Protein AF-A0A0M8RXQ6-F1 (afdb_monomer_lite)

Sequence (383 aa):
MWTAQLFADDETAPLKTRMRVGMALAEYEHPTGYVPEAVTKLVVHPGAASADRLAVAIAVAHRDPKAGVGPLCSIASDPLVQAGHRAQAIEMLEQSDSTKAQEMRALQTRLPSSREAREQQREAAERAKHEEVARRKRETPEAVTGRLDAQIEEIVNSLRIRDADDGLGGRLDDHLAETDSQGVAQDIVDIFDAVCDEDIDASIRLLATLTRIRYGIGVEAALDESVSDDPDGGVIPRLTQEGLETYAKERAEHSWTIWREVVEEHGWDDEDRIGEVERKDEEITWEVRDLLLRKAGDHLRALEHHLTWKTWPALLDAAEERKFAAALGHLATARLLAEEAASAEVLWKGTMARSYYFDPLSMPWPRDFWLVLEEWRHGATGR

Structure (mmCIF, N/CA/C/O backbone):
data_AF-A0A0M8RXQ6-F1
#
_entry.id   AF-A0A0M8RXQ6-F1
#
loop_
_atom_site.group_PDB
_atom_site.id
_atom_site.type_symbol
_atom_site.label_atom_id
_atom_site.label_alt_id
_atom_site.label_comp_id
_atom_site.label_asym_id
_atom_site.label_entity_id
_atom_site.label_seq_id
_atom_site.pdbx_PDB_ins_code
_atom_site.Cartn_x
_atom_site.Cartn_y
_atom_site.Cartn_z
_atom_site.occupancy
_atom_site.B_iso_or_equiv
_atom_site.auth_seq_id
_atom_site.auth_comp_id
_atom_site.auth_asym_id
_atom_site.auth_atom_id
_atom_site.pdbx_PDB_model_num
ATOM 1 N N . MET A 1 1 ? -27.011 -30.036 43.875 1.00 58.72 1 MET A N 1
ATOM 2 C CA . MET A 1 1 ? -25.727 -29.304 43.817 1.00 58.72 1 MET A CA 1
ATOM 3 C C . MET A 1 1 ? -25.513 -28.623 42.473 1.00 58.72 1 MET A C 1
ATOM 5 O O . MET A 1 1 ? -25.684 -27.415 42.428 1.00 58.72 1 MET A O 1
ATOM 9 N N . TRP A 1 2 ? -25.242 -29.353 41.385 1.00 68.88 2 TRP A N 1
ATOM 10 C CA . TRP A 1 2 ? -24.996 -28.759 40.057 1.00 68.88 2 TRP A CA 1
ATOM 11 C C . TRP A 1 2 ? -26.127 -27.829 39.569 1.00 68.88 2 TRP A C 1
ATOM 13 O O . TRP A 1 2 ? -25.883 -26.681 39.221 1.00 68.88 2 TRP A O 1
ATOM 23 N N . THR A 1 3 ? -27.389 -28.257 39.685 1.00 70.06 3 THR A N 1
ATOM 24 C CA . THR A 1 3 ? -28.564 -27.433 39.332 1.00 70.06 3 THR A CA 1
ATOM 25 C C . THR A 1 3 ? -28.690 -26.157 40.174 1.00 70.06 3 THR A C 1
ATOM 27 O O . THR A 1 3 ? -29.133 -25.129 39.678 1.00 70.06 3 THR A O 1
ATOM 30 N N . ALA A 1 4 ? -28.287 -26.200 41.447 1.00 71.38 4 ALA A N 1
ATOM 31 C CA . ALA A 1 4 ? -28.346 -25.042 42.339 1.00 71.38 4 ALA A CA 1
ATOM 32 C C . ALA A 1 4 ? -27.200 -24.048 42.074 1.00 71.38 4 ALA A C 1
ATOM 34 O O . ALA A 1 4 ? -27.407 -22.848 42.213 1.00 71.38 4 ALA A O 1
ATOM 35 N N . GLN A 1 5 ? -26.024 -24.527 41.646 1.00 75.19 5 GLN A N 1
ATOM 36 C CA . GLN A 1 5 ? -24.925 -23.671 41.180 1.00 75.19 5 GLN A CA 1
ATOM 37 C C . GLN A 1 5 ? -25.311 -22.925 39.902 1.00 75.19 5 GLN A C 1
ATOM 39 O O . GLN A 1 5 ? -25.228 -21.703 39.871 1.00 75.19 5 GLN A O 1
ATOM 44 N N . LEU A 1 6 ? -25.837 -23.645 38.903 1.00 74.31 6 LEU A N 1
ATOM 45 C CA . LEU A 1 6 ? -26.338 -23.042 37.665 1.00 74.31 6 LEU A CA 1
ATOM 46 C C . LEU A 1 6 ? -27.398 -21.969 37.937 1.00 74.31 6 LEU A C 1
ATOM 48 O O . LEU A 1 6 ? -27.369 -20.907 37.331 1.00 74.31 6 LEU A O 1
ATOM 52 N N . PHE A 1 7 ? -28.302 -22.215 38.889 1.00 78.56 7 PHE A N 1
ATOM 53 C CA . PHE A 1 7 ? -29.330 -21.244 39.260 1.00 78.56 7 PHE A CA 1
ATOM 54 C C . PHE A 1 7 ? -28.773 -20.026 40.019 1.00 78.56 7 PHE A C 1
ATOM 56 O O . PHE A 1 7 ? -29.269 -18.913 39.868 1.00 78.56 7 PHE A O 1
ATOM 63 N N . ALA A 1 8 ? -27.748 -20.210 40.854 1.00 72.00 8 ALA A N 1
ATOM 64 C CA . ALA A 1 8 ? -27.080 -19.102 41.535 1.00 72.00 8 ALA A CA 1
ATOM 65 C C . ALA A 1 8 ? -26.286 -18.212 40.553 1.00 72.00 8 ALA A C 1
ATOM 67 O O . ALA A 1 8 ? -26.207 -16.996 40.757 1.00 72.00 8 ALA A O 1
ATOM 68 N N . ASP A 1 9 ? -25.771 -18.790 39.467 1.00 76.38 9 ASP A N 1
ATOM 69 C CA . ASP A 1 9 ? -25.056 -18.082 38.399 1.00 76.38 9 ASP A CA 1
ATOM 70 C C . ASP A 1 9 ? -25.977 -17.477 37.321 1.00 76.38 9 ASP A C 1
ATOM 72 O O . ASP A 1 9 ? -25.545 -16.585 36.596 1.00 76.38 9 ASP A O 1
ATOM 76 N N . ASP A 1 10 ? -27.246 -17.887 37.246 1.00 82.06 10 ASP A N 1
ATOM 77 C CA . ASP A 1 10 ? -28.214 -17.370 36.273 1.00 82.06 10 ASP A CA 1
ATOM 78 C C . ASP A 1 10 ? -28.563 -15.896 36.534 1.00 82.06 10 ASP A C 1
ATOM 80 O O . ASP A 1 10 ? -29.344 -15.558 37.427 1.00 82.06 10 ASP A O 1
ATOM 84 N N . GLU A 1 11 ? -28.004 -14.995 35.727 1.00 80.62 11 GLU A N 1
ATOM 85 C CA . GLU A 1 11 ? -28.243 -13.554 35.834 1.00 80.62 11 GLU A CA 1
ATOM 86 C C . GLU A 1 11 ? -29.660 -13.113 35.452 1.00 80.62 11 GLU A C 1
ATOM 88 O O . GLU A 1 11 ? -30.052 -11.992 35.783 1.00 80.62 11 GLU A O 1
ATOM 93 N N . THR A 1 12 ? -30.456 -13.983 34.823 1.00 82.19 12 THR A N 1
ATOM 94 C CA . THR A 1 12 ? -31.861 -13.694 34.498 1.00 82.19 12 THR A CA 1
ATOM 95 C C . THR A 1 12 ? -32.787 -13.862 35.706 1.00 82.19 12 THR A C 1
ATOM 97 O O . THR A 1 12 ? -33.863 -13.257 35.761 1.00 82.19 12 THR A O 1
ATOM 100 N N . ALA A 1 13 ? -32.363 -14.626 36.719 1.00 83.44 13 ALA A N 1
ATOM 101 C CA . ALA A 1 13 ? -33.114 -14.818 37.949 1.00 83.44 13 ALA A CA 1
ATOM 102 C C . ALA A 1 13 ? -32.989 -13.600 38.893 1.00 83.44 13 ALA A C 1
ATOM 104 O O . ALA A 1 13 ? -31.916 -13.000 39.018 1.00 83.44 13 ALA A O 1
ATOM 105 N N . PRO A 1 14 ? -34.048 -13.246 39.653 1.00 88.81 14 PRO A N 1
ATOM 106 C CA . PRO A 1 14 ? -33.973 -12.154 40.618 1.00 88.81 14 PRO A CA 1
ATOM 107 C C . PRO A 1 14 ? -32.853 -12.373 41.644 1.00 88.81 14 PRO A C 1
ATOM 109 O O . PRO A 1 14 ? -32.789 -13.420 42.292 1.00 88.81 14 PRO A O 1
ATOM 112 N N . LEU A 1 15 ? -32.016 -11.353 41.865 1.00 88.94 15 LEU A N 1
ATOM 113 C CA . LEU A 1 15 ? -30.853 -11.433 42.760 1.00 88.94 15 LEU A CA 1
ATOM 114 C C . LEU A 1 15 ? -31.203 -11.924 44.171 1.00 88.94 15 LEU A C 1
ATOM 116 O O . LEU A 1 15 ? -30.476 -12.725 44.746 1.00 88.94 15 LEU A O 1
ATOM 120 N N . LYS A 1 16 ? -32.352 -11.512 44.718 1.00 89.50 16 LYS A N 1
ATOM 121 C CA . LYS A 1 16 ? -32.837 -11.989 46.024 1.00 89.50 16 LYS A CA 1
ATOM 122 C C . LYS A 1 16 ? -33.028 -13.510 46.059 1.00 89.50 16 LYS A C 1
ATOM 124 O O . LYS A 1 16 ? -32.766 -14.143 47.078 1.00 89.50 16 LYS A O 1
ATOM 129 N N . THR A 1 17 ? -33.487 -14.100 44.959 1.00 87.06 17 THR A N 1
ATOM 130 C CA . THR A 1 17 ? -33.661 -15.551 44.822 1.00 87.06 17 THR A CA 1
ATOM 131 C C . THR A 1 17 ? -32.306 -16.239 44.695 1.00 87.06 17 THR A C 1
ATOM 133 O O . THR A 1 17 ? -32.062 -17.219 45.395 1.00 87.06 17 THR A O 1
ATOM 136 N N . ARG A 1 18 ? -31.394 -15.678 43.892 1.00 89.56 18 ARG A N 1
ATOM 137 C CA . ARG A 1 18 ? -30.014 -16.169 43.764 1.00 89.56 18 ARG A CA 1
ATOM 138 C C . ARG A 1 18 ? -29.279 -16.158 45.108 1.00 89.56 18 ARG A C 1
ATOM 140 O O . ARG A 1 18 ? -28.681 -17.162 45.466 1.00 89.56 18 ARG A O 1
ATOM 147 N N . MET A 1 19 ? -29.420 -15.095 45.909 1.00 90.25 19 MET A N 1
ATOM 148 C CA . MET A 1 19 ? -28.849 -15.006 47.264 1.00 90.25 19 MET A CA 1
ATOM 149 C C . MET A 1 19 ? -29.384 -16.089 48.207 1.00 90.25 19 MET A C 1
ATOM 151 O O . MET A 1 19 ? -28.617 -16.657 48.977 1.00 90.25 19 MET A O 1
ATOM 155 N N . ARG A 1 20 ? -30.679 -16.423 48.134 1.00 88.94 20 ARG A N 1
ATOM 156 C CA . ARG A 1 20 ? -31.266 -17.510 48.941 1.00 88.94 20 ARG A CA 1
ATOM 157 C C . ARG A 1 20 ? -30.721 -18.880 48.549 1.00 88.94 20 ARG A C 1
ATOM 159 O O . ARG A 1 20 ? -30.423 -19.685 49.423 1.00 88.94 20 ARG A O 1
ATOM 166 N N . VAL A 1 21 ? -30.574 -19.136 47.250 1.00 86.88 21 VAL A N 1
ATOM 167 C CA . VAL A 1 21 ? -29.967 -20.381 46.755 1.00 86.88 21 VAL A CA 1
ATOM 168 C C . VAL A 1 21 ? -28.480 -20.435 47.115 1.00 86.88 21 VAL A C 1
ATOM 170 O O . VAL A 1 21 ? -28.004 -21.472 47.565 1.00 86.88 21 VAL A O 1
ATOM 173 N N . GLY A 1 22 ? -27.767 -19.310 47.014 1.00 87.50 22 GLY A N 1
ATOM 174 C CA . GLY A 1 22 ? -26.386 -19.166 47.475 1.00 87.50 22 GLY A CA 1
ATOM 175 C C . GLY A 1 22 ? -26.218 -19.432 48.970 1.00 87.50 22 GLY A C 1
ATOM 176 O O . GLY A 1 22 ? -25.280 -20.122 49.352 1.00 87.50 22 GLY A O 1
ATOM 177 N N . MET A 1 23 ? -27.150 -18.966 49.807 1.00 89.44 23 MET A N 1
ATOM 178 C CA . MET A 1 23 ? -27.173 -19.281 51.239 1.00 89.44 23 MET A CA 1
ATOM 179 C C . MET A 1 23 ? -27.334 -20.781 51.483 1.00 89.44 23 MET A C 1
ATOM 181 O O . MET A 1 23 ? -26.535 -21.374 52.197 1.00 89.44 23 MET A O 1
ATOM 185 N N . ALA A 1 24 ? -28.312 -21.414 50.831 1.00 87.44 24 ALA A N 1
ATOM 186 C CA . ALA A 1 24 ? -28.528 -22.852 50.965 1.00 87.44 24 ALA A CA 1
ATOM 187 C C . ALA A 1 24 ? -27.299 -23.662 50.511 1.00 87.44 24 ALA A C 1
ATOM 189 O O . ALA A 1 24 ? -26.974 -24.686 51.104 1.00 87.44 24 ALA A O 1
ATOM 190 N N . LEU A 1 25 ? -26.586 -23.193 49.481 1.00 85.19 25 LEU A N 1
ATOM 191 C CA . LEU A 1 25 ? -25.316 -23.777 49.040 1.00 85.19 25 LEU A CA 1
ATOM 192 C C . LEU A 1 25 ? -24.166 -23.544 50.032 1.00 85.19 25 LEU A C 1
ATOM 194 O O . LEU A 1 25 ? -23.282 -24.393 50.135 1.00 85.19 25 LEU A O 1
ATOM 198 N N . ALA A 1 26 ? -24.151 -22.406 50.728 1.00 86.00 26 ALA A N 1
ATOM 199 C CA . ALA A 1 26 ? -23.157 -22.092 51.751 1.00 86.00 26 ALA A CA 1
ATOM 200 C C . ALA A 1 26 ? -23.349 -22.943 53.017 1.00 86.00 26 ALA A C 1
ATOM 202 O O . ALA A 1 26 ? -22.363 -23.402 53.589 1.00 86.00 26 ALA A O 1
ATOM 203 N N . GLU A 1 27 ? -24.600 -23.192 53.410 1.00 85.31 27 GLU A N 1
ATOM 204 C CA . GLU A 1 27 ? -24.971 -24.025 54.563 1.00 85.31 27 GLU A CA 1
ATOM 205 C C . GLU A 1 27 ? -24.836 -25.530 54.286 1.00 85.31 27 GLU A C 1
ATOM 207 O O . GLU A 1 27 ? -24.637 -26.315 55.211 1.00 85.31 27 GLU A O 1
ATOM 212 N N . TYR A 1 28 ? -24.931 -25.956 53.023 1.00 82.62 28 TYR A N 1
ATOM 213 C CA . TYR A 1 28 ? -24.836 -27.368 52.662 1.00 82.62 28 TYR A CA 1
ATOM 214 C C . TYR A 1 28 ? -23.429 -27.933 52.936 1.00 82.62 28 TYR A C 1
ATOM 216 O O . TYR A 1 28 ? -22.419 -27.428 52.426 1.00 82.62 28 TYR A O 1
ATOM 224 N N . GLU A 1 29 ? -23.365 -29.002 53.736 1.00 62.53 29 GLU A N 1
ATOM 225 C CA . GLU A 1 29 ? -22.119 -29.680 54.098 1.00 62.53 29 GLU A CA 1
ATOM 226 C C . GLU A 1 29 ? -21.505 -30.416 52.898 1.00 62.53 29 GLU A C 1
ATOM 228 O O . GLU A 1 29 ? -22.117 -31.296 52.286 1.00 62.53 29 GLU A O 1
ATOM 233 N N . HIS A 1 30 ? -20.254 -30.071 52.580 1.00 64.25 30 HIS A N 1
ATOM 234 C CA . HIS A 1 30 ? -19.448 -30.758 51.575 1.00 64.25 30 HIS A CA 1
ATOM 235 C C . HIS A 1 30 ? -18.334 -31.580 52.230 1.00 64.25 30 HIS A C 1
ATOM 237 O O . HIS A 1 30 ? -17.612 -31.033 53.063 1.00 64.25 30 HIS A O 1
ATOM 243 N N . PRO A 1 31 ? -18.083 -32.829 51.785 1.00 57.19 31 PRO A N 1
ATOM 244 C CA . PRO A 1 31 ? -17.021 -33.677 52.340 1.00 57.19 31 PRO A CA 1
ATOM 245 C C . PRO A 1 31 ? -15.594 -33.113 52.206 1.00 57.19 31 PRO A C 1
ATOM 247 O O . PRO A 1 31 ? -14.673 -33.648 52.812 1.00 57.19 31 PRO A O 1
ATOM 250 N N . THR A 1 32 ? -15.386 -32.076 51.387 1.00 60.62 32 THR A N 1
ATOM 251 C CA . THR A 1 32 ? -14.061 -31.568 50.990 1.00 60.62 32 THR A CA 1
ATOM 252 C C . THR A 1 32 ? -13.818 -30.086 51.308 1.00 60.62 32 THR A C 1
ATOM 254 O O . THR A 1 32 ? -12.822 -29.538 50.845 1.00 60.62 32 THR A O 1
ATOM 257 N N . GLY A 1 33 ? -14.712 -29.405 52.040 1.00 62.31 33 GLY A N 1
ATOM 258 C CA . GLY A 1 33 ? -14.550 -27.970 52.362 1.00 62.31 33 GLY A CA 1
ATOM 259 C C . GLY A 1 33 ? -14.725 -27.006 51.171 1.00 62.31 33 GLY A C 1
ATOM 260 O O . GLY A 1 33 ? -14.539 -25.798 51.296 1.00 62.31 33 GLY A O 1
ATOM 261 N N . TYR A 1 34 ? -15.119 -27.513 49.999 1.00 74.62 34 TYR A N 1
ATOM 262 C CA . TYR A 1 34 ? -15.276 -26.740 48.764 1.00 74.62 34 TYR A CA 1
ATOM 263 C C . TYR A 1 34 ? -16.329 -25.618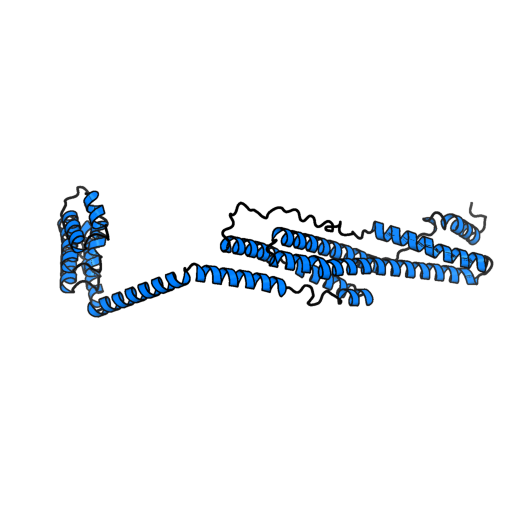 48.878 1.00 74.62 34 TYR A C 1
ATOM 265 O O . TYR A 1 34 ? -17.463 -25.844 49.314 1.00 74.62 34 TYR A O 1
ATOM 273 N N . VAL A 1 35 ? -15.980 -24.403 48.438 1.00 74.00 35 VAL A N 1
ATOM 274 C CA . VAL A 1 35 ? -16.923 -23.283 48.263 1.00 74.00 35 VAL A CA 1
ATOM 275 C C . VAL A 1 35 ? -17.263 -23.171 46.781 1.00 74.00 35 VAL A C 1
ATOM 277 O O . VAL A 1 35 ? -16.361 -22.925 45.981 1.00 74.00 35 VAL A O 1
ATOM 280 N N . PRO A 1 36 ? -18.538 -23.327 46.391 1.00 80.00 36 PRO A N 1
ATOM 281 C CA . PRO A 1 36 ? -18.942 -23.102 45.013 1.00 80.00 36 PRO A CA 1
ATOM 282 C C . PRO A 1 36 ? -18.598 -21.691 44.536 1.00 80.00 36 PRO A C 1
ATOM 284 O O . PRO A 1 36 ? -18.859 -20.711 45.235 1.00 80.00 36 PRO A O 1
ATOM 287 N N . GLU A 1 37 ? -18.096 -21.580 43.310 1.00 83.06 37 GLU A N 1
ATOM 288 C CA . GLU A 1 37 ? -17.764 -20.292 42.693 1.00 83.06 37 GLU A CA 1
ATOM 289 C C . GLU A 1 37 ? -18.972 -19.338 42.687 1.00 83.06 37 GLU A C 1
ATOM 291 O O . GLU A 1 37 ? -18.848 -18.168 43.050 1.00 83.06 37 GLU A O 1
ATOM 296 N N . ALA A 1 38 ? -20.169 -19.863 42.415 1.00 82.31 38 ALA A N 1
ATOM 297 C CA . ALA A 1 38 ? -21.421 -19.114 42.478 1.00 82.31 38 ALA A CA 1
ATOM 298 C C . ALA A 1 38 ? -21.667 -18.446 43.848 1.00 82.31 38 ALA A C 1
ATOM 300 O O . ALA A 1 38 ? -22.141 -17.314 43.922 1.00 82.31 38 ALA A O 1
ATOM 301 N N . VAL A 1 39 ? -21.293 -19.107 44.952 1.00 85.94 39 VAL A N 1
ATOM 302 C CA . VAL A 1 39 ? -21.408 -18.543 46.309 1.00 85.94 39 VAL A CA 1
ATOM 303 C C . VAL A 1 39 ? -20.429 -17.383 46.480 1.00 85.94 39 VAL A C 1
ATOM 305 O O . VAL A 1 39 ? -20.815 -16.321 46.964 1.00 85.94 39 VAL A O 1
ATOM 308 N N . THR A 1 40 ? -19.185 -17.536 46.018 1.00 86.56 40 THR A N 1
ATOM 309 C CA . THR A 1 40 ? -18.193 -16.449 46.075 1.00 86.56 40 THR A CA 1
ATOM 310 C C . THR A 1 40 ? -18.608 -15.237 45.237 1.00 86.56 40 THR A C 1
ATOM 312 O O . THR A 1 40 ? -18.505 -14.108 45.718 1.00 86.56 40 THR A O 1
ATOM 315 N N . LYS A 1 41 ? -19.183 -15.455 44.044 1.00 87.88 41 LYS A N 1
ATOM 316 C CA . LYS A 1 41 ? -19.728 -14.399 43.174 1.00 87.88 41 LYS A CA 1
ATOM 317 C C . LYS A 1 41 ? -20.864 -13.630 43.844 1.00 87.88 41 LYS A C 1
ATOM 319 O O . LYS A 1 41 ? -20.909 -12.406 43.764 1.00 87.88 41 LYS A O 1
ATOM 324 N N . LEU A 1 42 ? -21.752 -14.327 44.553 1.00 89.50 42 LEU A N 1
ATOM 325 C CA . LEU A 1 42 ? -22.853 -13.707 45.292 1.00 89.50 42 LEU A CA 1
ATOM 326 C C . LEU A 1 42 ? -22.367 -12.877 46.491 1.00 89.50 42 LEU A C 1
ATOM 328 O O . LEU A 1 42 ? -22.883 -11.784 46.729 1.00 89.50 42 LEU A O 1
ATOM 332 N N . VAL A 1 43 ? -21.333 -13.339 47.204 1.00 90.38 43 VAL A N 1
ATOM 333 C CA . VAL A 1 43 ? -20.711 -12.605 48.323 1.00 90.38 43 VAL A CA 1
ATOM 334 C C . VAL A 1 43 ? -20.097 -11.280 47.869 1.00 90.38 43 VAL A C 1
ATOM 336 O O . VAL A 1 43 ? -20.121 -10.313 48.631 1.00 90.38 43 VAL A O 1
ATOM 339 N N . VAL A 1 44 ? -19.581 -11.192 46.641 1.00 90.31 44 VAL A N 1
ATOM 340 C CA . VAL A 1 44 ? -18.999 -9.954 46.086 1.00 90.31 44 VAL A CA 1
ATOM 341 C C . VAL A 1 44 ? -19.966 -9.152 45.216 1.00 90.31 44 VAL A C 1
ATOM 343 O O . VAL A 1 44 ? -19.602 -8.092 44.713 1.00 90.31 44 VAL A O 1
ATOM 346 N N . HIS A 1 45 ? -21.208 -9.615 45.047 1.00 88.81 45 HIS A N 1
ATOM 347 C CA . HIS A 1 45 ? -22.145 -8.986 44.127 1.00 88.81 45 HIS A CA 1
ATOM 348 C C . HIS A 1 45 ? -22.549 -7.585 44.625 1.00 88.81 45 HIS A C 1
ATOM 350 O O . HIS A 1 45 ? -23.203 -7.458 45.667 1.00 88.81 45 HIS A O 1
ATOM 356 N N . PRO A 1 46 ? -22.252 -6.508 43.878 1.00 82.56 46 PRO A N 1
ATOM 357 C CA . PRO A 1 46 ? -22.408 -5.147 44.388 1.00 82.56 46 PRO A CA 1
ATOM 358 C C . PRO A 1 46 ? -23.876 -4.726 44.562 1.00 82.56 46 PRO A C 1
ATOM 360 O O . PRO A 1 46 ? -24.178 -3.837 45.352 1.00 82.56 46 PRO A O 1
ATOM 363 N N . GLY A 1 47 ? -24.800 -5.375 43.845 1.00 83.44 47 GLY A N 1
ATOM 364 C CA . GLY A 1 47 ? -26.244 -5.156 43.987 1.00 83.44 47 GLY A CA 1
ATOM 365 C C . GLY A 1 47 ? -26.908 -5.913 45.145 1.00 83.44 47 GLY A C 1
ATOM 366 O O . GLY A 1 47 ? -28.095 -5.704 45.387 1.00 83.44 47 GLY A O 1
ATOM 367 N N . ALA A 1 48 ? -26.197 -6.817 45.831 1.00 88.50 48 ALA A N 1
ATOM 368 C CA . ALA A 1 48 ? -26.774 -7.601 46.923 1.00 88.50 48 ALA A CA 1
ATOM 369 C C . ALA A 1 48 ? -26.750 -6.809 48.239 1.00 88.50 48 ALA A C 1
ATOM 371 O O . ALA A 1 48 ? -25.836 -6.020 48.494 1.00 88.50 48 ALA A O 1
ATOM 372 N N . ALA A 1 49 ? -27.759 -7.013 49.089 1.00 89.88 49 ALA A N 1
ATOM 373 C CA . ALA A 1 49 ? -27.828 -6.329 50.374 1.00 89.88 49 ALA A CA 1
ATOM 374 C C . ALA A 1 49 ? -26.634 -6.724 51.255 1.00 89.88 49 ALA A C 1
ATOM 376 O O . ALA A 1 49 ? -26.256 -7.893 51.320 1.00 89.88 49 ALA A O 1
ATOM 377 N N . SER A 1 50 ? -26.060 -5.757 51.975 1.00 89.69 50 SER A N 1
ATOM 378 C CA . SER A 1 50 ? -24.893 -5.987 52.838 1.00 89.69 50 SER A CA 1
ATOM 379 C C . SER A 1 50 ? -25.126 -7.099 53.866 1.00 89.69 50 SER A C 1
ATOM 381 O O . SER A 1 50 ? -24.184 -7.806 54.203 1.00 89.69 50 SER A O 1
ATOM 383 N N . ALA A 1 51 ? -26.355 -7.235 54.374 1.00 91.94 51 ALA A N 1
ATOM 384 C CA . ALA A 1 51 ? -26.737 -8.280 55.322 1.00 91.94 51 ALA A CA 1
ATOM 385 C C . ALA A 1 51 ? -26.727 -9.672 54.676 1.00 91.94 51 ALA A C 1
ATOM 387 O O . ALA A 1 51 ? -26.130 -10.590 55.227 1.00 91.94 51 ALA A O 1
ATOM 388 N N . ASP A 1 52 ? -27.320 -9.815 53.487 1.00 91.94 52 ASP A N 1
ATOM 389 C CA . ASP A 1 52 ? -27.371 -11.095 52.772 1.00 91.94 52 ASP A CA 1
ATOM 390 C C . ASP A 1 52 ? -25.958 -11.557 52.387 1.00 91.94 52 ASP A C 1
ATOM 392 O O . ASP A 1 52 ? -25.613 -12.725 52.546 1.00 91.94 52 ASP A O 1
ATOM 396 N N . ARG A 1 53 ? -25.110 -10.625 51.930 1.00 93.62 53 ARG A N 1
ATOM 397 C CA . ARG A 1 53 ? -23.710 -10.898 51.573 1.00 93.62 53 ARG A CA 1
ATOM 398 C C . ARG A 1 53 ? -22.887 -11.371 52.778 1.00 93.62 53 ARG A C 1
ATOM 400 O O . ARG A 1 53 ? -22.154 -12.352 52.666 1.00 93.62 53 ARG A O 1
ATOM 407 N N . LEU A 1 54 ? -23.034 -10.701 53.926 1.00 94.69 54 LEU A N 1
ATOM 408 C CA . LEU A 1 54 ? -22.387 -11.107 55.177 1.00 94.69 54 LEU A CA 1
ATOM 409 C C . LEU A 1 54 ? -22.887 -12.478 55.639 1.00 94.69 54 LEU A C 1
ATOM 411 O O . LEU A 1 54 ? -22.078 -13.328 55.991 1.00 94.69 54 LEU A O 1
ATOM 415 N N . ALA A 1 55 ? -24.201 -12.700 55.624 1.00 93.56 55 ALA A N 1
ATOM 416 C CA . ALA A 1 55 ? -24.790 -13.944 56.097 1.00 93.56 55 ALA A CA 1
ATOM 417 C C . ALA A 1 55 ? -24.303 -15.151 55.276 1.00 93.56 55 ALA A C 1
ATOM 419 O O . ALA A 1 55 ? -23.956 -16.174 55.859 1.00 93.56 55 ALA A O 1
ATOM 420 N N . VAL A 1 56 ? -24.161 -15.007 53.951 1.00 91.69 56 VAL A N 1
ATOM 421 C CA . VAL A 1 56 ? -23.584 -16.059 53.097 1.00 91.69 56 VAL A CA 1
ATOM 422 C C . VAL A 1 56 ? -22.115 -16.313 53.457 1.00 91.69 56 VAL A C 1
ATOM 424 O O . VAL A 1 56 ? -21.709 -17.465 53.587 1.00 91.69 56 VAL A O 1
ATOM 427 N N . ALA A 1 57 ? -21.313 -15.263 53.668 1.00 92.50 57 ALA A N 1
ATOM 428 C CA . ALA A 1 57 ? -19.906 -15.411 54.052 1.00 92.50 57 ALA A CA 1
ATOM 429 C C . ALA A 1 57 ? -19.732 -16.077 55.432 1.00 92.50 57 ALA A C 1
ATOM 431 O O . ALA A 1 57 ? -18.875 -16.946 55.590 1.00 92.50 57 ALA A O 1
ATOM 432 N N . ILE A 1 58 ? -20.569 -15.713 56.410 1.00 93.62 58 ILE A N 1
ATOM 433 C CA . ILE A 1 58 ? -20.588 -16.333 57.741 1.00 93.62 58 ILE A CA 1
ATOM 434 C C . ILE A 1 58 ? -21.019 -17.800 57.648 1.00 93.62 58 ILE A C 1
ATOM 436 O O . ILE A 1 58 ? -20.393 -18.641 58.283 1.00 93.62 58 ILE A O 1
ATOM 440 N N . ALA A 1 59 ? -22.031 -18.131 56.839 1.00 91.25 59 ALA A N 1
ATOM 441 C CA . ALA A 1 59 ? -22.466 -19.515 56.648 1.00 91.25 59 ALA A CA 1
ATOM 442 C C . ALA A 1 59 ? -21.328 -20.402 56.113 1.00 91.25 59 ALA A C 1
ATOM 444 O O . ALA A 1 59 ? -21.095 -21.489 56.642 1.00 91.25 59 ALA A O 1
ATOM 445 N N . VAL A 1 60 ? -20.548 -19.903 55.143 1.00 89.94 60 VAL A N 1
ATOM 446 C CA . VAL A 1 60 ? -19.344 -20.605 54.667 1.00 89.94 60 VAL A CA 1
ATOM 447 C C . VAL A 1 60 ? -18.317 -20.772 55.793 1.00 89.94 60 VAL A C 1
ATOM 449 O O . VAL A 1 60 ? -17.771 -21.862 55.948 1.00 89.94 60 VAL A O 1
ATOM 452 N N . ALA A 1 61 ? -18.066 -19.725 56.583 1.00 89.38 61 ALA A N 1
ATOM 453 C CA . ALA A 1 61 ? -17.069 -19.741 57.654 1.00 89.38 61 ALA A CA 1
ATOM 454 C C . ALA A 1 61 ? -17.448 -20.639 58.844 1.00 89.38 61 ALA A C 1
ATOM 456 O O . ALA A 1 61 ? -16.578 -21.288 59.416 1.00 89.38 61 ALA A O 1
ATOM 457 N N . HIS A 1 62 ? -18.731 -20.711 59.207 1.00 89.69 62 HIS A N 1
ATOM 458 C CA . HIS A 1 62 ? -19.223 -21.638 60.230 1.00 89.69 62 HIS A CA 1
ATOM 459 C C . HIS A 1 62 ? -19.078 -23.095 59.796 1.00 89.69 62 HIS A C 1
ATOM 461 O O . HIS A 1 62 ? -18.775 -23.954 60.620 1.00 89.69 62 HIS A O 1
ATOM 467 N N . ARG A 1 63 ? -19.291 -23.368 58.506 1.00 87.19 63 ARG A N 1
ATOM 468 C CA . ARG A 1 63 ? -19.134 -24.706 57.939 1.00 87.19 63 ARG A CA 1
ATOM 469 C C . ARG A 1 63 ? -17.662 -25.110 57.846 1.00 87.19 63 ARG A C 1
ATOM 471 O O . ARG A 1 63 ? -17.298 -26.207 58.251 1.00 87.19 63 ARG A O 1
ATOM 478 N N . ASP A 1 64 ? -16.828 -24.243 57.278 1.00 86.38 64 ASP A N 1
ATOM 479 C CA . ASP A 1 64 ? -15.382 -24.438 57.174 1.00 86.38 64 ASP A CA 1
ATOM 480 C C . ASP A 1 64 ? -14.658 -23.095 57.395 1.00 86.38 64 ASP A C 1
ATOM 482 O O . ASP A 1 64 ? -14.638 -22.241 56.495 1.00 86.38 64 ASP A O 1
ATOM 486 N N . PRO A 1 65 ? -14.020 -22.911 58.567 1.00 86.44 65 PRO A N 1
ATOM 487 C CA . PRO A 1 65 ? -13.330 -21.672 58.909 1.00 86.44 65 PRO A CA 1
ATOM 488 C C . PRO A 1 65 ? -12.257 -21.258 57.899 1.00 86.44 65 PRO A C 1
ATOM 490 O O . PRO A 1 65 ? -12.093 -20.065 57.653 1.00 86.44 65 PRO A O 1
ATOM 493 N N . LYS A 1 66 ? -11.545 -22.209 57.273 1.00 86.81 66 LYS A N 1
ATOM 494 C CA . LYS A 1 66 ? -10.498 -21.893 56.284 1.00 86.81 66 LYS A CA 1
ATOM 495 C C . LYS A 1 66 ? -11.103 -21.454 54.958 1.00 86.81 66 LYS A C 1
ATOM 497 O O . LYS A 1 66 ? -10.613 -20.518 54.329 1.00 86.81 66 LYS A O 1
ATOM 502 N N . ALA A 1 67 ? -12.184 -22.107 54.548 1.00 86.69 67 ALA A N 1
ATOM 503 C CA . ALA A 1 67 ? -12.899 -21.778 53.323 1.00 86.69 67 ALA A CA 1
ATOM 504 C C . ALA A 1 67 ? -13.633 -20.422 53.411 1.00 86.69 67 ALA A C 1
ATOM 506 O O . ALA A 1 67 ? -13.820 -19.742 52.400 1.00 86.69 67 ALA A O 1
ATOM 507 N N . GLY A 1 68 ? -14.012 -20.005 54.625 1.00 86.69 68 GLY A N 1
ATOM 508 C CA . GLY A 1 68 ? -14.665 -18.725 54.905 1.00 86.69 68 GLY A CA 1
ATOM 509 C C . GLY A 1 68 ? -13.761 -17.490 54.832 1.00 86.69 68 GLY A C 1
ATOM 510 O O . GLY A 1 68 ? -14.277 -16.386 54.659 1.00 86.69 68 GLY A O 1
ATOM 511 N N . VAL A 1 69 ? -12.432 -17.646 54.900 1.00 91.06 69 VAL A N 1
ATOM 512 C CA . VAL A 1 69 ? -11.485 -16.512 54.935 1.00 91.06 69 VAL A CA 1
ATOM 513 C C . VAL A 1 69 ? -11.630 -15.609 53.706 1.00 91.06 69 VAL A C 1
ATOM 515 O O . VAL A 1 69 ? -11.780 -14.397 53.845 1.00 91.06 69 VAL A O 1
ATOM 518 N N . GLY A 1 70 ? -11.652 -16.178 52.496 1.00 91.00 70 GLY A N 1
ATOM 519 C CA . GLY A 1 70 ? -11.783 -15.411 51.247 1.00 91.00 70 GLY A CA 1
ATOM 520 C C . GLY A 1 70 ? -13.079 -14.583 51.166 1.00 91.00 70 GLY A C 1
ATOM 521 O O . GLY A 1 70 ? -13.011 -13.362 50.968 1.00 91.00 70 GLY A O 1
ATOM 522 N N . PRO A 1 71 ? -14.260 -15.204 51.357 1.00 91.50 71 PRO A N 1
ATOM 523 C CA . PRO A 1 71 ? -15.537 -14.500 51.456 1.00 91.50 71 PRO A CA 1
ATOM 524 C C . PRO A 1 71 ? -15.545 -13.384 52.510 1.00 91.50 71 PRO A C 1
ATOM 526 O O . PRO A 1 71 ? -15.940 -12.259 52.204 1.00 91.50 71 PRO A O 1
ATOM 529 N N . LEU A 1 72 ? -15.061 -13.651 53.728 1.00 94.00 72 LEU A N 1
ATOM 530 C CA . LEU A 1 72 ? -15.040 -12.662 54.808 1.00 94.00 72 LEU A CA 1
ATOM 531 C C . LEU A 1 72 ? -14.085 -11.490 54.515 1.00 94.00 72 LEU A C 1
ATOM 533 O O . LEU A 1 72 ? -14.455 -10.338 54.741 1.00 94.00 72 LEU A O 1
ATOM 537 N N . CYS A 1 73 ? -12.901 -11.744 53.945 1.00 93.31 73 CYS A N 1
ATOM 538 C CA . CYS A 1 73 ? -11.986 -10.690 53.486 1.00 93.31 73 CYS A CA 1
ATOM 539 C C . CYS A 1 73 ? -12.616 -9.817 52.392 1.00 93.31 73 CYS A C 1
ATOM 541 O O . CYS A 1 73 ? -12.423 -8.599 52.372 1.00 93.31 73 CYS A O 1
ATOM 543 N N . SER A 1 74 ? -13.407 -10.420 51.505 1.00 92.50 74 SER A N 1
ATOM 544 C CA . SER A 1 74 ? -14.104 -9.692 50.441 1.00 92.50 74 SER A CA 1
ATOM 545 C C . SER A 1 74 ? -15.201 -8.780 50.997 1.00 92.50 74 SER A C 1
ATOM 547 O O . SER A 1 74 ? -15.371 -7.662 50.526 1.00 92.50 74 SER A O 1
ATOM 549 N N . ILE A 1 75 ? -15.905 -9.207 52.050 1.00 93.44 75 ILE A N 1
ATOM 550 C CA . ILE A 1 75 ? -16.869 -8.356 52.766 1.00 93.44 75 ILE A CA 1
ATOM 551 C C . ILE A 1 75 ? -16.159 -7.237 53.528 1.00 93.44 75 ILE A C 1
ATOM 553 O O . ILE A 1 75 ? -16.594 -6.089 53.485 1.00 93.44 75 ILE A O 1
ATOM 557 N N . ALA A 1 76 ? -15.064 -7.555 54.219 1.00 92.00 76 ALA A N 1
ATOM 558 C CA . ALA A 1 76 ? -14.345 -6.604 55.056 1.00 92.00 76 ALA A CA 1
ATOM 559 C C . ALA A 1 76 ? -13.661 -5.479 54.257 1.00 92.00 76 ALA A C 1
ATOM 561 O O . ALA A 1 76 ? -13.552 -4.360 54.764 1.00 92.00 76 ALA A O 1
ATOM 562 N N . SER A 1 77 ? -13.228 -5.766 53.024 1.00 91.69 77 SER A N 1
ATOM 563 C CA . SER A 1 77 ? -12.534 -4.816 52.144 1.00 91.69 77 SER A CA 1
ATOM 564 C C . SER A 1 77 ? -13.450 -4.054 51.176 1.00 91.69 77 SER A C 1
ATOM 566 O O . SER A 1 77 ? -13.003 -3.087 50.563 1.00 91.69 77 SER A O 1
ATOM 568 N N . ASP A 1 78 ? -14.730 -4.418 51.057 1.00 90.06 78 ASP A N 1
ATOM 569 C CA . ASP A 1 78 ? -15.648 -3.770 50.117 1.00 90.06 78 ASP A CA 1
ATOM 570 C C . ASP A 1 78 ? -16.260 -2.473 50.702 1.00 90.06 78 ASP A C 1
ATOM 572 O O . ASP A 1 78 ? -16.967 -2.511 51.717 1.00 90.06 78 ASP A O 1
ATOM 576 N N . PRO A 1 79 ? -16.048 -1.297 50.079 1.00 85.62 79 PRO A N 1
ATOM 577 C CA . PRO A 1 79 ? -16.621 -0.035 50.541 1.00 85.62 79 PRO A CA 1
ATOM 578 C C . PRO A 1 79 ? -18.148 0.086 50.365 1.00 85.62 79 PRO A C 1
ATOM 580 O O . PRO A 1 79 ? -18.772 0.947 50.993 1.00 85.62 79 PRO A O 1
ATOM 583 N N . LEU A 1 80 ? -18.781 -0.778 49.564 1.00 86.00 80 LEU A N 1
ATOM 584 C CA . LEU A 1 80 ? -20.236 -0.823 49.378 1.00 86.00 80 LEU A CA 1
ATOM 585 C C . LEU A 1 80 ? -20.962 -1.526 50.537 1.00 86.00 80 LEU A C 1
ATOM 587 O O . LEU A 1 80 ? -22.160 -1.297 50.743 1.00 86.00 80 LEU A O 1
ATOM 591 N N . VAL A 1 81 ? -20.251 -2.346 51.318 1.00 88.50 81 VAL A N 1
ATOM 592 C CA . VAL A 1 81 ? -20.786 -3.030 52.501 1.00 88.50 81 VAL A CA 1
ATOM 593 C C . VAL A 1 81 ? -20.879 -2.056 53.681 1.00 88.50 81 VAL A C 1
ATOM 595 O O . VAL A 1 81 ? -19.978 -1.262 53.947 1.00 88.50 81 VAL A O 1
ATOM 598 N N . GLN A 1 82 ? -21.981 -2.129 54.434 1.00 89.06 82 GLN A N 1
ATOM 599 C CA . GLN A 1 82 ? -22.175 -1.331 55.648 1.00 89.06 82 GLN A CA 1
ATOM 600 C C . GLN A 1 82 ? -21.054 -1.569 56.669 1.00 89.06 82 GLN A C 1
ATOM 602 O O . GLN A 1 82 ? -20.709 -2.712 56.958 1.00 89.06 82 GLN A O 1
ATOM 607 N N . ALA A 1 83 ? -20.539 -0.494 57.274 1.00 86.88 83 ALA A N 1
ATOM 608 C CA . ALA A 1 83 ? -19.402 -0.551 58.197 1.00 86.88 83 ALA A CA 1
ATOM 609 C C . ALA A 1 83 ? -19.582 -1.566 59.341 1.00 86.88 83 ALA A C 1
ATOM 611 O O . ALA A 1 83 ? -18.640 -2.290 59.649 1.00 86.88 83 ALA A O 1
ATOM 612 N N . GLY A 1 84 ? -20.794 -1.678 59.899 1.00 89.00 84 GLY A N 1
ATOM 613 C CA . GLY A 1 84 ? -21.113 -2.675 60.927 1.00 89.00 84 GLY A CA 1
ATOM 614 C C . GLY A 1 84 ? -20.943 -4.119 60.444 1.00 89.00 84 GLY A C 1
ATOM 615 O O . GLY A 1 84 ? -20.345 -4.929 61.141 1.00 89.00 84 GLY A O 1
ATOM 616 N N . HIS A 1 85 ? -21.369 -4.431 59.218 1.00 93.75 85 HIS A N 1
ATOM 617 C CA . HIS A 1 85 ? -21.201 -5.769 58.643 1.00 93.75 85 HIS A CA 1
ATOM 618 C C . HIS A 1 85 ? -19.742 -6.067 58.281 1.00 93.75 85 HIS A C 1
ATOM 620 O O . HIS A 1 85 ? -19.295 -7.202 58.411 1.00 93.75 85 HIS A O 1
ATOM 626 N N . ARG A 1 86 ? -18.967 -5.049 57.881 1.00 92.94 86 ARG A N 1
ATOM 627 C CA . ARG A 1 86 ? -17.517 -5.204 57.682 1.00 92.94 86 ARG A CA 1
ATOM 628 C C . ARG A 1 86 ? -16.806 -5.503 58.999 1.00 92.94 86 ARG A C 1
ATOM 630 O O . ARG A 1 86 ? -15.931 -6.356 59.027 1.00 92.94 86 ARG A O 1
ATOM 637 N N . ALA A 1 87 ? -17.178 -4.819 60.083 1.00 92.19 87 ALA A N 1
ATOM 638 C CA . ALA A 1 87 ? -16.637 -5.083 61.415 1.00 92.19 87 ALA A CA 1
ATOM 639 C C . ALA A 1 87 ? -16.975 -6.507 61.893 1.00 92.19 87 ALA A C 1
ATOM 641 O O . ALA A 1 87 ? -16.083 -7.210 62.355 1.00 92.19 87 ALA A O 1
ATOM 642 N N . GLN A 1 88 ? -18.213 -6.964 61.680 1.00 93.69 88 GLN A N 1
ATOM 643 C CA . GLN A 1 88 ? -18.630 -8.341 61.980 1.00 93.69 88 GLN A CA 1
ATOM 644 C C . GLN A 1 88 ? -17.867 -9.386 61.151 1.00 93.69 88 GLN A C 1
ATOM 646 O O . GLN A 1 88 ? -17.479 -10.425 61.677 1.00 93.69 88 GLN A O 1
ATOM 651 N N . ALA A 1 89 ? -17.593 -9.115 59.870 1.00 93.81 89 ALA A N 1
ATOM 652 C CA . ALA A 1 89 ? -16.768 -10.006 59.054 1.00 93.81 89 ALA A CA 1
ATOM 653 C C . ALA A 1 89 ? -15.328 -10.114 59.585 1.00 93.81 89 ALA A C 1
ATOM 655 O O . ALA A 1 89 ? -14.754 -11.199 59.583 1.00 93.81 89 ALA A O 1
ATOM 656 N N . ILE A 1 90 ? -14.754 -9.006 60.069 1.00 93.31 90 ILE A N 1
ATOM 657 C CA . ILE A 1 90 ? -13.423 -8.992 60.694 1.00 93.31 90 ILE A CA 1
ATOM 658 C C . ILE A 1 90 ? -13.417 -9.765 62.012 1.00 93.31 90 ILE A C 1
ATOM 660 O O . ILE A 1 90 ? -12.482 -10.518 62.253 1.00 93.31 90 ILE A O 1
ATOM 664 N N . GLU A 1 91 ? -14.442 -9.604 62.847 1.00 93.62 91 GLU A N 1
ATOM 665 C CA . GLU A 1 91 ? -14.583 -10.363 64.096 1.00 93.62 91 GLU A CA 1
ATOM 666 C C . GLU A 1 91 ? -14.650 -11.874 63.823 1.00 93.62 91 GLU A C 1
ATOM 668 O O . GLU A 1 91 ? -13.988 -12.660 64.497 1.00 93.62 91 GLU A O 1
ATOM 673 N N . MET A 1 92 ? -15.358 -12.289 62.766 1.00 92.88 92 MET A N 1
ATOM 674 C CA . MET A 1 92 ? -15.332 -13.685 62.319 1.00 92.88 92 MET A CA 1
ATOM 675 C C . MET A 1 92 ? -13.970 -14.119 61.759 1.00 92.88 92 MET A C 1
ATOM 677 O O . MET A 1 92 ? -13.544 -15.256 61.979 1.00 92.88 92 MET A O 1
ATOM 681 N N . LEU A 1 93 ? -13.250 -13.234 61.060 1.00 93.19 93 LEU A N 1
ATOM 682 C CA . LEU A 1 93 ? -11.883 -13.523 60.617 1.00 93.19 93 LEU A CA 1
ATOM 683 C C . LEU A 1 93 ? -10.943 -13.751 61.800 1.00 93.19 93 LEU A C 1
ATOM 685 O O . LEU A 1 93 ? -10.079 -14.605 61.700 1.00 93.19 93 LEU A O 1
ATOM 689 N N . GLU A 1 94 ? -11.110 -13.081 62.940 1.00 92.44 94 GLU A N 1
ATOM 690 C CA . GLU A 1 94 ? -10.234 -13.319 64.099 1.00 92.44 94 GLU A CA 1
ATOM 691 C C . GLU A 1 94 ? -10.283 -14.749 64.625 1.00 92.44 94 GLU A C 1
ATOM 693 O O . GLU A 1 94 ? -9.283 -15.254 65.132 1.00 92.44 94 GLU A O 1
ATOM 698 N N . GLN A 1 95 ? -11.437 -15.398 64.489 1.00 89.44 95 GLN A N 1
ATOM 699 C CA . GLN A 1 95 ? -11.639 -16.774 64.926 1.00 89.44 95 GLN A CA 1
ATOM 700 C C . GLN A 1 95 ? -10.982 -17.792 63.980 1.00 89.44 95 GLN A C 1
ATOM 702 O O . GLN A 1 95 ? -10.771 -18.938 64.372 1.00 89.44 95 GLN A O 1
ATOM 707 N N . SER A 1 96 ? -10.665 -17.393 62.742 1.00 87.81 96 SER A N 1
ATOM 708 C CA . SER A 1 96 ? -10.186 -18.280 61.671 1.00 87.81 96 SER A CA 1
ATOM 709 C C . SER A 1 96 ? -8.767 -17.951 61.185 1.00 87.81 96 SER A C 1
ATOM 711 O O . SER A 1 96 ? -7.953 -18.857 61.023 1.00 87.81 96 SER A O 1
ATOM 713 N N . ASP A 1 97 ? -8.457 -16.670 60.985 1.00 91.69 97 ASP A N 1
ATOM 714 C CA . ASP A 1 97 ? -7.163 -16.126 60.571 1.00 91.69 97 ASP A CA 1
ATOM 715 C C . ASP A 1 97 ? -6.952 -14.714 61.164 1.00 91.69 97 ASP A C 1
ATOM 717 O O . ASP A 1 97 ? -7.358 -13.682 60.610 1.00 91.69 97 ASP A O 1
ATOM 721 N N . SER A 1 98 ? -6.268 -14.662 62.311 1.00 91.25 98 SER A N 1
ATOM 722 C CA . SER A 1 98 ? -5.984 -13.413 63.028 1.00 91.25 98 SER A CA 1
ATOM 723 C C . SER A 1 98 ? -5.119 -12.432 62.231 1.00 91.25 98 SER A C 1
ATOM 725 O O . SER A 1 98 ? -5.238 -11.218 62.414 1.00 91.25 98 SER A O 1
ATOM 727 N N . THR A 1 99 ? -4.250 -12.931 61.348 1.00 93.31 99 THR A N 1
ATOM 728 C CA . THR A 1 99 ? -3.374 -12.090 60.524 1.00 93.31 99 THR A CA 1
ATOM 729 C C . THR A 1 99 ? -4.199 -11.367 59.466 1.00 93.31 99 THR A C 1
ATOM 731 O O . THR A 1 99 ? -4.117 -10.142 59.351 1.00 93.31 99 THR A O 1
ATOM 734 N N . LYS A 1 100 ? -5.086 -12.087 58.767 1.00 91.62 100 LYS A N 1
ATOM 735 C CA . LYS A 1 100 ? -6.028 -11.482 57.815 1.00 91.62 100 LYS A CA 1
ATOM 736 C C . LYS A 1 100 ? -6.986 -10.505 58.487 1.00 91.62 100 LYS A C 1
ATOM 738 O O . LYS A 1 100 ? -7.256 -9.443 57.926 1.00 91.62 100 LYS A O 1
ATOM 743 N N . ALA A 1 101 ? -7.454 -10.799 59.699 1.00 92.31 101 ALA A N 1
ATOM 744 C CA . ALA A 1 101 ? -8.284 -9.864 60.457 1.00 92.31 101 ALA A CA 1
ATOM 745 C C . ALA A 1 101 ? -7.562 -8.528 60.723 1.00 92.31 101 ALA A C 1
ATOM 747 O O . ALA A 1 101 ? -8.141 -7.457 60.524 1.00 92.31 101 ALA A O 1
ATOM 748 N N . GLN A 1 102 ? -6.284 -8.566 61.122 1.00 92.12 102 GLN A N 1
ATOM 749 C CA . GLN A 1 102 ? -5.470 -7.359 61.323 1.00 92.12 102 GLN A CA 1
ATOM 750 C C . GLN A 1 102 ? -5.242 -6.581 60.018 1.00 92.12 102 GLN A C 1
ATOM 752 O O . GLN A 1 102 ? -5.403 -5.357 60.011 1.00 92.12 102 GLN A O 1
ATOM 757 N N . GLU A 1 103 ? -4.944 -7.270 58.911 1.00 92.88 103 GLU A N 1
ATOM 758 C CA . GLU A 1 103 ? -4.828 -6.645 57.584 1.00 92.88 103 GLU A CA 1
ATOM 759 C C . GLU A 1 103 ? -6.117 -5.899 57.202 1.00 92.88 103 GLU A C 1
ATOM 761 O O . GLU A 1 103 ? -6.075 -4.734 56.797 1.00 92.88 103 GLU A O 1
ATOM 766 N N . MET A 1 104 ? -7.280 -6.535 57.382 1.00 94.06 104 MET A N 1
ATOM 767 C CA . MET A 1 104 ? -8.566 -5.927 57.033 1.00 94.06 104 MET A CA 1
ATOM 768 C C . MET A 1 104 ? -8.903 -4.725 57.923 1.00 94.06 104 MET A C 1
ATOM 770 O O . MET A 1 104 ? -9.448 -3.737 57.430 1.00 94.06 104 MET A O 1
ATOM 774 N N . ARG A 1 105 ? -8.535 -4.746 59.212 1.00 90.88 105 ARG A N 1
ATOM 775 C CA . ARG A 1 105 ? -8.699 -3.582 60.106 1.00 90.88 105 ARG A CA 1
ATOM 776 C C . ARG A 1 105 ? -7.889 -2.384 59.648 1.00 90.88 105 ARG A C 1
ATOM 778 O O . ARG A 1 105 ? -8.402 -1.267 59.642 1.00 90.88 105 ARG A O 1
ATOM 785 N N . ALA A 1 106 ? -6.641 -2.616 59.247 1.00 90.50 106 ALA A N 1
ATOM 786 C CA . ALA A 1 106 ? -5.803 -1.555 58.708 1.00 90.50 106 ALA A CA 1
ATOM 787 C C . ALA A 1 106 ? -6.431 -0.959 57.437 1.00 90.50 106 ALA A C 1
ATOM 789 O O . ALA A 1 106 ? -6.481 0.264 57.293 1.00 90.50 106 ALA A O 1
ATOM 790 N N . LEU A 1 107 ? -6.977 -1.804 56.555 1.00 89.81 107 LEU A N 1
ATOM 791 C CA . LEU A 1 107 ? -7.643 -1.368 55.326 1.00 89.81 107 LEU A CA 1
ATOM 792 C C . LEU A 1 107 ? -8.925 -0.567 55.578 1.00 89.81 107 LEU A C 1
ATOM 794 O O . LEU A 1 107 ? -9.167 0.396 54.853 1.00 89.81 107 LEU A O 1
ATOM 798 N N . GLN A 1 108 ? -9.710 -0.882 56.615 1.00 84.00 108 GLN A N 1
ATOM 799 C CA . GLN A 1 108 ? -10.957 -0.158 56.906 1.00 84.00 108 GLN A CA 1
ATOM 800 C C . GLN A 1 108 ? -10.762 1.351 57.089 1.00 84.00 108 GLN A C 1
ATOM 802 O O . GLN A 1 108 ? -11.637 2.125 56.708 1.00 84.00 108 GLN A O 1
ATOM 807 N N . THR A 1 109 ? -9.613 1.771 57.624 1.00 80.31 109 THR A N 1
ATOM 808 C CA . THR A 1 109 ? -9.290 3.193 57.832 1.00 80.31 109 THR A CA 1
ATOM 809 C C . THR A 1 109 ? -9.032 3.964 56.535 1.00 80.31 109 THR A C 1
ATOM 811 O O . THR A 1 109 ? -9.027 5.192 56.547 1.00 80.31 109 THR A O 1
ATOM 814 N N . ARG A 1 110 ? -8.824 3.257 55.418 1.00 84.62 110 ARG A N 1
ATOM 815 C CA . ARG A 1 110 ? -8.486 3.824 54.104 1.00 84.62 110 ARG A CA 1
ATOM 816 C C . ARG A 1 110 ? -9.615 3.691 53.085 1.00 84.62 110 ARG A C 1
ATOM 818 O O . ARG A 1 110 ? -9.468 4.164 51.962 1.00 84.62 110 ARG A O 1
ATOM 825 N N . LEU A 1 111 ? -10.712 3.022 53.443 1.00 84.38 111 LEU A N 1
ATOM 826 C CA . LEU A 1 111 ? -11.833 2.834 52.531 1.00 84.38 111 LEU A CA 1
ATOM 827 C C . LEU A 1 111 ? -12.627 4.139 52.384 1.00 84.38 111 LEU A C 1
ATOM 829 O O . LEU A 1 111 ? -12.898 4.797 53.392 1.00 84.38 111 LEU A O 1
ATOM 833 N N . PRO A 1 112 ? -13.053 4.486 51.156 1.00 82.44 112 PRO A N 1
ATOM 834 C CA . PRO A 1 112 ? -13.946 5.614 50.942 1.00 82.44 112 PRO A CA 1
ATOM 835 C C . PRO A 1 112 ? -15.276 5.388 51.666 1.00 82.44 112 PRO A C 1
ATOM 837 O O . PRO A 1 112 ? -15.654 4.256 52.007 1.00 82.44 112 PRO A O 1
ATOM 840 N N . SER A 1 113 ? -16.014 6.471 51.902 1.00 81.75 113 SER A N 1
ATOM 841 C CA . SER A 1 113 ? -17.340 6.358 52.499 1.00 81.75 113 SER A CA 1
ATOM 842 C C . SER A 1 113 ? -18.277 5.558 51.583 1.00 81.75 113 SER A C 1
ATOM 844 O O . SER A 1 113 ? -18.159 5.574 50.357 1.00 81.75 113 SER A O 1
ATOM 846 N N . SER A 1 114 ? -19.273 4.881 52.165 1.00 78.50 114 SER A N 1
ATOM 847 C CA . SER A 1 114 ? -20.253 4.106 51.382 1.00 78.50 114 SER A CA 1
ATOM 848 C C . SER A 1 114 ? -21.004 4.968 50.355 1.00 78.50 114 SER A C 1
ATOM 850 O O . SER A 1 114 ? -21.446 4.468 49.322 1.00 78.50 114 SER A O 1
ATOM 852 N N . ARG A 1 115 ? -21.140 6.276 50.618 1.00 79.81 115 ARG A N 1
ATOM 853 C CA . ARG A 1 115 ? -21.745 7.224 49.679 1.00 79.81 115 ARG A CA 1
ATOM 854 C C . ARG A 1 115 ? -20.836 7.469 48.474 1.00 79.81 115 ARG A C 1
ATOM 856 O O . ARG A 1 115 ? -21.302 7.285 47.356 1.00 79.81 115 ARG A O 1
ATOM 863 N N . GLU A 1 116 ? -19.569 7.803 48.707 1.00 82.88 116 GLU A N 1
ATOM 864 C CA . GLU A 1 116 ? -18.577 8.033 47.643 1.00 82.88 116 GLU A CA 1
ATOM 865 C C . GLU A 1 116 ? -18.376 6.781 46.783 1.00 82.88 116 GLU A C 1
ATOM 867 O O . GLU A 1 116 ? -18.364 6.867 45.561 1.00 82.88 116 GLU A O 1
ATOM 872 N N . ALA A 1 117 ? -18.311 5.596 47.396 1.00 82.31 117 ALA A N 1
ATOM 873 C CA . ALA A 1 117 ? -18.167 4.342 46.659 1.00 82.31 117 ALA A CA 1
ATOM 874 C C . ALA A 1 117 ? -19.366 4.052 45.736 1.00 82.31 117 ALA A C 1
ATOM 876 O O . ALA A 1 117 ? -19.195 3.585 44.610 1.00 82.31 117 ALA A O 1
ATOM 877 N N . ARG A 1 118 ? -20.592 4.360 46.185 1.00 82.12 118 ARG A N 1
ATOM 878 C CA . ARG A 1 118 ? -21.802 4.221 45.356 1.00 82.12 118 ARG A CA 1
ATOM 879 C C . ARG A 1 118 ? -21.847 5.239 44.223 1.00 82.12 118 ARG A C 1
ATOM 881 O O . ARG A 1 118 ? -22.352 4.918 43.152 1.00 82.12 118 ARG A O 1
ATOM 888 N N . GLU A 1 119 ? -21.368 6.452 44.464 1.00 85.94 119 GLU A N 1
ATOM 889 C CA . GLU A 1 119 ? -21.294 7.511 43.457 1.00 85.94 119 GLU A CA 1
ATOM 890 C C . GLU A 1 119 ? -20.279 7.156 42.367 1.00 85.94 119 GLU A C 1
ATOM 892 O O . GLU A 1 119 ? -20.655 7.068 41.201 1.00 85.94 119 GLU A O 1
ATOM 897 N N . GLN A 1 120 ? -19.062 6.762 42.751 1.00 84.12 120 GLN A N 1
ATOM 898 C CA . GLN A 1 120 ? -18.038 6.266 41.824 1.00 84.12 120 GLN A CA 1
ATOM 899 C C . GLN A 1 120 ? -18.529 5.074 40.991 1.00 84.12 120 GLN A C 1
ATOM 901 O O . GLN A 1 120 ? -18.266 4.993 39.791 1.00 84.12 120 GLN A O 1
ATOM 906 N N . GLN A 1 121 ? -19.278 4.149 41.602 1.00 83.56 121 GLN A N 1
ATOM 907 C CA . GLN A 1 121 ? -19.863 3.019 40.882 1.00 83.56 121 GLN A CA 1
ATOM 908 C C . GLN A 1 121 ? -20.922 3.461 39.862 1.00 83.56 121 GLN A C 1
ATOM 910 O O . GLN A 1 121 ? -20.961 2.927 38.752 1.00 83.56 121 GLN A O 1
ATOM 915 N N . ARG A 1 122 ? -21.786 4.418 40.222 1.00 86.31 122 ARG A N 1
ATOM 916 C CA . ARG A 1 122 ? -22.791 4.972 39.303 1.00 86.31 122 ARG A CA 1
ATOM 917 C C . ARG A 1 122 ? -22.125 5.669 38.128 1.00 86.31 122 ARG A C 1
ATOM 919 O O . ARG A 1 122 ? -22.457 5.345 36.995 1.00 86.31 122 ARG A O 1
ATOM 926 N N . GLU A 1 123 ? -21.137 6.519 38.384 1.00 86.88 123 GLU A N 1
ATOM 927 C CA . GLU A 1 123 ? -20.372 7.201 37.337 1.00 86.88 123 GLU A CA 1
ATOM 928 C C . GLU A 1 123 ? -19.639 6.215 36.420 1.00 86.88 123 GLU A C 1
ATOM 930 O O . GLU A 1 123 ? -19.609 6.390 35.203 1.00 86.88 123 GLU A O 1
ATOM 935 N N . ALA A 1 124 ? -19.040 5.157 36.974 1.00 84.88 124 ALA A N 1
ATOM 936 C CA . ALA A 1 124 ? -18.398 4.112 36.179 1.00 84.88 124 ALA A CA 1
ATOM 937 C C . ALA A 1 124 ? -19.414 3.357 35.305 1.00 84.88 124 ALA A C 1
ATOM 939 O O . ALA A 1 124 ? -19.153 3.117 34.126 1.00 84.88 124 ALA A O 1
ATOM 940 N N . ALA A 1 125 ? -20.588 3.026 35.850 1.00 85.62 125 ALA A N 1
ATOM 941 C CA . ALA A 1 125 ? -21.658 2.366 35.106 1.00 85.62 125 ALA A CA 1
ATOM 942 C C . ALA A 1 125 ? -22.263 3.272 34.021 1.00 85.62 125 ALA A C 1
ATOM 944 O O . ALA A 1 125 ? -22.580 2.799 32.931 1.00 85.62 125 ALA A O 1
ATOM 945 N N . GLU A 1 126 ? -22.413 4.568 34.290 1.00 88.25 126 GLU A N 1
ATOM 946 C CA . GLU A 1 126 ? -22.862 5.558 33.309 1.00 88.25 126 GLU A CA 1
ATOM 947 C C . GLU A 1 126 ? -21.841 5.721 32.185 1.00 88.25 126 GLU A C 1
ATOM 949 O O . GLU A 1 126 ? -22.213 5.621 31.018 1.00 88.25 126 GLU A O 1
ATOM 954 N N . ARG A 1 127 ? -20.547 5.853 32.506 1.00 87.00 127 ARG A N 1
ATOM 955 C CA . ARG A 1 127 ? -19.473 5.872 31.501 1.00 87.00 127 ARG A CA 1
ATOM 956 C C . ARG A 1 127 ? -19.460 4.606 30.649 1.00 87.00 127 ARG A C 1
ATOM 958 O O . ARG A 1 127 ? -19.390 4.710 29.430 1.00 87.00 127 ARG A O 1
ATOM 965 N N . ALA A 1 128 ? -19.597 3.429 31.262 1.00 84.31 128 ALA A N 1
ATOM 966 C CA . ALA A 1 128 ? -19.665 2.165 30.531 1.00 84.31 128 ALA A CA 1
ATOM 967 C C . ALA A 1 128 ? -20.876 2.108 29.584 1.00 84.31 128 ALA A C 1
ATOM 969 O O . ALA A 1 128 ? -20.746 1.676 28.442 1.00 84.31 128 ALA A O 1
ATOM 970 N N . LYS A 1 129 ? -22.047 2.597 30.016 1.00 85.00 129 LYS A N 1
ATOM 971 C CA . LYS A 1 129 ? -23.233 2.708 29.150 1.00 85.00 129 LYS A CA 1
ATOM 972 C C . LYS A 1 129 ? -23.026 3.702 28.010 1.00 85.00 129 LYS A C 1
ATOM 974 O O . LYS A 1 129 ? -23.431 3.418 26.886 1.00 85.00 129 LYS A O 1
ATOM 979 N N . HIS A 1 130 ? -22.417 4.853 28.283 1.00 84.50 130 HIS A N 1
ATOM 980 C CA . HIS A 1 130 ? -22.109 5.846 27.256 1.00 84.50 130 HIS A CA 1
ATOM 981 C C . HIS A 1 130 ? -21.133 5.297 26.214 1.00 84.50 130 HIS A C 1
ATOM 983 O O . HIS A 1 130 ? -21.380 5.469 25.021 1.00 84.50 130 HIS A O 1
ATOM 989 N N . GLU A 1 131 ? -20.090 4.586 26.644 1.00 86.56 131 GLU A N 1
ATOM 990 C CA . GLU A 1 131 ? -19.134 3.943 25.741 1.00 86.56 131 GLU A CA 1
ATOM 991 C C . GLU A 1 131 ? -19.790 2.824 24.927 1.00 86.56 131 GLU A C 1
ATOM 993 O O . GLU A 1 131 ? -19.599 2.757 23.720 1.00 86.56 131 GLU A O 1
ATOM 998 N N . GLU A 1 132 ? -20.644 2.001 25.538 1.00 83.94 132 GLU A N 1
ATOM 999 C CA . GLU A 1 132 ? -21.403 0.964 24.829 1.00 83.94 132 GLU A CA 1
ATOM 1000 C C . GLU A 1 132 ? -22.318 1.567 23.749 1.00 83.94 132 GLU A C 1
ATOM 1002 O O . GLU A 1 132 ? -22.378 1.069 22.625 1.00 83.94 132 GLU A O 1
ATOM 1007 N N . VAL A 1 133 ? -23.009 2.673 24.048 1.00 83.81 133 VAL A N 1
ATOM 1008 C CA . VAL A 1 133 ? -23.826 3.390 23.055 1.00 83.81 133 VAL A CA 1
ATOM 1009 C C . VAL A 1 133 ? -22.951 4.002 21.959 1.00 83.81 133 VAL A C 1
ATOM 1011 O O . VAL A 1 133 ? -23.319 3.944 20.785 1.00 83.81 133 VAL A O 1
ATOM 1014 N N . ALA A 1 134 ? -21.798 4.576 22.309 1.00 80.44 134 ALA A N 1
ATOM 1015 C CA . ALA A 1 134 ? -20.854 5.115 21.335 1.00 80.44 134 ALA A CA 1
ATOM 1016 C C . ALA A 1 134 ? -20.293 4.013 20.424 1.00 80.44 134 ALA A C 1
ATOM 1018 O O . ALA A 1 134 ? -20.260 4.197 19.207 1.00 80.44 134 ALA A O 1
ATOM 1019 N N . ARG A 1 135 ? -19.932 2.853 20.984 1.00 78.25 135 ARG A N 1
ATOM 1020 C CA . ARG A 1 135 ? -19.478 1.674 20.242 1.00 78.25 135 ARG A CA 1
ATOM 1021 C C . ARG A 1 135 ? -20.551 1.199 19.268 1.00 78.25 135 ARG A C 1
ATOM 1023 O O . ARG A 1 135 ? -20.281 1.120 18.075 1.00 78.25 135 ARG A O 1
ATOM 1030 N N . ARG A 1 136 ? -21.793 1.027 19.734 1.00 77.69 136 ARG A N 1
ATOM 1031 C CA . ARG A 1 136 ? -22.933 0.645 18.878 1.00 77.69 136 ARG A CA 1
ATOM 1032 C C . ARG A 1 136 ? -23.169 1.615 17.726 1.00 77.69 136 ARG A C 1
ATOM 1034 O O . ARG A 1 136 ? -23.514 1.177 16.638 1.00 77.69 136 ARG A O 1
ATOM 1041 N N . LYS A 1 137 ? -22.971 2.921 17.938 1.00 75.06 137 LYS A N 1
ATOM 1042 C CA . LYS A 1 137 ? -23.049 3.916 16.855 1.00 75.06 137 LYS A CA 1
ATOM 1043 C C . LYS A 1 137 ? -21.921 3.746 15.828 1.00 75.06 137 LYS A C 1
ATOM 1045 O O . LYS A 1 137 ? -22.187 3.849 14.634 1.00 75.06 137 LYS A O 1
ATOM 1050 N N . ARG A 1 138 ? -20.687 3.462 16.268 1.00 73.25 138 ARG A N 1
ATOM 1051 C CA . ARG A 1 138 ? -19.525 3.220 15.381 1.00 73.25 138 ARG A CA 1
ATOM 1052 C C . ARG A 1 138 ? -19.618 1.898 14.611 1.00 73.25 138 ARG A C 1
ATOM 1054 O O . ARG A 1 138 ? -19.064 1.790 13.523 1.00 73.25 138 ARG A O 1
ATOM 1061 N N . GLU A 1 139 ? -20.297 0.908 15.179 1.00 79.50 139 GLU A N 1
ATOM 1062 C CA . GLU A 1 139 ? -20.495 -0.432 14.608 1.00 79.50 139 GLU A CA 1
ATOM 1063 C C . GLU A 1 139 ? -21.766 -0.541 13.747 1.00 79.50 139 GLU A C 1
ATOM 1065 O O . GLU A 1 139 ? -22.128 -1.635 13.320 1.00 79.50 139 GLU A O 1
ATOM 1070 N N . THR A 1 140 ? -22.447 0.577 13.464 1.00 80.94 140 THR A N 1
ATOM 1071 C CA . THR A 1 140 ? -23.553 0.572 12.496 1.00 80.94 140 THR A CA 1
ATOM 1072 C C . THR A 1 140 ? -23.043 0.187 11.102 1.00 80.94 140 THR A C 1
ATOM 1074 O O . THR A 1 140 ? -21.941 0.605 10.729 1.00 80.94 140 THR A O 1
ATOM 1077 N N . PRO A 1 141 ? -23.819 -0.582 10.312 1.00 79.94 141 PRO A N 1
ATOM 1078 C CA . PRO A 1 141 ? -23.440 -0.938 8.948 1.00 79.94 141 PRO A CA 1
ATOM 1079 C C . PRO A 1 141 ? -23.064 0.283 8.108 1.00 79.94 141 PRO A C 1
ATOM 1081 O O . PRO A 1 141 ? -22.039 0.246 7.435 1.00 79.94 141 PRO A O 1
ATOM 1084 N N . GLU A 1 142 ? -23.807 1.391 8.220 1.00 81.38 142 GLU A N 1
ATOM 1085 C CA . GLU A 1 142 ? -23.524 2.622 7.477 1.00 81.38 142 GLU A CA 1
ATOM 1086 C C . GLU A 1 142 ? -22.181 3.258 7.874 1.00 81.38 142 GLU A C 1
ATOM 1088 O O . GLU A 1 142 ? -21.420 3.704 7.013 1.00 81.38 142 GLU A O 1
ATOM 1093 N N . ALA A 1 143 ? -21.849 3.282 9.171 1.00 77.62 143 ALA A N 1
ATOM 1094 C CA . ALA A 1 143 ? -20.570 3.812 9.647 1.00 77.62 143 ALA A CA 1
ATOM 1095 C C . ALA A 1 143 ? -19.387 2.902 9.281 1.00 77.62 143 ALA A C 1
ATOM 1097 O O . ALA A 1 143 ? -18.263 3.373 9.096 1.00 77.62 143 ALA A O 1
ATOM 1098 N N . VAL A 1 144 ? -19.610 1.590 9.183 1.00 81.56 144 VAL A N 1
ATOM 1099 C CA . VAL A 1 144 ? -18.611 0.645 8.670 1.00 81.56 144 VAL A CA 1
ATOM 1100 C C . VAL A 1 144 ? -18.400 0.868 7.173 1.00 81.56 144 VAL A C 1
ATOM 1102 O O . VAL A 1 144 ? -17.258 1.047 6.758 1.00 81.56 144 VAL A O 1
ATOM 1105 N N . THR A 1 145 ? -19.470 0.943 6.374 1.00 85.19 145 THR A N 1
ATOM 1106 C CA . THR A 1 145 ? -19.358 1.185 4.928 1.00 85.19 145 THR A CA 1
ATOM 1107 C C . THR A 1 145 ? -18.731 2.535 4.617 1.00 85.19 145 THR A C 1
ATOM 1109 O O . THR A 1 145 ? -17.864 2.592 3.760 1.00 85.19 145 THR A O 1
ATOM 1112 N N . GLY A 1 146 ? -19.079 3.597 5.351 1.00 85.75 146 GLY A N 1
ATOM 1113 C CA . GLY A 1 146 ? -18.485 4.920 5.142 1.00 85.75 146 GLY A CA 1
ATOM 1114 C C . GLY A 1 146 ? -16.981 4.959 5.430 1.00 85.75 146 GLY A C 1
ATOM 1115 O O . GLY A 1 146 ? -16.242 5.638 4.727 1.00 85.75 146 GLY A O 1
ATOM 1116 N N . ARG A 1 147 ? -16.503 4.193 6.423 1.00 86.00 147 ARG A N 1
ATOM 1117 C CA . ARG A 1 147 ? -15.060 4.045 6.682 1.00 86.00 147 ARG A CA 1
ATOM 1118 C C . ARG A 1 147 ? -14.355 3.255 5.585 1.00 86.00 147 ARG A C 1
ATOM 1120 O O . ARG A 1 147 ? -13.260 3.638 5.198 1.00 86.00 147 ARG A O 1
ATOM 1127 N N . LEU A 1 148 ? -14.975 2.180 5.097 1.00 86.88 148 LEU A N 1
ATOM 1128 C CA . LEU A 1 148 ? -14.435 1.405 3.978 1.00 86.88 148 LEU A CA 1
ATOM 1129 C C . LEU A 1 148 ? -14.359 2.254 2.707 1.00 86.88 148 LEU A C 1
ATOM 1131 O O . LEU A 1 148 ? -13.319 2.264 2.064 1.00 86.88 148 LEU A O 1
ATOM 1135 N N . ASP A 1 149 ? -15.417 3.002 2.387 1.00 89.44 149 ASP A N 1
ATOM 1136 C CA . ASP A 1 149 ? -15.460 3.886 1.219 1.00 89.44 149 ASP A CA 1
ATOM 1137 C C . ASP A 1 149 ? -14.381 4.982 1.326 1.00 89.44 149 ASP A C 1
ATOM 1139 O O . ASP A 1 149 ? -13.665 5.225 0.360 1.00 89.44 149 ASP A O 1
ATOM 1143 N N . ALA A 1 150 ? -14.182 5.570 2.513 1.00 88.56 150 ALA A N 1
ATOM 1144 C CA . ALA A 1 150 ? -13.115 6.546 2.745 1.00 88.56 150 ALA A CA 1
ATOM 1145 C C . ALA A 1 150 ? -11.704 5.951 2.580 1.00 88.56 150 ALA A C 1
ATOM 1147 O O . ALA A 1 150 ? -10.854 6.586 1.969 1.00 88.56 150 ALA A O 1
ATOM 1148 N N . GLN A 1 151 ? -11.454 4.740 3.089 1.00 88.62 151 GLN A N 1
ATOM 1149 C CA . GLN A 1 151 ? -10.152 4.073 2.942 1.00 88.62 151 GLN A CA 1
ATOM 1150 C C . GLN A 1 151 ? -9.871 3.644 1.498 1.00 88.62 151 GLN A C 1
ATOM 1152 O O . GLN A 1 151 ? -8.742 3.754 1.034 1.00 88.62 151 GLN A O 1
ATOM 1157 N N . ILE A 1 152 ? -10.889 3.159 0.783 1.00 88.06 152 ILE A N 1
ATOM 1158 C CA . ILE A 1 152 ? -10.792 2.835 -0.647 1.00 88.06 152 ILE A CA 1
ATOM 1159 C C . ILE A 1 152 ? -10.407 4.094 -1.430 1.00 88.06 152 ILE A C 1
ATOM 1161 O O . ILE A 1 152 ? -9.455 4.064 -2.204 1.00 88.06 152 ILE A O 1
ATOM 1165 N N . GLU A 1 153 ? -11.108 5.201 -1.185 1.00 89.06 153 GLU A N 1
ATOM 1166 C CA . GLU A 1 153 ? -10.853 6.482 -1.845 1.00 89.06 153 GLU A CA 1
ATOM 1167 C C . GLU A 1 153 ? -9.464 7.045 -1.501 1.00 89.06 153 GLU A C 1
ATOM 1169 O O . GLU A 1 153 ? -8.779 7.581 -2.367 1.00 89.06 153 GLU A O 1
ATOM 1174 N N . GLU A 1 154 ? -9.011 6.897 -0.255 1.00 89.19 154 GLU A N 1
ATOM 1175 C CA . GLU A 1 154 ? -7.667 7.299 0.173 1.00 89.19 154 GLU A CA 1
ATOM 1176 C C . GLU A 1 154 ? -6.573 6.528 -0.578 1.00 89.19 154 GLU A C 1
ATOM 1178 O O . GLU A 1 154 ? -5.622 7.139 -1.060 1.00 89.19 154 GLU A O 1
ATOM 1183 N N . ILE A 1 155 ? -6.728 5.210 -0.739 1.00 87.88 155 ILE A N 1
ATOM 1184 C CA . ILE A 1 155 ? -5.760 4.375 -1.467 1.00 87.88 155 ILE A CA 1
ATOM 1185 C C . ILE A 1 155 ? -5.776 4.686 -2.968 1.00 87.88 155 ILE A C 1
ATOM 1187 O O . ILE A 1 155 ? -4.722 4.781 -3.586 1.00 87.88 155 ILE A O 1
ATOM 1191 N N . VAL A 1 156 ? -6.948 4.879 -3.577 1.00 86.94 156 VAL A N 1
ATOM 1192 C CA . VAL A 1 156 ? -7.027 5.277 -4.994 1.00 86.94 156 VAL A CA 1
ATOM 1193 C C . VAL A 1 156 ? -6.360 6.637 -5.205 1.00 86.94 156 VAL A C 1
ATOM 1195 O O . VAL A 1 156 ? -5.571 6.803 -6.132 1.00 86.94 156 VAL A O 1
ATOM 1198 N N . ASN A 1 157 ? -6.610 7.603 -4.320 1.00 86.06 157 ASN A N 1
ATOM 1199 C CA . ASN A 1 157 ? -5.967 8.909 -4.417 1.00 86.06 157 ASN A CA 1
ATOM 1200 C C . ASN A 1 157 ? -4.460 8.844 -4.147 1.00 86.06 157 ASN A C 1
ATOM 1202 O O . ASN A 1 157 ? -3.718 9.580 -4.789 1.00 86.06 157 ASN A O 1
ATOM 1206 N N . SER A 1 158 ? -3.977 7.958 -3.270 1.00 84.44 158 SER A N 1
ATOM 1207 C CA . SER A 1 158 ? -2.533 7.775 -3.084 1.00 84.44 158 SER A CA 1
ATOM 1208 C C . SER A 1 158 ? -1.861 7.199 -4.333 1.00 84.44 158 SER A C 1
ATOM 1210 O O . SER A 1 158 ? -0.756 7.620 -4.664 1.00 84.44 158 SER A O 1
ATOM 1212 N N . LEU A 1 159 ? -2.540 6.308 -5.066 1.00 83.00 159 LEU A N 1
ATOM 1213 C CA . LEU A 1 159 ? -2.075 5.813 -6.364 1.00 83.00 159 LEU A CA 1
ATOM 1214 C C . LEU A 1 159 ? -2.069 6.917 -7.431 1.00 83.00 159 LEU A C 1
ATOM 1216 O O . LEU A 1 159 ? -1.113 7.001 -8.187 1.00 83.00 159 LEU A O 1
ATOM 1220 N N . ARG A 1 160 ? -3.074 7.803 -7.457 1.00 77.19 160 ARG A N 1
ATOM 1221 C CA . ARG A 1 160 ? -3.108 8.964 -8.373 1.00 77.19 160 ARG A CA 1
ATOM 1222 C C . ARG A 1 160 ? -2.012 9.991 -8.094 1.00 77.19 160 ARG A C 1
ATOM 1224 O O . ARG A 1 160 ? -1.461 10.557 -9.024 1.00 77.19 160 ARG A O 1
ATOM 1231 N N . ILE A 1 161 ? -1.746 10.270 -6.815 1.00 70.75 161 ILE A N 1
ATOM 1232 C CA . ILE A 1 161 ? -0.727 11.245 -6.387 1.00 70.75 161 ILE A CA 1
ATOM 1233 C C . ILE A 1 161 ? 0.687 10.719 -6.652 1.00 70.75 161 ILE A C 1
ATOM 1235 O O . ILE A 1 161 ? 1.618 11.513 -6.754 1.00 70.75 161 ILE A O 1
ATOM 1239 N N . ARG A 1 162 ? 0.859 9.397 -6.783 1.00 69.56 162 ARG A N 1
ATOM 1240 C CA . ARG A 1 162 ? 2.075 8.799 -7.342 1.00 69.56 162 ARG A CA 1
ATOM 1241 C C . ARG A 1 162 ? 2.097 9.085 -8.840 1.00 69.56 162 ARG A C 1
ATOM 1243 O O . ARG A 1 162 ? 1.768 8.247 -9.678 1.00 69.56 162 ARG A O 1
ATOM 1250 N N . ASP A 1 163 ? 2.415 10.328 -9.140 1.00 55.28 163 ASP A N 1
ATOM 1251 C CA . ASP A 1 163 ? 2.532 10.821 -10.488 1.00 55.28 163 ASP A CA 1
ATOM 1252 C C . ASP A 1 163 ? 3.854 10.302 -11.055 1.00 55.28 163 ASP A C 1
ATOM 1254 O O . ASP A 1 163 ? 4.934 10.697 -10.615 1.00 55.28 163 ASP A O 1
ATOM 1258 N N . ALA A 1 164 ? 3.777 9.375 -12.011 1.00 50.03 164 ALA A N 1
ATOM 1259 C CA . ALA A 1 164 ? 4.947 9.004 -12.802 1.00 50.03 164 ALA A CA 1
ATOM 1260 C C . ALA A 1 164 ? 5.440 10.201 -13.645 1.00 50.03 164 ALA A C 1
ATOM 1262 O O . ALA A 1 164 ? 6.554 10.169 -14.154 1.00 50.03 164 ALA A O 1
ATOM 1263 N N . ASP A 1 165 ? 4.640 11.267 -13.773 1.00 50.00 165 ASP A N 1
ATOM 1264 C CA . ASP A 1 165 ? 4.983 12.481 -14.507 1.00 50.00 165 ASP A CA 1
ATOM 1265 C C . ASP A 1 165 ? 5.611 13.584 -13.632 1.00 50.00 165 ASP A C 1
ATOM 1267 O O . ASP A 1 165 ? 5.957 14.640 -14.160 1.00 50.00 165 ASP A O 1
ATOM 1271 N N . ASP A 1 166 ? 5.866 13.367 -12.326 1.00 49.88 166 ASP A N 1
ATOM 1272 C CA . ASP A 1 166 ? 6.553 14.355 -11.456 1.00 49.88 166 ASP A CA 1
ATOM 1273 C C . ASP A 1 166 ? 8.066 14.468 -11.772 1.00 49.88 166 ASP A C 1
ATOM 1275 O O . ASP A 1 166 ? 8.934 14.616 -10.905 1.00 49.88 166 ASP A O 1
ATOM 1279 N N . GLY A 1 167 ? 8.418 14.384 -13.058 1.00 48.72 167 GLY A N 1
ATOM 1280 C CA . GLY A 1 167 ? 9.761 14.611 -13.547 1.00 48.72 167 GLY A CA 1
ATOM 1281 C C . GLY A 1 167 ? 10.241 13.778 -14.710 1.00 48.72 167 GLY A C 1
ATOM 1282 O O . GLY A 1 167 ? 11.246 14.168 -15.293 1.00 48.72 167 GLY A O 1
ATOM 1283 N N . LEU A 1 168 ? 9.603 12.650 -15.009 1.00 50.91 168 LEU A N 1
ATOM 1284 C CA . LEU A 1 168 ? 10.216 11.668 -15.898 1.00 50.91 168 LEU A CA 1
ATOM 1285 C C . LEU A 1 168 ? 10.139 12.109 -17.364 1.00 50.91 168 LEU A C 1
ATOM 1287 O O . LEU A 1 168 ? 11.184 12.138 -18.005 1.00 50.91 168 LEU A O 1
ATOM 1291 N N . GLY A 1 169 ? 8.972 12.611 -17.803 1.00 55.03 169 GLY A N 1
ATOM 1292 C CA . GLY A 1 169 ? 8.563 12.879 -19.196 1.00 55.03 169 GLY A CA 1
ATOM 1293 C C . GLY A 1 169 ? 9.371 13.870 -20.054 1.00 55.03 169 GLY A C 1
ATOM 1294 O O . GLY A 1 169 ? 8.857 14.346 -21.067 1.00 55.03 169 GLY A O 1
ATOM 1295 N N . GLY A 1 170 ? 10.599 14.223 -19.676 1.00 64.38 170 GLY A N 1
ATOM 1296 C CA . GLY A 1 170 ? 11.454 15.125 -20.453 1.00 64.38 170 GLY A CA 1
ATOM 1297 C C . GLY A 1 170 ? 12.893 15.262 -19.953 1.00 64.38 170 GLY A C 1
ATOM 1298 O O . GLY A 1 170 ? 13.764 15.602 -20.748 1.00 64.38 170 GLY A O 1
ATOM 1299 N N . ARG A 1 171 ? 13.183 14.945 -18.680 1.00 79.81 171 ARG A N 1
ATOM 1300 C CA . ARG A 1 171 ? 14.558 15.023 -18.139 1.00 79.81 171 ARG A CA 1
ATOM 1301 C C . ARG A 1 171 ? 15.499 14.033 -18.819 1.00 79.81 171 ARG A C 1
ATOM 1303 O O . ARG A 1 171 ? 16.629 14.393 -19.141 1.00 79.81 171 ARG A O 1
ATOM 1310 N N . LEU A 1 172 ? 14.999 12.829 -19.108 1.00 84.50 172 LEU A N 1
ATOM 1311 C CA . LEU A 1 172 ? 15.771 11.818 -19.822 1.00 84.50 172 LEU A CA 1
ATOM 1312 C C . LEU A 1 172 ? 16.133 12.294 -21.230 1.00 84.50 172 LEU A C 1
ATOM 1314 O O . LEU A 1 172 ? 17.254 12.068 -21.679 1.00 84.50 172 LEU A O 1
ATOM 1318 N N . ASP A 1 173 ? 15.222 12.985 -21.921 1.00 84.88 173 ASP A N 1
ATOM 1319 C CA . ASP A 1 173 ? 15.508 13.529 -23.250 1.00 84.88 173 ASP A CA 1
ATOM 1320 C C . ASP A 1 173 ? 16.583 14.622 -23.201 1.00 84.88 173 ASP A C 1
ATOM 1322 O O . ASP A 1 173 ? 17.521 14.589 -24.001 1.00 84.88 173 ASP A O 1
ATOM 1326 N N . ASP A 1 174 ? 16.501 15.525 -22.218 1.00 86.31 174 ASP A N 1
ATOM 1327 C CA . ASP A 1 174 ? 17.500 16.573 -21.994 1.00 86.31 174 ASP A CA 1
ATOM 1328 C C . ASP A 1 174 ? 18.889 15.965 -21.719 1.00 86.31 174 ASP A C 1
ATOM 1330 O O . ASP A 1 174 ? 19.860 16.291 -22.409 1.00 86.31 174 ASP A O 1
ATOM 1334 N N . HIS A 1 175 ? 18.998 15.009 -20.789 1.00 88.56 175 HIS A N 1
ATOM 1335 C CA . HIS A 1 175 ? 20.279 14.364 -20.477 1.00 88.56 175 HIS A CA 1
ATOM 1336 C C . HIS A 1 175 ? 20.811 13.501 -21.635 1.00 88.56 175 HIS A C 1
ATOM 1338 O O . HIS A 1 175 ? 22.023 13.465 -21.873 1.00 88.56 175 HIS A O 1
ATOM 1344 N N . LEU A 1 176 ? 19.936 12.840 -22.404 1.00 87.19 176 LEU A N 1
ATOM 1345 C CA . LEU A 1 176 ? 20.330 12.127 -23.625 1.00 87.19 176 LEU A CA 1
ATOM 1346 C C . LEU A 1 176 ? 20.869 13.094 -24.687 1.00 87.19 176 LEU A C 1
ATOM 1348 O O . LEU A 1 176 ? 21.863 12.776 -25.344 1.00 87.19 176 LEU A O 1
ATOM 1352 N N . ALA A 1 177 ? 20.245 14.263 -24.859 1.00 86.31 177 ALA A N 1
ATOM 1353 C CA . ALA A 1 177 ? 20.684 15.291 -25.801 1.00 86.31 177 ALA A CA 1
ATOM 1354 C C . ALA A 1 177 ? 22.024 15.921 -25.389 1.00 86.31 177 ALA A C 1
ATOM 1356 O O . ALA A 1 177 ? 22.886 16.160 -26.238 1.00 86.31 177 ALA A O 1
ATOM 1357 N N . GLU A 1 178 ? 22.235 16.132 -24.090 1.00 87.62 178 GLU A N 1
ATOM 1358 C CA . GLU A 1 178 ? 23.490 16.644 -23.527 1.00 87.62 178 GLU A CA 1
ATOM 1359 C C . GLU A 1 178 ? 24.589 15.579 -23.423 1.00 87.62 178 GLU A C 1
ATOM 1361 O O . GLU A 1 178 ? 25.740 15.901 -23.121 1.00 87.62 178 GLU A O 1
ATOM 1366 N N . THR A 1 179 ? 24.274 14.315 -23.739 1.00 84.31 179 THR A N 1
ATOM 1367 C CA . THR A 1 179 ? 25.214 13.190 -23.619 1.00 84.31 179 THR A CA 1
ATOM 1368 C C . THR A 1 179 ? 25.691 13.013 -22.161 1.00 84.31 179 THR A C 1
ATOM 1370 O O . THR A 1 179 ? 26.807 12.556 -21.893 1.00 84.31 179 THR A O 1
ATOM 1373 N N . ASP A 1 180 ? 24.842 13.377 -21.192 1.00 88.81 180 ASP A N 1
ATOM 1374 C CA . ASP A 1 180 ? 25.133 13.312 -19.761 1.00 88.81 180 ASP A CA 1
ATOM 1375 C C . ASP A 1 180 ? 24.886 11.902 -19.209 1.00 88.81 180 ASP A C 1
ATOM 1377 O O . ASP A 1 180 ? 23.782 11.521 -18.822 1.00 88.81 180 ASP A O 1
ATOM 1381 N N . SER A 1 181 ? 25.965 11.119 -19.125 1.00 86.88 181 SER A N 1
ATOM 1382 C CA . SER A 1 181 ? 25.917 9.762 -18.567 1.00 86.88 181 SER A CA 1
ATOM 1383 C C . SER A 1 181 ? 25.407 9.666 -17.131 1.00 86.88 181 SER A C 1
ATOM 1385 O O . SER A 1 181 ? 24.922 8.606 -16.740 1.00 86.88 181 SER A O 1
ATOM 1387 N N . GLN A 1 182 ? 25.590 10.713 -16.323 1.00 89.31 182 GLN A N 1
ATOM 1388 C CA . GLN A 1 182 ? 25.200 10.688 -14.917 1.00 89.31 182 GLN A CA 1
ATOM 1389 C C . GLN A 1 182 ? 23.726 11.047 -14.769 1.00 89.31 182 GLN A C 1
ATOM 1391 O O . GLN A 1 182 ? 23.025 10.344 -14.045 1.00 89.31 182 GLN A O 1
ATOM 1396 N N . GLY A 1 183 ? 23.261 12.064 -15.500 1.00 86.94 183 GLY A N 1
ATOM 1397 C CA . GLY A 1 183 ? 21.850 12.431 -15.588 1.00 86.94 183 GLY A CA 1
ATOM 1398 C C . GLY A 1 183 ? 20.978 11.272 -16.070 1.00 86.94 183 GLY A C 1
ATOM 1399 O O . GLY A 1 183 ? 20.066 10.868 -15.357 1.00 86.94 183 GLY A O 1
ATOM 1400 N N . VAL A 1 184 ? 21.341 10.633 -17.190 1.00 87.06 184 VAL A N 1
ATOM 1401 C CA . VAL A 1 184 ? 20.603 9.466 -17.713 1.00 87.06 184 VAL A CA 1
ATOM 1402 C C . VAL A 1 184 ? 20.536 8.330 -16.689 1.00 87.06 184 VAL A C 1
ATOM 1404 O O . VAL A 1 184 ? 19.475 7.754 -16.473 1.00 87.06 184 VAL A O 1
ATOM 1407 N N . ALA A 1 185 ? 21.649 8.003 -16.024 1.00 88.12 185 ALA A N 1
ATOM 1408 C CA . ALA A 1 185 ? 21.656 6.945 -15.015 1.00 88.12 185 ALA A CA 1
ATOM 1409 C C . ALA A 1 185 ? 20.753 7.275 -13.815 1.00 88.12 185 ALA A C 1
ATOM 1411 O O . ALA A 1 185 ? 20.089 6.380 -13.295 1.00 88.12 185 ALA A O 1
ATOM 1412 N N . GLN A 1 186 ? 20.718 8.541 -13.387 1.00 88.44 186 GLN A N 1
ATOM 1413 C CA . GLN A 1 186 ? 19.837 8.980 -12.309 1.00 88.44 186 GLN A CA 1
ATOM 1414 C C . GLN A 1 186 ? 18.365 8.906 -12.724 1.00 88.44 186 GLN A C 1
ATOM 1416 O O . GLN A 1 186 ? 17.566 8.376 -11.961 1.00 88.44 186 GLN A O 1
ATOM 1421 N N . ASP A 1 187 ? 18.018 9.338 -13.937 1.00 87.00 187 ASP A N 1
ATOM 1422 C CA . ASP A 1 187 ? 16.638 9.264 -14.428 1.00 87.00 187 ASP A CA 1
ATOM 1423 C C . ASP A 1 187 ? 16.137 7.813 -14.497 1.00 87.00 187 ASP A C 1
ATOM 1425 O O . ASP A 1 187 ? 15.003 7.526 -14.120 1.00 87.00 187 ASP A O 1
ATOM 1429 N N . ILE A 1 188 ? 16.983 6.864 -14.921 1.00 86.00 188 ILE A N 1
ATOM 1430 C CA . ILE A 1 188 ? 16.615 5.439 -14.929 1.00 86.00 188 ILE A CA 1
ATOM 1431 C C . ILE A 1 188 ? 16.425 4.889 -13.509 1.00 86.00 188 ILE A C 1
ATOM 1433 O O . ILE A 1 188 ? 15.524 4.077 -13.292 1.00 86.00 188 ILE A O 1
ATOM 1437 N N . VAL A 1 189 ? 17.234 5.323 -12.538 1.00 85.88 189 VAL A N 1
ATOM 1438 C CA . VAL A 1 189 ? 17.036 4.962 -11.123 1.00 85.88 189 VAL A CA 1
ATOM 1439 C C . VAL A 1 189 ? 15.712 5.521 -10.608 1.00 85.88 189 VAL A C 1
ATOM 1441 O O . VAL A 1 189 ? 14.953 4.778 -9.994 1.00 85.88 189 VAL A O 1
ATOM 1444 N N . ASP A 1 190 ? 15.395 6.776 -10.919 1.00 83.69 190 ASP A N 1
ATOM 1445 C CA . ASP A 1 190 ? 14.146 7.417 -10.504 1.00 83.69 190 ASP A CA 1
ATOM 1446 C C . ASP A 1 190 ? 12.921 6.694 -11.106 1.00 83.69 190 ASP A C 1
ATOM 1448 O O . ASP A 1 190 ? 11.945 6.427 -10.399 1.00 83.69 190 ASP A O 1
ATOM 1452 N N . ILE A 1 191 ? 12.990 6.286 -12.384 1.00 80.62 191 ILE A N 1
ATOM 1453 C CA . ILE A 1 191 ? 11.982 5.425 -13.034 1.00 80.62 191 ILE A CA 1
ATOM 1454 C C . ILE A 1 191 ? 11.832 4.097 -12.284 1.00 80.62 191 ILE A C 1
ATOM 1456 O O . ILE A 1 191 ? 10.714 3.634 -12.035 1.00 80.62 191 ILE A O 1
ATOM 1460 N N . PHE A 1 192 ? 12.953 3.457 -11.947 1.00 79.88 192 PHE A N 1
ATOM 1461 C CA . PHE A 1 192 ? 12.950 2.161 -11.280 1.00 79.88 192 PHE A CA 1
ATOM 1462 C C . PHE A 1 192 ? 12.330 2.256 -9.885 1.00 79.88 192 PHE A C 1
ATOM 1464 O O . PHE A 1 192 ? 11.454 1.457 -9.556 1.00 79.88 192 PHE A O 1
ATOM 1471 N N . ASP A 1 193 ? 12.722 3.250 -9.093 1.00 81.56 193 ASP A N 1
ATOM 1472 C CA . ASP A 1 193 ? 12.210 3.463 -7.740 1.00 81.56 193 ASP A CA 1
ATOM 1473 C C . ASP A 1 193 ? 10.702 3.757 -7.746 1.00 81.56 193 ASP A C 1
ATOM 1475 O O . ASP A 1 193 ? 9.966 3.225 -6.912 1.00 81.56 193 ASP A O 1
ATOM 1479 N N . ALA A 1 194 ? 10.210 4.518 -8.729 1.00 78.62 194 ALA A N 1
ATOM 1480 C CA . ALA A 1 194 ? 8.785 4.813 -8.867 1.00 78.62 194 ALA A CA 1
ATOM 1481 C C . ALA A 1 194 ? 7.928 3.560 -9.131 1.00 78.62 194 ALA A C 1
ATOM 1483 O O . ALA A 1 194 ? 6.799 3.460 -8.649 1.00 78.62 194 ALA A O 1
ATOM 1484 N N . VAL A 1 195 ? 8.450 2.590 -9.886 1.00 78.69 195 VAL A N 1
ATOM 1485 C CA . VAL A 1 195 ? 7.702 1.401 -10.336 1.00 78.69 195 VAL A CA 1
ATOM 1486 C C . VAL A 1 195 ? 7.922 0.179 -9.433 1.00 78.69 195 VAL A C 1
ATOM 1488 O O . VAL A 1 195 ? 7.042 -0.680 -9.284 1.00 78.69 195 VAL A O 1
ATOM 1491 N N . CYS A 1 196 ? 9.104 0.069 -8.831 1.00 74.75 196 CYS A N 1
ATOM 1492 C CA . CYS A 1 196 ? 9.492 -1.053 -7.981 1.00 74.75 196 CYS A CA 1
ATOM 1493 C C . CYS A 1 196 ? 9.155 -0.846 -6.504 1.00 74.75 196 CYS A C 1
ATOM 1495 O O . CYS A 1 196 ? 9.430 -1.747 -5.712 1.00 74.75 196 CYS A O 1
ATOM 1497 N N . ASP A 1 197 ? 8.514 0.265 -6.137 1.00 78.62 197 ASP A N 1
ATOM 1498 C CA . ASP A 1 197 ? 8.017 0.465 -4.780 1.00 78.62 197 ASP A CA 1
ATOM 1499 C C . ASP A 1 197 ? 7.077 -0.689 -4.368 1.00 78.62 197 ASP A C 1
ATOM 1501 O O . ASP A 1 197 ? 6.015 -0.932 -4.962 1.00 78.62 197 ASP A O 1
ATOM 1505 N N . GLU A 1 198 ? 7.501 -1.431 -3.342 1.00 73.44 198 GLU A N 1
ATOM 1506 C CA . GLU A 1 198 ? 6.770 -2.565 -2.773 1.00 73.44 198 GLU A CA 1
ATOM 1507 C C . GLU A 1 198 ? 5.386 -2.138 -2.254 1.00 73.44 198 GLU A C 1
ATOM 1509 O O . GLU A 1 198 ? 4.440 -2.937 -2.268 1.00 73.44 198 GLU A O 1
ATOM 1514 N N . ASP A 1 199 ? 5.226 -0.861 -1.893 1.00 82.94 199 ASP A N 1
ATOM 1515 C CA . ASP A 1 199 ? 3.972 -0.308 -1.396 1.00 82.94 199 ASP A CA 1
ATOM 1516 C C . ASP A 1 199 ? 2.870 -0.273 -2.466 1.00 82.94 199 ASP A C 1
ATOM 1518 O O . ASP A 1 199 ? 1.688 -0.293 -2.111 1.00 82.94 199 ASP A O 1
ATOM 1522 N N . ILE A 1 200 ? 3.196 -0.266 -3.767 1.00 84.94 200 ILE A N 1
ATOM 1523 C CA . ILE A 1 200 ? 2.186 -0.219 -4.844 1.00 84.94 200 ILE A CA 1
ATOM 1524 C C . ILE A 1 200 ? 1.437 -1.549 -4.939 1.00 84.94 200 ILE A C 1
ATOM 1526 O O . ILE A 1 200 ? 0.204 -1.574 -4.926 1.00 84.94 200 ILE A O 1
ATOM 1530 N N . ASP A 1 201 ? 2.164 -2.669 -4.988 1.00 86.00 201 ASP A N 1
ATOM 1531 C CA . ASP A 1 201 ? 1.561 -4.009 -5.006 1.00 86.00 201 ASP A CA 1
ATOM 1532 C C . ASP A 1 201 ? 0.728 -4.235 -3.734 1.00 86.00 201 ASP A C 1
ATOM 1534 O O . ASP A 1 201 ? -0.429 -4.665 -3.810 1.00 86.00 201 ASP A O 1
ATOM 1538 N N . ALA A 1 202 ? 1.268 -3.851 -2.570 1.00 86.62 202 ALA A N 1
ATOM 1539 C CA . ALA A 1 202 ? 0.555 -3.926 -1.300 1.00 86.62 202 ALA A CA 1
ATOM 1540 C C . ALA A 1 202 ? -0.724 -3.070 -1.300 1.00 86.62 202 ALA A C 1
ATOM 1542 O O . ALA A 1 202 ? -1.776 -3.538 -0.853 1.00 86.62 202 ALA A O 1
ATOM 1543 N N . SER A 1 203 ? -0.668 -1.856 -1.855 1.00 88.44 203 S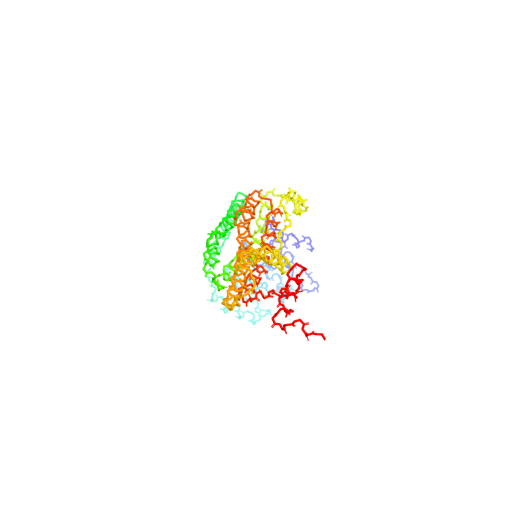ER A N 1
ATOM 1544 C CA . SER A 1 203 ? -1.812 -0.945 -1.976 1.00 88.44 203 SER A CA 1
ATOM 1545 C C . SER A 1 203 ? -2.904 -1.517 -2.877 1.00 88.44 203 SER A C 1
ATOM 1547 O O . SER A 1 203 ? -4.070 -1.534 -2.480 1.00 88.44 203 SER A O 1
ATOM 1549 N N . ILE A 1 204 ? -2.551 -2.075 -4.042 1.00 88.25 204 ILE A N 1
ATOM 1550 C CA . ILE A 1 204 ? -3.511 -2.720 -4.954 1.00 88.25 204 ILE A CA 1
ATOM 1551 C C . ILE A 1 204 ? -4.166 -3.937 -4.276 1.00 88.25 204 ILE A C 1
ATOM 1553 O O . ILE A 1 204 ? -5.386 -4.121 -4.350 1.00 88.25 204 ILE A O 1
ATOM 1557 N N . ARG A 1 205 ? -3.392 -4.759 -3.552 1.00 87.75 205 ARG A N 1
ATOM 1558 C CA . ARG A 1 205 ? -3.928 -5.915 -2.803 1.00 87.75 205 ARG A CA 1
ATOM 1559 C C . ARG A 1 205 ? -4.841 -5.500 -1.651 1.00 87.75 205 ARG A C 1
ATOM 1561 O O . ARG A 1 205 ? -5.871 -6.146 -1.413 1.00 87.75 205 ARG A O 1
ATOM 1568 N N . LEU A 1 206 ? -4.484 -4.440 -0.930 1.00 89.06 206 LEU A N 1
ATOM 1569 C CA . LEU A 1 206 ? -5.304 -3.887 0.143 1.00 89.06 206 LEU A CA 1
ATOM 1570 C C . LEU A 1 206 ? -6.614 -3.323 -0.416 1.00 89.06 206 LEU A C 1
ATOM 1572 O O . LEU A 1 206 ? -7.684 -3.660 0.093 1.00 89.06 206 LEU A O 1
ATOM 1576 N N . LEU A 1 207 ? -6.546 -2.557 -1.507 1.00 89.50 207 LEU A N 1
ATOM 1577 C CA . LEU A 1 207 ? -7.704 -2.022 -2.221 1.00 89.50 207 LEU A CA 1
ATOM 1578 C C . LEU A 1 207 ? -8.662 -3.140 -2.658 1.00 89.50 207 LEU A C 1
ATOM 1580 O O . LEU A 1 207 ? -9.870 -3.059 -2.412 1.00 89.50 207 LEU A O 1
ATOM 1584 N N . ALA A 1 208 ? -8.124 -4.231 -3.213 1.00 86.81 208 ALA A N 1
ATOM 1585 C CA . ALA A 1 208 ? -8.903 -5.415 -3.568 1.00 86.81 208 ALA A CA 1
ATOM 1586 C C . ALA A 1 208 ? -9.605 -6.037 -2.352 1.00 86.81 208 ALA A C 1
ATOM 1588 O O . ALA A 1 208 ? -10.784 -6.394 -2.410 1.00 86.81 208 ALA A O 1
ATOM 1589 N N . THR A 1 209 ? -8.898 -6.136 -1.226 1.00 86.94 209 THR A N 1
ATOM 1590 C CA . THR A 1 209 ? -9.428 -6.706 0.019 1.00 86.94 209 THR A CA 1
ATOM 1591 C C . THR A 1 209 ? -10.551 -5.848 0.602 1.00 86.94 209 THR A C 1
ATOM 1593 O O . THR A 1 209 ? -11.625 -6.370 0.908 1.00 86.94 209 THR A O 1
ATOM 1596 N N . LEU A 1 210 ? -10.351 -4.532 0.707 1.00 87.19 210 LEU A N 1
ATOM 1597 C CA . LEU A 1 210 ? -11.358 -3.600 1.221 1.00 87.19 210 LEU A CA 1
ATOM 1598 C C . LEU A 1 210 ? -12.600 -3.559 0.326 1.00 87.19 210 LEU A C 1
ATOM 1600 O O . LEU A 1 210 ? -13.721 -3.601 0.832 1.00 87.19 210 LEU A O 1
ATOM 1604 N N . THR A 1 211 ? -12.413 -3.577 -0.995 1.00 85.12 211 THR A N 1
ATOM 1605 C CA . THR A 1 211 ? -13.509 -3.640 -1.973 1.00 85.12 211 THR A CA 1
ATOM 1606 C C . THR A 1 211 ? -14.330 -4.921 -1.800 1.00 85.12 211 THR A C 1
ATOM 1608 O O . THR A 1 211 ? -15.560 -4.876 -1.769 1.00 85.12 211 THR A O 1
ATOM 1611 N N . ARG A 1 212 ? -13.686 -6.077 -1.593 1.00 82.44 212 ARG A N 1
ATOM 1612 C CA . ARG A 1 212 ? -14.396 -7.341 -1.318 1.00 82.44 212 ARG A CA 1
ATOM 1613 C C . ARG A 1 212 ? -15.204 -7.281 -0.029 1.00 82.44 212 ARG A C 1
ATOM 1615 O O . ARG A 1 212 ? -16.376 -7.653 -0.043 1.00 82.44 212 ARG A O 1
ATOM 1622 N N . ILE A 1 213 ? -14.610 -6.781 1.057 1.00 83.81 213 ILE A N 1
ATOM 1623 C CA . ILE A 1 213 ? -15.305 -6.598 2.341 1.00 83.81 213 ILE A CA 1
ATOM 1624 C C . ILE A 1 213 ? -16.519 -5.678 2.151 1.00 83.81 213 ILE A C 1
ATOM 1626 O O . ILE A 1 213 ? -17.604 -5.972 2.651 1.00 83.81 213 ILE A O 1
ATOM 1630 N N . ARG A 1 214 ? -16.360 -4.598 1.380 1.00 84.06 214 ARG A N 1
ATOM 1631 C CA . ARG A 1 214 ? -17.404 -3.605 1.110 1.00 84.06 214 ARG A CA 1
ATOM 1632 C C . ARG A 1 214 ? -18.596 -4.150 0.317 1.00 84.06 214 ARG A C 1
ATOM 1634 O O . ARG A 1 214 ? -19.717 -3.677 0.530 1.00 84.06 214 ARG A O 1
ATOM 1641 N N . TYR A 1 215 ? -18.364 -5.102 -0.587 1.00 81.06 215 TYR A N 1
ATOM 1642 C CA . TYR A 1 215 ? -19.388 -5.653 -1.485 1.00 81.06 215 TYR A CA 1
ATOM 1643 C C . TYR A 1 215 ? -19.800 -7.101 -1.173 1.00 81.06 215 TYR A C 1
ATOM 1645 O O . TYR A 1 215 ? -20.694 -7.627 -1.830 1.00 81.06 215 TYR A O 1
ATOM 1653 N N . GLY A 1 216 ? -19.200 -7.742 -0.165 1.00 73.44 216 GLY A N 1
ATOM 1654 C CA . GLY A 1 216 ? -19.548 -9.104 0.252 1.00 73.44 216 GLY A CA 1
ATOM 1655 C C . GLY A 1 216 ? -19.161 -10.188 -0.761 1.00 73.44 216 GLY A C 1
ATOM 1656 O O . GLY A 1 216 ? -19.821 -11.222 -0.830 1.00 73.44 216 GLY A O 1
ATOM 1657 N N . ILE A 1 217 ? -18.114 -9.955 -1.560 1.00 70.25 217 ILE A N 1
ATOM 1658 C CA . ILE A 1 217 ? -17.632 -10.906 -2.574 1.00 70.25 217 ILE A CA 1
ATOM 1659 C C . ILE A 1 217 ? -16.752 -11.959 -1.877 1.00 70.25 217 ILE A C 1
ATOM 1661 O O . ILE A 1 217 ? -15.798 -11.609 -1.181 1.00 70.25 217 ILE A O 1
ATOM 1665 N N . GLY A 1 218 ? -17.090 -13.245 -2.029 1.00 53.22 218 GLY A N 1
ATOM 1666 C CA . GLY A 1 218 ? -16.400 -14.364 -1.373 1.00 53.22 218 GLY A CA 1
ATOM 1667 C C . GLY A 1 218 ? -14.918 -14.486 -1.754 1.00 53.22 218 GLY A C 1
ATOM 1668 O O . GLY A 1 218 ? -14.530 -14.196 -2.882 1.00 53.22 218 GLY A O 1
ATOM 1669 N N . VAL A 1 219 ? -14.097 -14.953 -0.803 1.00 51.84 219 VAL A N 1
ATOM 1670 C CA . VAL A 1 219 ? -12.623 -15.077 -0.904 1.00 51.84 219 VAL A CA 1
ATOM 1671 C C . VAL A 1 219 ? -12.170 -15.976 -2.071 1.00 51.84 219 VAL A C 1
ATOM 1673 O O . VAL A 1 219 ? -11.062 -15.812 -2.570 1.00 51.84 219 VAL A O 1
ATOM 1676 N N . GLU A 1 220 ? -13.037 -16.881 -2.535 1.00 46.03 220 GLU A N 1
ATOM 1677 C CA . GLU A 1 220 ? -12.779 -17.839 -3.624 1.00 46.03 220 GLU A CA 1
ATOM 1678 C C . GLU A 1 220 ? -12.985 -17.275 -5.037 1.00 46.03 220 GLU A C 1
ATOM 1680 O O . GLU A 1 220 ? -12.529 -17.894 -5.993 1.00 46.03 220 GLU A O 1
ATOM 1685 N N . ALA A 1 221 ? -13.559 -16.074 -5.192 1.00 46.22 221 ALA A N 1
ATOM 1686 C CA . ALA A 1 221 ? -13.397 -15.281 -6.418 1.00 46.22 221 ALA A CA 1
ATOM 1687 C C . ALA A 1 221 ? -11.998 -14.636 -6.397 1.00 46.22 221 ALA A C 1
ATOM 1689 O O . ALA A 1 221 ? -11.821 -13.411 -6.362 1.00 46.22 221 ALA A O 1
ATOM 1690 N N . ALA A 1 222 ? -10.991 -15.496 -6.251 1.00 44.84 222 ALA A N 1
ATOM 1691 C CA . ALA A 1 222 ? -9.594 -15.142 -6.313 1.00 44.84 222 ALA A CA 1
ATOM 1692 C C . ALA A 1 222 ? -9.383 -14.501 -7.673 1.00 44.84 222 ALA A C 1
ATOM 1694 O O . ALA A 1 222 ? -9.685 -15.153 -8.662 1.00 44.84 222 ALA A O 1
ATOM 1695 N N . LEU A 1 223 ? -8.960 -13.226 -7.651 1.00 51.38 223 LEU A N 1
ATOM 1696 C CA . LEU A 1 223 ? -8.384 -12.483 -8.774 1.00 51.38 223 LEU A CA 1
ATOM 1697 C C . LEU A 1 223 ? -8.847 -13.082 -10.094 1.00 51.38 223 LEU A C 1
ATOM 1699 O O . LEU A 1 223 ? -8.091 -13.887 -10.622 1.00 51.38 223 LEU A O 1
ATOM 1703 N N . ASP A 1 224 ? -10.096 -12.819 -10.510 1.00 47.94 224 ASP A N 1
ATOM 1704 C CA . ASP A 1 224 ? -10.641 -13.444 -11.716 1.00 47.94 224 ASP A CA 1
ATOM 1705 C C . ASP A 1 224 ? -9.549 -13.333 -12.775 1.00 47.94 224 ASP A C 1
ATOM 1707 O O . ASP A 1 224 ? -9.138 -12.224 -13.138 1.00 47.94 224 ASP A O 1
ATOM 1711 N N . GLU A 1 225 ? -8.976 -14.484 -13.136 1.00 46.41 225 GLU A N 1
ATOM 1712 C CA . GLU A 1 225 ? -7.979 -14.623 -14.181 1.00 46.41 225 GLU A CA 1
ATOM 1713 C C . GLU A 1 225 ? -8.745 -14.434 -15.490 1.00 46.41 225 GLU A C 1
ATOM 1715 O O . GLU A 1 225 ? -8.713 -15.266 -16.393 1.00 46.41 225 GLU A O 1
ATOM 1720 N N . SER A 1 226 ? -9.464 -13.317 -15.626 1.00 43.28 226 SER A N 1
ATOM 1721 C CA . SER A 1 226 ? -9.575 -12.691 -16.917 1.00 43.28 226 SER A CA 1
ATOM 1722 C C . SER A 1 226 ? -8.142 -12.314 -17.245 1.00 43.28 226 SER A C 1
ATOM 1724 O O . SER A 1 226 ? -7.663 -11.235 -16.889 1.00 43.28 226 SER A O 1
ATOM 1726 N N . VAL A 1 227 ? -7.444 -13.287 -17.841 1.00 44.78 227 VAL A N 1
ATOM 1727 C CA . VAL A 1 227 ? -6.371 -13.065 -18.790 1.00 44.78 227 VAL A CA 1
ATOM 1728 C C . VAL A 1 227 ? -6.803 -11.815 -19.515 1.00 44.78 227 VAL A C 1
ATOM 1730 O O . VAL A 1 227 ? -7.826 -11.803 -20.203 1.00 44.78 227 VAL A O 1
ATOM 1733 N N . SER A 1 228 ? -6.122 -10.722 -19.200 1.00 40.19 228 SER A N 1
ATOM 1734 C CA . SER A 1 228 ? -6.236 -9.542 -20.010 1.00 40.19 228 SER A CA 1
ATOM 1735 C C . SER A 1 228 ? -5.777 -10.028 -21.372 1.00 40.19 228 SER A C 1
ATOM 1737 O O . SER A 1 228 ? -4.579 -10.203 -21.588 1.00 40.19 228 SER A O 1
ATOM 1739 N N . ASP A 1 229 ? -6.727 -10.317 -22.261 1.00 38.12 229 ASP A N 1
ATOM 1740 C CA . ASP A 1 229 ? -6.523 -10.239 -23.699 1.00 38.12 229 ASP A CA 1
ATOM 1741 C C . ASP A 1 229 ? -6.247 -8.756 -23.970 1.00 38.12 229 ASP A C 1
ATOM 1743 O O . ASP A 1 229 ? -7.069 -8.038 -24.534 1.00 38.12 229 ASP A O 1
ATOM 1747 N N . ASP A 1 230 ? -5.119 -8.264 -23.457 1.00 41.34 230 ASP A N 1
ATOM 1748 C CA . ASP A 1 230 ? -4.480 -7.094 -23.996 1.00 41.34 230 ASP A CA 1
ATOM 1749 C C . ASP A 1 230 ? -3.641 -7.654 -25.146 1.00 41.34 230 ASP A C 1
ATOM 1751 O O . ASP A 1 230 ? -2.567 -8.219 -24.910 1.00 41.34 230 ASP A O 1
ATOM 1755 N N . PRO A 1 231 ? -4.137 -7.597 -26.397 1.00 40.84 231 PRO A N 1
ATOM 1756 C CA . PRO A 1 231 ? -3.385 -8.055 -27.564 1.00 40.84 231 PRO A CA 1
ATOM 1757 C C . PRO A 1 231 ? -2.072 -7.274 -27.741 1.00 40.84 231 PRO A C 1
ATOM 1759 O O . PRO A 1 231 ? -1.258 -7.627 -28.591 1.00 40.84 231 PRO A O 1
ATOM 1762 N N . ASP A 1 232 ? -1.885 -6.230 -26.930 1.00 45.59 232 ASP A N 1
ATOM 1763 C CA . ASP A 1 232 ? -0.784 -5.290 -26.929 1.00 45.59 232 ASP A CA 1
ATOM 1764 C C . ASP A 1 232 ? 0.124 -5.411 -25.693 1.00 45.59 232 ASP A C 1
ATOM 1766 O O . ASP A 1 232 ? 0.999 -4.559 -25.507 1.00 45.59 232 ASP A O 1
ATOM 1770 N N . GLY A 1 233 ? 0.005 -6.500 -24.912 1.00 47.28 233 GLY A N 1
ATOM 1771 C CA . GLY A 1 233 ? 1.070 -7.031 -24.043 1.00 47.28 233 GLY A CA 1
ATOM 1772 C C . GLY A 1 233 ? 2.259 -7.537 -24.872 1.00 47.28 233 GLY A C 1
ATOM 1773 O O . GLY A 1 233 ? 2.744 -8.657 -24.702 1.00 47.28 233 GLY A O 1
ATOM 1774 N N . GLY A 1 234 ? 2.646 -6.740 -25.866 1.00 53.38 234 GLY A N 1
ATOM 1775 C CA . GLY A 1 234 ? 3.675 -7.023 -26.834 1.00 53.38 234 GLY A CA 1
ATOM 1776 C C . GLY A 1 234 ? 4.982 -7.281 -26.115 1.00 53.38 234 GLY A C 1
ATOM 1777 O O . GLY A 1 234 ? 5.298 -6.660 -25.102 1.00 53.38 234 GLY A O 1
ATOM 1778 N N . VAL A 1 235 ? 5.743 -8.223 -26.660 1.00 65.62 235 VAL A N 1
ATOM 1779 C CA . VAL A 1 235 ? 7.131 -8.449 -26.272 1.00 65.62 235 VAL A CA 1
ATOM 1780 C C . VAL A 1 235 ? 7.827 -7.091 -26.251 1.00 65.62 235 VAL A C 1
ATOM 1782 O O . VAL A 1 235 ? 7.975 -6.475 -27.307 1.00 65.62 235 VAL A O 1
ATOM 1785 N N . ILE A 1 236 ? 8.212 -6.624 -25.058 1.00 72.00 236 ILE A N 1
ATOM 1786 C CA . ILE A 1 236 ? 8.986 -5.392 -24.898 1.00 72.00 236 ILE A CA 1
ATOM 1787 C C . ILE A 1 236 ? 10.219 -5.551 -25.792 1.00 72.00 236 ILE A C 1
ATOM 1789 O O . ILE A 1 236 ? 10.980 -6.510 -25.592 1.00 72.00 236 ILE A O 1
ATOM 1793 N N . PRO A 1 237 ? 10.393 -4.699 -26.819 1.00 77.94 237 PRO A N 1
ATOM 1794 C CA . PRO A 1 237 ? 11.551 -4.788 -27.689 1.00 77.94 237 PRO A CA 1
ATOM 1795 C C . PRO A 1 237 ? 12.811 -4.701 -26.831 1.00 77.94 237 PRO A C 1
ATOM 1797 O O . PRO A 1 237 ? 12.915 -3.817 -25.988 1.00 77.94 237 PRO A O 1
ATOM 1800 N N . ARG A 1 238 ? 13.746 -5.634 -27.015 1.00 87.44 238 ARG A N 1
ATOM 1801 C CA . ARG A 1 238 ? 15.000 -5.648 -26.256 1.00 87.44 238 ARG A CA 1
ATOM 1802 C C . ARG A 1 238 ? 16.125 -5.063 -27.081 1.00 87.44 238 ARG A C 1
ATOM 1804 O O . ARG A 1 238 ? 16.346 -5.504 -28.214 1.00 87.44 238 ARG A O 1
ATOM 1811 N N . LEU A 1 239 ? 16.874 -4.134 -26.504 1.00 89.00 239 LEU A N 1
ATOM 1812 C CA . LEU A 1 239 ? 18.127 -3.683 -27.083 1.00 89.00 239 LEU A CA 1
ATOM 1813 C C . LEU A 1 239 ? 19.237 -4.642 -26.654 1.00 89.00 239 LEU A C 1
ATOM 1815 O O . LEU A 1 239 ? 19.495 -4.846 -25.473 1.00 89.00 239 LEU A O 1
ATOM 1819 N N . THR A 1 240 ? 19.905 -5.254 -27.627 1.00 89.75 240 THR A N 1
ATOM 1820 C CA . THR A 1 240 ? 21.016 -6.178 -27.373 1.00 89.75 240 THR A CA 1
ATOM 1821 C C . THR A 1 240 ? 22.312 -5.628 -27.943 1.00 89.75 240 THR A C 1
ATOM 1823 O O . THR A 1 240 ? 22.309 -4.887 -28.929 1.00 89.75 240 THR A O 1
ATOM 1826 N N . GLN A 1 241 ? 23.439 -6.034 -27.353 1.00 86.44 241 GLN A N 1
ATOM 1827 C CA . GLN A 1 241 ? 24.757 -5.704 -27.893 1.00 86.44 241 GLN A CA 1
ATOM 1828 C C . GLN A 1 241 ? 24.914 -6.212 -29.337 1.00 86.44 241 GLN A C 1
ATOM 1830 O O . GLN A 1 241 ? 25.362 -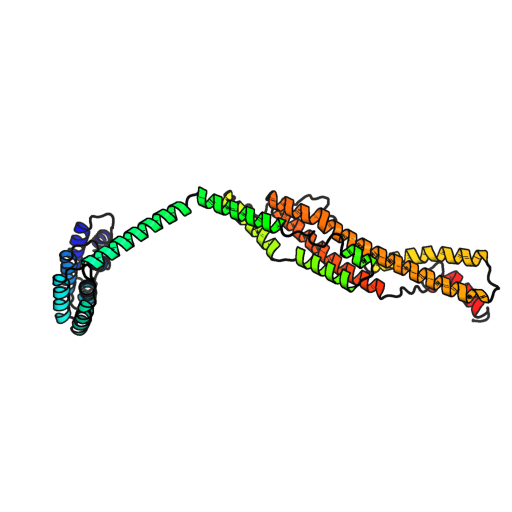5.459 -30.192 1.00 86.44 241 GLN A O 1
ATOM 1835 N N . GLU A 1 242 ? 24.474 -7.439 -29.632 1.00 85.88 242 GLU A N 1
ATOM 1836 C CA . GLU A 1 242 ? 24.490 -8.006 -30.991 1.00 85.88 242 GLU A CA 1
ATOM 1837 C C . GLU A 1 242 ? 23.643 -7.176 -31.973 1.00 85.88 242 GLU A C 1
ATOM 1839 O O . GLU A 1 242 ? 24.055 -6.932 -33.107 1.00 85.88 242 GLU A O 1
ATOM 1844 N N . GLY A 1 243 ? 22.479 -6.681 -31.537 1.00 85.75 243 GLY A N 1
ATOM 1845 C CA . GLY A 1 243 ? 21.630 -5.802 -32.343 1.00 85.75 243 GLY A CA 1
ATOM 1846 C C . GLY A 1 243 ? 22.259 -4.431 -32.616 1.00 85.75 243 GLY A C 1
ATOM 1847 O O . GLY A 1 243 ? 22.083 -3.881 -33.707 1.00 85.75 243 GLY A O 1
ATOM 1848 N N . LEU A 1 244 ? 23.015 -3.885 -31.657 1.00 85.75 244 LEU A N 1
ATOM 1849 C CA . LEU A 1 244 ? 23.812 -2.671 -31.854 1.00 85.75 244 LEU A CA 1
ATOM 1850 C C . LEU A 1 244 ? 24.995 -2.924 -32.792 1.00 85.75 244 LEU A C 1
ATOM 1852 O O . LEU A 1 244 ? 25.204 -2.136 -33.704 1.00 85.75 244 LEU A O 1
ATOM 1856 N N . GLU A 1 245 ? 25.721 -4.030 -32.635 1.00 83.25 245 GLU A N 1
ATOM 1857 C CA . GLU A 1 245 ? 26.851 -4.405 -33.497 1.00 83.25 245 GLU A CA 1
ATOM 1858 C C . GLU A 1 245 ? 26.413 -4.680 -34.941 1.00 83.25 245 GLU A C 1
ATOM 1860 O O . GLU A 1 245 ? 27.060 -4.228 -35.886 1.00 83.25 245 GLU A O 1
ATOM 1865 N N . THR A 1 246 ? 25.277 -5.354 -35.126 1.00 84.94 246 THR A N 1
ATOM 1866 C CA . THR A 1 246 ? 24.686 -5.590 -36.451 1.00 84.94 246 THR A CA 1
ATOM 1867 C C . THR A 1 246 ? 24.303 -4.269 -37.110 1.00 84.94 246 THR A C 1
ATOM 1869 O O . THR A 1 246 ? 24.677 -4.016 -38.252 1.00 84.94 246 THR A O 1
ATOM 1872 N N . TYR A 1 247 ? 23.635 -3.380 -36.370 1.00 85.25 247 TYR A N 1
ATOM 1873 C CA . TYR A 1 247 ? 23.289 -2.050 -36.870 1.00 85.25 247 TYR A CA 1
ATOM 1874 C C . TYR A 1 247 ? 24.527 -1.203 -37.178 1.00 85.25 247 TYR A C 1
ATOM 1876 O O . TYR A 1 247 ? 24.564 -0.509 -38.190 1.00 85.25 247 TYR A O 1
ATOM 1884 N N . ALA A 1 248 ? 25.557 -1.282 -36.333 1.00 80.19 248 ALA A N 1
ATOM 1885 C CA . ALA A 1 248 ? 26.836 -0.622 -36.552 1.00 80.19 248 ALA A CA 1
ATOM 1886 C C . ALA A 1 248 ? 27.468 -1.093 -37.863 1.00 80.19 248 ALA A C 1
ATOM 1888 O O . ALA A 1 248 ? 27.909 -0.270 -38.660 1.00 80.19 248 ALA A O 1
ATOM 1889 N N . LYS A 1 249 ? 27.457 -2.408 -38.110 1.00 77.25 249 LYS A N 1
ATOM 1890 C CA . LYS A 1 249 ? 27.995 -3.014 -39.326 1.00 77.25 249 LYS A CA 1
ATOM 1891 C C . LYS A 1 249 ? 27.231 -2.565 -40.567 1.00 77.25 249 LYS A C 1
ATOM 1893 O O . LYS A 1 249 ? 27.864 -2.129 -41.518 1.00 77.25 249 LYS A O 1
ATOM 1898 N N . GLU A 1 250 ? 25.901 -2.606 -40.547 1.00 81.62 250 GLU A N 1
ATOM 1899 C CA . GLU A 1 250 ? 25.065 -2.134 -41.661 1.00 81.62 250 GLU A CA 1
ATOM 1900 C C . GLU A 1 250 ? 25.313 -0.652 -41.978 1.00 81.62 250 GLU A C 1
ATOM 1902 O O . GLU A 1 250 ? 25.400 -0.261 -43.143 1.00 81.62 250 GLU A O 1
ATOM 1907 N N . ARG A 1 251 ? 25.449 0.188 -40.942 1.00 82.81 251 ARG A N 1
ATOM 1908 C CA . ARG A 1 251 ? 25.737 1.618 -41.116 1.00 82.81 251 ARG A CA 1
ATOM 1909 C C . ARG A 1 251 ? 27.144 1.864 -41.633 1.00 82.81 251 ARG A C 1
ATOM 1911 O O . ARG A 1 251 ? 27.290 2.636 -42.572 1.00 82.81 251 ARG A O 1
ATOM 1918 N N . ALA A 1 252 ? 28.141 1.173 -41.092 1.00 72.56 252 ALA A N 1
ATOM 1919 C CA . ALA A 1 252 ? 29.505 1.245 -41.589 1.00 72.56 252 ALA A CA 1
ATOM 1920 C C . ALA A 1 252 ? 29.584 0.780 -43.054 1.00 72.56 252 ALA A C 1
ATOM 1922 O O . ALA A 1 252 ? 30.138 1.496 -43.881 1.00 72.56 252 ALA A O 1
ATOM 1923 N N . GLU A 1 253 ? 28.970 -0.354 -43.416 1.00 72.94 253 GLU A N 1
ATOM 1924 C CA . GLU A 1 253 ? 28.893 -0.839 -44.806 1.00 72.94 253 GLU A CA 1
ATOM 1925 C C . GLU A 1 253 ? 28.264 0.199 -45.749 1.00 72.94 253 GLU A C 1
ATOM 1927 O O . GLU A 1 253 ? 28.751 0.393 -46.865 1.00 72.94 253 GLU A O 1
ATOM 1932 N N . HIS A 1 254 ? 27.220 0.904 -45.299 1.00 72.88 254 HIS A N 1
ATOM 1933 C CA . HIS A 1 254 ? 26.626 2.002 -46.057 1.00 72.88 254 HIS A CA 1
ATOM 1934 C C . HIS A 1 254 ? 27.596 3.183 -46.210 1.00 72.88 254 HIS A C 1
ATOM 1936 O O . HIS A 1 254 ? 27.809 3.648 -47.327 1.00 72.88 254 HIS A O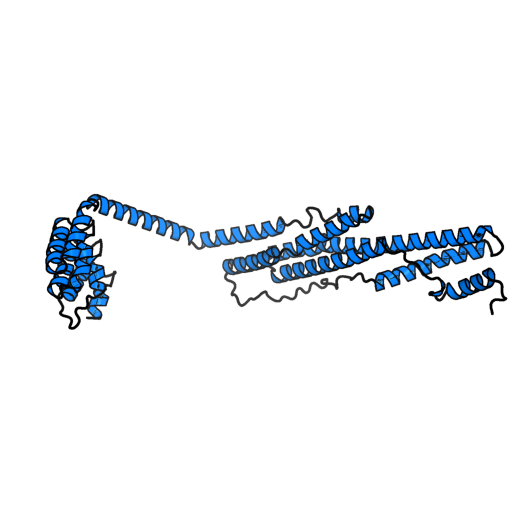 1
ATOM 1942 N N . SER A 1 255 ? 28.250 3.627 -45.137 1.00 66.94 255 SER A N 1
ATOM 1943 C CA . SER A 1 255 ? 29.219 4.730 -45.184 1.00 66.94 255 SER A CA 1
ATOM 1944 C C . SER A 1 255 ? 30.464 4.405 -46.028 1.00 66.94 255 SER A C 1
ATOM 1946 O O . SER A 1 255 ? 31.012 5.290 -46.679 1.00 66.94 255 SER A O 1
ATOM 1948 N N . TRP A 1 256 ? 30.866 3.135 -46.139 1.00 66.44 256 TRP A N 1
ATOM 1949 C CA . TRP A 1 256 ? 31.953 2.705 -47.033 1.00 66.44 256 TRP A CA 1
ATOM 1950 C C . TRP A 1 256 ? 31.623 2.852 -48.529 1.00 66.44 256 TRP A C 1
ATOM 1952 O O . TRP A 1 256 ? 32.538 2.913 -49.353 1.00 66.44 256 TRP A O 1
ATOM 1962 N N . THR A 1 257 ? 30.343 2.965 -48.912 1.00 68.44 257 THR A N 1
ATOM 1963 C CA . THR A 1 257 ? 29.988 3.317 -50.302 1.00 68.44 257 THR A CA 1
ATOM 1964 C C . THR A 1 257 ? 30.405 4.744 -50.665 1.00 68.44 257 THR A C 1
ATOM 1966 O O . THR A 1 257 ? 30.828 4.965 -51.794 1.00 68.44 257 THR A O 1
ATOM 1969 N N . ILE A 1 258 ? 30.429 5.665 -49.696 1.00 65.62 258 ILE A N 1
ATOM 1970 C CA . ILE A 1 258 ? 30.915 7.046 -49.864 1.00 65.62 258 ILE A CA 1
ATOM 1971 C C . ILE A 1 258 ? 32.428 7.048 -50.127 1.00 65.62 258 ILE A C 1
ATOM 1973 O O . ILE A 1 258 ? 32.935 7.794 -50.959 1.00 65.62 258 ILE A O 1
ATOM 1977 N N . TRP A 1 259 ? 33.161 6.152 -49.465 1.00 64.19 259 TRP A N 1
ATOM 1978 C CA . TRP A 1 259 ? 34.604 5.993 -49.657 1.00 64.19 259 TRP A CA 1
ATOM 1979 C C . TRP A 1 259 ? 34.960 5.553 -51.082 1.00 64.19 259 TRP A C 1
ATOM 1981 O O . TRP A 1 259 ? 35.930 6.030 -51.667 1.00 64.19 259 TRP A O 1
ATOM 1991 N N . ARG A 1 260 ? 34.141 4.668 -51.666 1.00 64.25 260 ARG A N 1
ATOM 1992 C CA . ARG A 1 260 ? 34.274 4.245 -53.067 1.00 64.25 260 ARG A CA 1
ATOM 1993 C C . ARG A 1 260 ? 34.146 5.432 -54.017 1.00 64.25 260 ARG A C 1
ATOM 1995 O O . ARG A 1 260 ? 34.971 5.568 -54.911 1.00 64.25 260 ARG A O 1
ATOM 2002 N N . GLU A 1 261 ? 33.145 6.282 -53.803 1.00 66.75 261 GLU A N 1
ATOM 2003 C CA . GLU A 1 261 ? 32.901 7.463 -54.637 1.00 66.75 261 GLU A CA 1
ATOM 2004 C C . GLU A 1 261 ? 34.087 8.438 -54.590 1.00 66.75 261 GLU A C 1
ATOM 2006 O O . GLU A 1 261 ? 34.548 8.886 -55.637 1.00 66.75 261 GLU A O 1
ATOM 2011 N N . VAL A 1 262 ? 34.660 8.677 -53.403 1.00 62.00 262 VAL A N 1
ATOM 2012 C CA . VAL A 1 262 ? 35.845 9.541 -53.229 1.00 62.00 262 VAL A CA 1
ATOM 2013 C C . VAL A 1 262 ? 37.049 9.019 -54.021 1.00 62.00 262 VAL A C 1
ATOM 2015 O O . VAL A 1 262 ? 37.737 9.794 -54.691 1.00 62.00 262 VAL A O 1
ATOM 2018 N N . VAL A 1 263 ? 37.293 7.705 -53.984 1.00 58.94 263 VAL A N 1
ATOM 2019 C CA . VAL A 1 263 ? 38.404 7.083 -54.722 1.00 58.94 263 VAL A CA 1
ATOM 2020 C C . VAL A 1 263 ? 38.165 7.071 -56.227 1.00 58.94 263 VAL A C 1
ATOM 2022 O O . VAL A 1 263 ? 39.089 7.348 -56.995 1.00 58.94 263 VAL A O 1
ATOM 2025 N N . GLU A 1 264 ? 36.948 6.743 -56.662 1.00 65.25 264 GLU A N 1
ATOM 2026 C CA . GLU A 1 264 ? 36.574 6.733 -58.080 1.00 65.25 264 GLU A CA 1
ATOM 2027 C C . GLU A 1 264 ? 36.663 8.137 -58.703 1.00 65.25 264 GLU A C 1
ATOM 2029 O O . GLU A 1 264 ? 37.040 8.259 -59.869 1.00 65.25 264 GLU A O 1
ATOM 2034 N N . GLU A 1 265 ? 36.374 9.192 -57.936 1.00 64.25 265 GLU A N 1
ATOM 2035 C CA . GLU A 1 265 ? 36.423 10.584 -58.396 1.00 64.25 265 GLU A CA 1
ATOM 2036 C C . GLU A 1 265 ? 37.857 11.120 -58.563 1.00 64.25 265 GLU A C 1
ATOM 2038 O O . GLU A 1 265 ? 38.142 11.830 -59.529 1.00 64.25 265 GLU A O 1
ATOM 2043 N N . HIS A 1 266 ? 38.779 10.767 -57.663 1.00 56.22 266 HIS A N 1
ATOM 2044 C CA . HIS A 1 266 ? 40.102 11.398 -57.606 1.00 56.22 266 HIS A CA 1
ATOM 2045 C C . HIS A 1 266 ? 41.232 10.507 -58.171 1.00 56.22 266 HIS A C 1
ATOM 2047 O O . HIS A 1 266 ? 42.249 11.025 -58.644 1.00 56.22 266 HIS A O 1
ATOM 2053 N N . GLY A 1 267 ? 41.071 9.179 -58.210 1.00 55.34 267 GLY A N 1
ATOM 2054 C CA . GLY A 1 267 ? 42.115 8.224 -58.615 1.00 55.34 267 GLY A CA 1
ATOM 2055 C C . GLY A 1 267 ? 43.128 7.923 -57.499 1.00 55.34 267 GLY A C 1
ATOM 2056 O O . GLY A 1 267 ? 42.948 8.344 -56.360 1.00 55.34 267 GLY A O 1
ATOM 2057 N N . TRP A 1 268 ? 44.233 7.225 -57.800 1.00 53.72 268 TRP A N 1
ATOM 2058 C CA . TRP A 1 268 ? 45.165 6.696 -56.777 1.00 53.72 268 TRP A CA 1
ATOM 2059 C C . TRP A 1 268 ? 46.511 7.439 -56.621 1.00 53.72 268 TRP A C 1
ATOM 2061 O O . TRP A 1 268 ? 47.147 7.308 -55.587 1.00 53.72 268 TRP A O 1
ATOM 2071 N N . ASP A 1 269 ? 46.930 8.264 -57.583 1.00 56.06 269 ASP A N 1
ATOM 2072 C CA . ASP A 1 269 ? 48.337 8.702 -57.722 1.00 56.06 269 ASP A CA 1
ATOM 2073 C C . ASP A 1 269 ? 48.796 9.968 -56.941 1.00 56.06 269 ASP A C 1
ATOM 2075 O O . ASP A 1 269 ? 49.818 10.546 -57.306 1.00 56.06 269 ASP A O 1
ATOM 2079 N N . ASP A 1 270 ? 48.095 10.438 -55.900 1.00 55.84 270 ASP A N 1
ATOM 2080 C CA . ASP A 1 270 ? 48.413 11.725 -55.230 1.00 55.84 270 ASP A CA 1
ATOM 2081 C C . ASP A 1 270 ? 48.782 11.557 -53.737 1.00 55.84 270 ASP A C 1
ATOM 2083 O O . ASP A 1 270 ? 48.036 10.941 -52.976 1.00 55.84 270 ASP A O 1
ATOM 2087 N N . GLU A 1 271 ? 49.937 12.086 -53.307 1.00 55.75 271 GLU A N 1
ATOM 2088 C CA . GLU A 1 271 ? 50.507 11.909 -51.951 1.00 55.75 271 GLU A CA 1
ATOM 2089 C C . GLU A 1 271 ? 49.692 12.613 -50.848 1.00 55.75 271 GLU A C 1
ATOM 2091 O O . GLU A 1 271 ? 49.684 12.150 -49.705 1.00 55.75 271 GLU A O 1
ATOM 2096 N N . ASP A 1 272 ? 48.929 13.660 -51.183 1.00 56.06 272 ASP A N 1
ATOM 2097 C CA . ASP A 1 272 ? 48.029 14.356 -50.246 1.00 56.06 272 ASP A CA 1
ATOM 2098 C C . ASP A 1 272 ? 46.807 13.493 -49.818 1.00 56.06 272 ASP A C 1
ATOM 2100 O O . ASP A 1 272 ? 46.056 13.867 -48.911 1.00 56.06 272 ASP A O 1
ATOM 2104 N N . ARG A 1 273 ? 46.617 12.298 -50.412 1.00 59.22 273 ARG A N 1
ATOM 2105 C CA . ARG A 1 273 ? 45.426 11.435 -50.240 1.00 59.22 273 ARG A CA 1
ATOM 2106 C C . ARG A 1 273 ? 45.408 10.545 -49.009 1.00 59.22 273 ARG A C 1
ATOM 2108 O O . ARG A 1 273 ? 44.320 10.237 -48.532 1.00 59.22 273 ARG A O 1
ATOM 2115 N N . ILE A 1 274 ? 46.560 10.138 -48.467 1.00 57.88 274 ILE A N 1
ATOM 2116 C CA . ILE A 1 274 ? 46.586 9.277 -47.266 1.00 57.88 274 ILE A CA 1
ATOM 2117 C C . ILE A 1 274 ? 45.926 10.009 -46.089 1.00 57.88 274 ILE A C 1
ATOM 2119 O O . ILE A 1 274 ? 45.095 9.435 -45.393 1.00 57.88 274 ILE A O 1
ATOM 2123 N N . GLY A 1 275 ? 46.202 11.308 -45.941 1.00 62.91 275 GLY A N 1
ATOM 2124 C CA . GLY A 1 275 ? 45.583 12.135 -44.905 1.00 62.91 275 GLY A CA 1
ATOM 2125 C C . GLY A 1 275 ? 44.106 12.469 -45.154 1.00 62.91 275 GLY A C 1
ATOM 2126 O O . GLY A 1 275 ? 43.409 12.854 -44.220 1.00 62.91 275 GLY A O 1
ATOM 2127 N N . GLU A 1 276 ? 43.599 12.362 -46.387 1.00 65.12 276 GLU A N 1
ATOM 2128 C CA . GLU A 1 276 ? 42.165 12.503 -46.692 1.00 65.12 276 GLU A CA 1
ATOM 2129 C C . GLU A 1 276 ? 41.394 11.212 -46.416 1.00 65.12 276 GLU A C 1
ATOM 2131 O O . GLU A 1 276 ? 40.315 11.248 -45.828 1.00 65.12 276 GLU A O 1
ATOM 2136 N N . VAL A 1 277 ? 42.004 10.081 -46.754 1.00 62.44 277 VAL A N 1
ATOM 2137 C CA . VAL A 1 277 ? 41.551 8.732 -46.419 1.00 62.44 277 VAL A CA 1
ATOM 2138 C C . VAL A 1 277 ? 41.443 8.537 -44.907 1.00 62.44 277 VAL A C 1
ATOM 2140 O O . VAL A 1 277 ? 40.388 8.125 -44.430 1.00 62.44 277 VAL A O 1
ATOM 2143 N N . GLU A 1 278 ? 42.494 8.868 -44.152 1.00 65.75 278 GLU A N 1
ATOM 2144 C CA . GLU A 1 278 ? 42.500 8.768 -42.685 1.00 65.75 278 GLU A CA 1
ATOM 2145 C C . GLU A 1 278 ? 41.430 9.678 -42.064 1.00 65.75 278 GLU A C 1
ATOM 2147 O O . GLU A 1 278 ? 40.686 9.258 -41.182 1.00 65.75 278 GLU A O 1
ATOM 2152 N N . ARG A 1 279 ? 41.256 10.895 -42.594 1.00 71.75 279 ARG A N 1
ATOM 2153 C CA . ARG A 1 279 ? 40.210 11.824 -42.140 1.00 71.75 279 ARG A CA 1
ATOM 2154 C C . ARG A 1 279 ? 38.798 11.300 -42.415 1.00 71.75 279 ARG A C 1
ATOM 2156 O O . ARG A 1 279 ? 37.910 11.511 -41.595 1.00 71.75 279 ARG A O 1
ATOM 2163 N N . LYS A 1 280 ? 38.581 10.632 -43.553 1.00 70.44 280 LYS A N 1
ATOM 2164 C CA . LYS A 1 280 ? 37.290 10.022 -43.908 1.00 70.44 280 LYS A CA 1
ATOM 2165 C C . LYS A 1 280 ? 36.989 8.775 -43.079 1.00 70.44 280 LYS 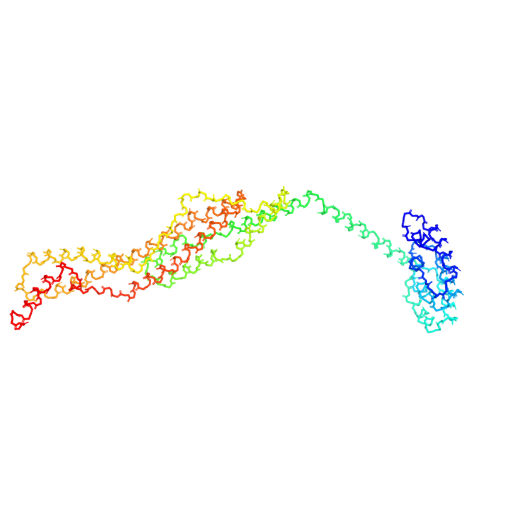A C 1
ATOM 2167 O O . LYS A 1 280 ? 35.839 8.579 -42.705 1.00 70.44 280 LYS A O 1
ATOM 2172 N N . ASP A 1 281 ? 37.998 7.969 -42.760 1.00 69.00 281 ASP A N 1
ATOM 2173 C CA . ASP A 1 281 ? 37.862 6.833 -41.837 1.00 69.00 281 ASP A CA 1
ATOM 2174 C C . ASP A 1 281 ? 37.471 7.300 -40.425 1.00 69.00 281 ASP A C 1
ATOM 2176 O O . ASP A 1 281 ? 36.525 6.782 -39.821 1.00 69.00 281 ASP A O 1
ATOM 2180 N N . GLU A 1 282 ? 38.125 8.357 -39.934 1.00 74.31 282 GLU A N 1
ATOM 2181 C CA . GLU A 1 282 ? 37.751 9.008 -38.681 1.00 74.31 282 GLU A CA 1
ATOM 2182 C C . GLU A 1 282 ? 36.312 9.548 -38.742 1.00 74.31 282 GLU A C 1
ATOM 2184 O O . GLU A 1 282 ? 35.517 9.241 -37.854 1.00 74.31 282 GLU A O 1
ATOM 2189 N N . GLU A 1 283 ? 35.939 10.296 -39.788 1.00 76.00 283 GLU A N 1
ATOM 2190 C CA . GLU A 1 283 ? 34.588 10.856 -39.980 1.00 76.00 283 GLU A CA 1
ATOM 2191 C C . GLU A 1 283 ? 33.501 9.770 -39.948 1.00 76.00 283 GLU A C 1
ATOM 2193 O O . GLU A 1 283 ? 32.552 9.879 -39.170 1.00 76.00 283 GLU A O 1
ATOM 2198 N N . ILE A 1 284 ? 33.680 8.679 -40.700 1.00 73.94 284 ILE A N 1
ATOM 2199 C CA . ILE A 1 284 ? 32.750 7.539 -40.720 1.00 73.94 284 ILE A CA 1
ATOM 2200 C C . ILE A 1 284 ? 32.652 6.892 -39.336 1.00 73.94 284 ILE A C 1
ATOM 2202 O O . ILE A 1 284 ? 31.558 6.560 -38.874 1.00 73.94 284 ILE A O 1
ATOM 2206 N N . THR A 1 285 ? 33.779 6.732 -38.643 1.00 74.69 285 THR A N 1
ATOM 2207 C CA . THR A 1 285 ? 33.803 6.167 -37.290 1.00 74.69 285 THR A CA 1
ATOM 2208 C C . THR A 1 285 ? 33.018 7.039 -36.303 1.00 74.69 285 THR A C 1
ATOM 2210 O O . THR A 1 285 ? 32.239 6.515 -35.499 1.00 74.69 285 THR A O 1
ATOM 2213 N N . TRP A 1 286 ? 33.168 8.368 -36.373 1.00 78.38 286 TRP A N 1
ATOM 2214 C CA . TRP A 1 286 ? 32.393 9.308 -35.554 1.00 78.38 286 TRP A CA 1
ATOM 2215 C C . TRP A 1 286 ? 30.899 9.270 -35.894 1.00 78.38 286 TRP A C 1
ATOM 2217 O O . TRP A 1 286 ? 30.081 9.217 -34.973 1.00 78.38 286 TRP A O 1
ATOM 2227 N N . GLU A 1 287 ? 30.536 9.231 -37.179 1.00 80.69 287 GLU A N 1
ATOM 2228 C CA . GLU A 1 287 ? 29.142 9.139 -37.632 1.00 80.69 287 GLU A CA 1
ATOM 2229 C C . GLU A 1 287 ? 28.459 7.851 -37.166 1.00 80.69 287 GLU A C 1
ATOM 2231 O O . GLU A 1 287 ? 27.357 7.892 -36.616 1.00 80.69 287 GLU A O 1
ATOM 2236 N N . VAL A 1 288 ? 29.109 6.695 -37.341 1.00 80.25 288 VAL A N 1
ATOM 2237 C CA . VAL A 1 288 ? 28.566 5.399 -36.907 1.00 80.25 288 VAL A CA 1
ATOM 2238 C C . VAL A 1 288 ? 28.380 5.382 -35.393 1.00 80.25 288 VAL A C 1
ATOM 2240 O O . VAL A 1 288 ? 27.346 4.921 -34.906 1.00 80.25 288 VAL A O 1
ATOM 2243 N N . ARG A 1 289 ? 29.337 5.926 -34.634 1.00 82.19 289 ARG A N 1
ATOM 2244 C CA . ARG A 1 289 ? 29.217 6.025 -33.176 1.00 82.19 289 ARG A CA 1
ATOM 2245 C C . ARG A 1 289 ? 28.042 6.908 -32.763 1.00 82.19 289 ARG A C 1
ATOM 2247 O O . ARG A 1 289 ? 27.275 6.515 -31.888 1.00 82.19 289 ARG A O 1
ATOM 2254 N N . ASP A 1 290 ? 27.878 8.067 -33.391 1.00 85.19 290 ASP A N 1
ATOM 2255 C CA . ASP A 1 290 ? 26.767 8.974 -33.102 1.00 85.19 290 ASP A CA 1
ATOM 2256 C C . ASP A 1 290 ? 25.408 8.342 -33.453 1.00 85.19 290 ASP A C 1
ATOM 2258 O O . ASP A 1 290 ? 24.460 8.404 -32.672 1.00 85.19 290 ASP A O 1
ATOM 2262 N N . LEU A 1 291 ? 25.323 7.610 -34.568 1.00 86.44 291 LEU A N 1
ATOM 2263 C CA . LEU A 1 291 ? 24.129 6.842 -34.935 1.00 86.44 291 LEU A CA 1
ATOM 2264 C C . LEU A 1 291 ? 23.791 5.736 -33.927 1.00 86.44 291 LEU A C 1
ATOM 2266 O O . LEU A 1 291 ? 22.611 5.479 -33.680 1.00 86.44 291 LEU A O 1
ATOM 2270 N N . LEU A 1 292 ? 24.796 5.067 -33.358 1.00 86.06 292 LEU A N 1
ATOM 2271 C CA . LEU A 1 292 ? 24.589 4.052 -32.323 1.00 86.06 292 LEU A CA 1
ATOM 2272 C C . LEU A 1 292 ? 24.109 4.674 -31.013 1.00 86.06 292 LEU A C 1
ATOM 2274 O O . LEU A 1 292 ? 23.189 4.139 -30.394 1.00 86.06 292 LEU A O 1
ATOM 2278 N N . LEU A 1 293 ? 24.684 5.816 -30.624 1.00 87.19 293 LEU A N 1
ATOM 2279 C CA . LEU A 1 293 ? 24.245 6.576 -29.454 1.00 87.19 293 LEU A CA 1
ATOM 2280 C C . LEU A 1 293 ? 22.804 7.044 -29.599 1.00 87.19 293 LEU A C 1
ATOM 2282 O O . LEU A 1 293 ? 22.008 6.832 -28.687 1.00 87.19 293 LEU A O 1
ATOM 2286 N N . ARG A 1 294 ? 22.446 7.595 -30.764 1.00 88.81 294 ARG A N 1
ATOM 2287 C CA . ARG A 1 294 ? 21.061 7.962 -31.073 1.00 88.81 294 ARG A CA 1
ATOM 2288 C C . ARG A 1 294 ? 20.139 6.752 -31.010 1.00 88.81 294 ARG A C 1
ATOM 2290 O O . ARG A 1 294 ? 19.132 6.823 -30.330 1.00 88.81 294 ARG A O 1
ATOM 2297 N N . LYS A 1 295 ? 20.504 5.616 -31.619 1.00 90.06 295 LYS A N 1
ATOM 2298 C CA . LYS A 1 295 ? 19.670 4.401 -31.591 1.00 90.06 295 LYS A CA 1
ATOM 2299 C C . LYS A 1 295 ? 19.412 3.896 -30.169 1.00 90.06 295 LYS A C 1
ATOM 2301 O O . LYS A 1 295 ? 18.288 3.515 -29.856 1.00 90.06 295 LYS A O 1
ATOM 2306 N N . ALA A 1 296 ? 20.441 3.862 -29.325 1.00 90.25 296 ALA A N 1
ATOM 2307 C CA . ALA A 1 296 ? 20.289 3.439 -27.937 1.00 90.25 296 ALA A CA 1
ATOM 2308 C C . ALA A 1 296 ? 19.498 4.471 -27.105 1.00 90.25 296 ALA A C 1
ATOM 2310 O O . ALA A 1 296 ? 18.655 4.077 -26.305 1.00 90.25 296 ALA A O 1
ATOM 2311 N N . GLY A 1 297 ? 19.692 5.771 -27.351 1.00 90.00 297 GLY A N 1
ATOM 2312 C CA . GLY A 1 297 ? 18.897 6.835 -26.729 1.00 90.00 297 GLY A CA 1
ATOM 2313 C C . GLY A 1 297 ? 17.425 6.815 -27.156 1.00 90.00 297 GLY A C 1
ATOM 2314 O O . GLY A 1 297 ? 16.540 6.917 -26.318 1.00 90.00 297 GLY A O 1
ATOM 2315 N N . ASP A 1 298 ? 17.142 6.592 -28.439 1.00 90.94 298 ASP A N 1
ATOM 2316 C CA . ASP A 1 298 ? 15.780 6.464 -28.973 1.00 90.94 298 ASP A CA 1
ATOM 2317 C C . ASP A 1 298 ? 15.045 5.264 -28.368 1.00 90.94 298 ASP A C 1
ATOM 2319 O O . ASP A 1 298 ? 13.840 5.328 -28.131 1.00 90.94 298 ASP A O 1
ATOM 2323 N N . HIS A 1 299 ? 15.769 4.178 -28.078 1.00 92.12 299 HIS A N 1
ATOM 2324 C CA . HIS A 1 299 ? 15.212 3.033 -27.361 1.00 92.12 299 HIS A CA 1
ATOM 2325 C C . HIS A 1 299 ? 14.823 3.395 -25.925 1.00 92.12 299 HIS A C 1
ATOM 2327 O O . HIS A 1 299 ? 13.707 3.097 -25.508 1.00 92.12 299 HIS A O 1
ATOM 2333 N N . LEU A 1 300 ? 15.698 4.094 -25.193 1.00 90.62 300 LEU A N 1
ATOM 2334 C CA . LEU A 1 300 ? 15.403 4.585 -23.841 1.00 90.62 300 LEU A CA 1
ATOM 2335 C C . LEU A 1 300 ? 14.177 5.513 -23.826 1.00 90.62 300 LEU A C 1
ATOM 2337 O O . LEU A 1 300 ? 13.259 5.287 -23.038 1.00 90.62 300 LEU A O 1
ATOM 2341 N N . ARG A 1 301 ? 14.095 6.466 -24.766 1.00 88.56 301 ARG A N 1
ATOM 2342 C CA . ARG A 1 301 ? 12.914 7.332 -24.952 1.00 88.56 301 ARG A CA 1
ATOM 2343 C C . ARG A 1 301 ? 11.643 6.533 -25.211 1.00 88.56 301 ARG A C 1
ATOM 2345 O O . ARG A 1 301 ? 10.585 6.859 -24.686 1.00 88.56 301 ARG A O 1
ATOM 2352 N N . ALA A 1 302 ? 11.719 5.494 -26.043 1.00 89.25 302 ALA A N 1
ATOM 2353 C CA . ALA A 1 302 ? 10.558 4.672 -26.363 1.00 89.25 302 ALA A CA 1
ATOM 2354 C C . ALA A 1 302 ? 10.045 3.899 -25.138 1.00 89.25 302 ALA A C 1
ATOM 2356 O O . ALA A 1 302 ? 8.831 3.799 -24.954 1.00 89.25 302 ALA A O 1
ATOM 2357 N N . LEU A 1 303 ? 10.948 3.378 -24.300 1.00 88.81 303 LEU A N 1
ATOM 2358 C CA . LEU A 1 303 ? 10.592 2.685 -23.057 1.00 88.81 303 LEU A CA 1
ATOM 2359 C C . LEU A 1 303 ? 9.931 3.634 -22.059 1.00 88.81 303 LEU A C 1
ATOM 2361 O O . LEU A 1 303 ? 8.862 3.320 -21.539 1.00 88.81 303 LEU A O 1
ATOM 2365 N N . GLU A 1 304 ? 10.538 4.799 -21.840 1.00 86.44 304 GLU A N 1
ATOM 2366 C CA . GLU A 1 304 ? 10.003 5.843 -20.970 1.00 86.44 304 GLU A CA 1
ATOM 2367 C C . GLU A 1 304 ? 8.620 6.299 -21.454 1.00 86.44 304 GLU A C 1
ATOM 2369 O O . GLU A 1 304 ? 7.648 6.271 -20.704 1.00 86.44 304 GLU A O 1
ATOM 2374 N N . HIS A 1 305 ? 8.487 6.602 -22.748 1.00 86.50 305 HIS A N 1
ATOM 2375 C CA . HIS A 1 305 ? 7.214 6.998 -23.340 1.00 86.50 305 HIS A CA 1
ATOM 2376 C C . HIS A 1 305 ? 6.131 5.926 -23.149 1.00 86.50 305 HIS A C 1
ATOM 2378 O O . HIS A 1 305 ? 4.988 6.239 -22.815 1.00 86.50 305 HIS A O 1
ATOM 2384 N N . HIS A 1 306 ? 6.475 4.651 -23.339 1.00 87.25 306 HIS A N 1
ATOM 2385 C CA . HIS A 1 306 ? 5.536 3.545 -23.162 1.00 87.25 306 HIS A CA 1
ATOM 2386 C C . HIS A 1 306 ? 5.131 3.342 -21.697 1.00 87.25 306 HIS A C 1
ATOM 2388 O O . HIS A 1 306 ? 3.980 2.999 -21.404 1.00 87.25 306 HIS A O 1
ATOM 2394 N N . LEU A 1 307 ? 6.059 3.545 -20.765 1.00 86.38 307 LEU A N 1
ATOM 2395 C CA . LEU A 1 307 ? 5.772 3.492 -19.339 1.00 86.38 307 LEU A CA 1
ATOM 2396 C C . LEU A 1 307 ? 4.813 4.625 -18.946 1.00 86.38 307 LEU A C 1
ATOM 2398 O O . LEU A 1 307 ? 3.724 4.346 -18.442 1.00 86.38 307 LEU A O 1
ATOM 2402 N N . THR A 1 308 ? 5.187 5.868 -19.250 1.00 83.38 308 THR A N 1
ATOM 2403 C CA . THR A 1 308 ? 4.494 7.089 -18.816 1.00 83.38 308 THR A CA 1
ATOM 2404 C C . THR A 1 308 ? 3.130 7.260 -19.477 1.00 83.38 308 THR A C 1
ATOM 2406 O O . THR A 1 308 ? 2.150 7.554 -18.801 1.00 83.38 308 THR A O 1
ATOM 2409 N N . TRP A 1 309 ? 3.024 7.035 -20.790 1.00 84.69 309 TRP A N 1
ATOM 2410 C CA . TRP A 1 309 ? 1.808 7.377 -21.543 1.00 84.69 309 TRP A CA 1
ATOM 2411 C C . TRP A 1 309 ? 0.874 6.201 -21.813 1.00 84.69 309 TRP A C 1
ATOM 2413 O O . TRP A 1 309 ? -0.257 6.415 -22.249 1.00 84.69 309 TRP A O 1
ATOM 2423 N N . LYS A 1 310 ? 1.318 4.963 -21.568 1.00 88.00 310 LYS A N 1
ATOM 2424 C CA . LYS A 1 310 ? 0.501 3.766 -21.810 1.00 88.00 310 LYS A CA 1
ATOM 2425 C C . LYS A 1 310 ? 0.346 2.903 -20.564 1.00 88.00 310 LYS A C 1
ATOM 2427 O O . LYS A 1 310 ? -0.777 2.649 -20.142 1.00 88.00 310 LYS A O 1
ATOM 2432 N N . THR A 1 311 ? 1.448 2.457 -19.967 1.00 88.44 311 THR A N 1
ATOM 2433 C CA . THR A 1 311 ? 1.399 1.431 -18.910 1.00 88.44 311 THR A CA 1
ATOM 2434 C C . THR A 1 311 ? 0.902 1.987 -17.578 1.00 88.44 311 THR A C 1
ATOM 2436 O O . THR A 1 311 ? 0.042 1.374 -16.945 1.00 88.44 311 THR A O 1
ATOM 2439 N N . TRP A 1 312 ? 1.411 3.148 -17.156 1.00 86.75 312 TRP A N 1
ATOM 2440 C CA . TRP A 1 312 ? 1.027 3.764 -15.885 1.00 86.75 312 TRP A CA 1
ATOM 2441 C C . TRP A 1 312 ? -0.438 4.230 -15.859 1.00 86.75 312 TRP A C 1
ATOM 2443 O O . TRP A 1 312 ? -1.152 3.856 -14.926 1.00 86.75 312 TRP A O 1
ATOM 2453 N N . PRO A 1 313 ? -0.957 4.927 -16.892 1.00 87.56 313 PRO A N 1
ATOM 2454 C CA . PRO A 1 313 ? -2.376 5.272 -16.949 1.00 87.56 313 PRO A CA 1
ATOM 2455 C C . PRO A 1 313 ? -3.279 4.033 -16.951 1.00 87.56 313 PRO A C 1
ATOM 2457 O O . PRO A 1 313 ? -4.251 3.989 -16.204 1.00 87.56 313 PRO A O 1
ATOM 2460 N N . ALA A 1 314 ? -2.919 2.981 -17.699 1.00 89.81 314 ALA A N 1
ATOM 2461 C CA . ALA A 1 314 ? -3.691 1.736 -17.727 1.00 89.81 314 ALA A CA 1
ATOM 2462 C C . ALA A 1 314 ? -3.740 1.030 -16.359 1.00 89.81 314 ALA A C 1
ATOM 2464 O O . ALA A 1 314 ? -4.766 0.457 -15.989 1.00 89.81 314 ALA A O 1
ATOM 2465 N N . LEU A 1 315 ? -2.654 1.092 -15.579 1.00 90.44 315 LEU A N 1
ATOM 2466 C CA . LEU A 1 315 ? -2.635 0.609 -14.197 1.00 90.44 315 LEU A CA 1
ATOM 2467 C C . LEU A 1 315 ? -3.637 1.373 -13.327 1.00 90.44 315 LEU A C 1
ATOM 2469 O O . LEU A 1 315 ? -4.408 0.741 -12.598 1.00 90.44 315 LEU A O 1
ATOM 2473 N N . LEU A 1 316 ? -3.619 2.708 -13.395 1.00 88.81 316 LEU A N 1
ATOM 2474 C CA . LEU A 1 316 ? -4.505 3.567 -12.608 1.00 88.81 316 LEU A CA 1
ATOM 2475 C C . LEU A 1 316 ? -5.971 3.335 -12.985 1.00 88.81 316 LEU A C 1
ATOM 2477 O O . LEU A 1 316 ? -6.782 3.048 -12.103 1.00 88.81 316 LEU A O 1
ATOM 2481 N N . ASP A 1 317 ? -6.287 3.334 -14.280 1.00 89.69 317 ASP A N 1
ATOM 2482 C CA . ASP A 1 317 ? -7.631 3.050 -14.792 1.00 89.69 317 ASP A CA 1
ATOM 2483 C C . ASP A 1 317 ? -8.123 1.676 -14.312 1.00 89.69 317 ASP A C 1
ATOM 2485 O O . ASP A 1 317 ? -9.230 1.543 -13.785 1.00 89.69 317 ASP A O 1
ATOM 2489 N N . ALA A 1 318 ? -7.280 0.641 -14.400 1.00 89.50 318 ALA A N 1
ATOM 2490 C CA . ALA A 1 318 ? -7.623 -0.692 -13.915 1.00 89.50 318 ALA A CA 1
ATOM 2491 C C . ALA A 1 318 ? -7.873 -0.723 -12.396 1.00 89.50 318 ALA A C 1
ATOM 2493 O O . ALA A 1 318 ? -8.784 -1.422 -11.937 1.00 89.50 318 ALA A O 1
ATOM 2494 N N . ALA A 1 319 ? -7.095 0.016 -11.601 1.00 88.12 319 ALA A N 1
ATOM 2495 C CA . ALA A 1 319 ? -7.291 0.106 -10.156 1.00 88.12 319 ALA A CA 1
ATOM 2496 C C . ALA A 1 319 ? -8.615 0.808 -9.802 1.00 88.12 319 ALA A C 1
ATOM 2498 O O . ALA A 1 319 ? -9.360 0.318 -8.947 1.00 88.12 319 ALA A O 1
ATOM 2499 N N . GLU A 1 320 ? -8.947 1.897 -10.498 1.00 88.00 320 GLU A N 1
ATOM 2500 C CA . GLU A 1 320 ? -10.193 2.656 -10.324 1.00 88.00 320 GLU A CA 1
ATOM 2501 C C . GLU A 1 320 ? -11.432 1.853 -10.736 1.00 88.00 320 GLU A C 1
ATOM 2503 O O . GLU A 1 320 ? -12.439 1.814 -10.020 1.00 88.00 320 GLU A O 1
ATOM 2508 N N . GLU A 1 321 ? -11.336 1.129 -11.850 1.00 88.38 321 GLU A N 1
ATOM 2509 C CA . GLU A 1 321 ? -12.379 0.233 -12.350 1.00 88.38 321 GLU A CA 1
ATOM 2510 C C . GLU A 1 321 ? -12.481 -1.082 -11.559 1.00 88.38 321 GLU A C 1
ATOM 2512 O O . GLU A 1 321 ? -13.342 -1.917 -11.849 1.00 88.38 321 GLU A O 1
ATOM 2517 N N . ARG A 1 322 ? -11.641 -1.265 -10.526 1.00 87.31 322 ARG A N 1
ATOM 2518 C CA . ARG A 1 322 ? -11.600 -2.441 -9.634 1.00 87.31 322 ARG A CA 1
ATOM 2519 C C . ARG A 1 322 ? -11.183 -3.731 -10.344 1.00 87.31 322 ARG A C 1
ATOM 2521 O O . ARG A 1 322 ? -11.467 -4.836 -9.875 1.00 87.31 322 ARG A O 1
ATOM 2528 N N . LYS A 1 323 ? -10.466 -3.600 -11.457 1.00 88.12 323 LYS A N 1
ATOM 2529 C CA . LYS A 1 323 ? -9.847 -4.685 -12.223 1.00 88.12 323 LYS A CA 1
ATOM 2530 C C . LYS A 1 323 ? -8.452 -4.981 -11.663 1.00 88.12 323 LYS A C 1
ATOM 2532 O O . LYS A 1 323 ? -7.438 -4.826 -12.334 1.00 88.12 323 LYS A O 1
ATOM 2537 N N . PHE A 1 324 ? -8.389 -5.418 -10.405 1.00 87.56 324 PHE A N 1
ATOM 2538 C CA . PHE A 1 324 ? -7.123 -5.528 -9.663 1.00 87.56 324 PHE A CA 1
ATOM 2539 C C . PHE A 1 324 ? -6.109 -6.509 -10.276 1.00 87.56 324 PHE A C 1
ATOM 2541 O O . PHE A 1 324 ? -4.908 -6.296 -10.145 1.00 87.56 324 PHE A O 1
ATOM 2548 N N . ALA A 1 325 ? -6.566 -7.564 -10.960 1.00 85.19 325 ALA A N 1
ATOM 2549 C CA . ALA A 1 325 ? -5.676 -8.478 -11.680 1.00 85.19 325 ALA A CA 1
ATOM 2550 C C . ALA A 1 325 ? -4.994 -7.786 -12.874 1.00 85.19 325 ALA A C 1
ATOM 2552 O O . ALA A 1 325 ? -3.785 -7.920 -13.047 1.00 85.19 325 ALA A O 1
ATOM 2553 N N . ALA A 1 326 ? -5.745 -6.985 -13.637 1.00 87.25 326 ALA A N 1
ATOM 2554 C CA . ALA A 1 326 ? -5.194 -6.177 -14.722 1.00 87.25 326 ALA A CA 1
ATOM 2555 C C . ALA A 1 326 ? -4.224 -5.113 -14.186 1.00 87.25 326 ALA A C 1
ATOM 2557 O O . ALA A 1 326 ? -3.121 -4.989 -14.705 1.00 87.25 326 ALA A O 1
ATOM 2558 N N . ALA A 1 327 ? -4.565 -4.432 -13.084 1.00 88.69 327 ALA A N 1
ATOM 2559 C CA . ALA A 1 327 ? -3.672 -3.460 -12.444 1.00 88.69 327 ALA A CA 1
ATOM 2560 C C . ALA A 1 327 ? -2.324 -4.086 -12.029 1.00 88.69 327 ALA A C 1
ATOM 2562 O O . ALA A 1 327 ? -1.266 -3.515 -12.287 1.00 88.69 327 ALA A O 1
ATOM 2563 N N . LEU A 1 328 ? -2.342 -5.296 -11.452 1.00 88.00 328 LEU A N 1
ATOM 2564 C CA . LEU A 1 328 ? -1.118 -6.047 -11.139 1.00 88.00 328 LEU A CA 1
ATOM 2565 C C . LEU A 1 328 ? -0.351 -6.481 -12.400 1.00 88.00 328 LEU A C 1
ATOM 2567 O O . LEU A 1 328 ? 0.879 -6.482 -12.392 1.00 88.00 328 LEU A O 1
ATOM 2571 N N . GLY A 1 329 ? -1.051 -6.827 -13.483 1.00 88.44 329 GLY A N 1
ATOM 2572 C CA . GLY A 1 329 ? -0.437 -7.132 -14.779 1.00 88.44 329 GLY A CA 1
ATOM 2573 C C . GLY A 1 329 ? 0.274 -5.923 -15.397 1.00 88.44 329 GLY A C 1
ATOM 2574 O O . GLY A 1 329 ? 1.413 -6.041 -15.857 1.00 88.44 329 GLY A O 1
ATOM 2575 N N . HIS A 1 330 ? -0.346 -4.743 -15.343 1.00 89.56 330 HIS A N 1
ATOM 2576 C CA . HIS A 1 330 ? 0.278 -3.494 -15.780 1.00 89.56 330 HIS A CA 1
ATOM 2577 C C . HIS A 1 330 ? 1.476 -3.124 -14.896 1.00 89.56 330 HIS A C 1
ATOM 2579 O O . HIS A 1 330 ? 2.515 -2.746 -15.430 1.00 89.56 330 HIS A O 1
ATOM 2585 N N . LEU A 1 331 ? 1.404 -3.338 -13.575 1.00 89.81 331 LEU A N 1
ATOM 2586 C CA . LEU A 1 331 ? 2.549 -3.146 -12.674 1.00 89.81 331 LEU A CA 1
ATOM 2587 C C . LEU A 1 331 ? 3.719 -4.078 -13.025 1.00 89.81 331 LEU A C 1
ATOM 2589 O O . LEU A 1 331 ? 4.870 -3.654 -13.053 1.00 89.81 331 LEU A O 1
ATOM 2593 N N . ALA A 1 332 ? 3.438 -5.348 -13.323 1.00 89.38 332 ALA A N 1
ATOM 2594 C CA . ALA A 1 332 ? 4.465 -6.291 -13.761 1.00 89.38 332 ALA A CA 1
ATOM 2595 C C . ALA A 1 332 ? 5.103 -5.864 -15.094 1.00 89.38 332 ALA A C 1
ATOM 2597 O O . ALA A 1 332 ? 6.319 -5.936 -15.247 1.00 89.38 332 ALA A O 1
ATOM 2598 N N . THR A 1 333 ? 4.295 -5.368 -16.034 1.00 89.56 333 THR A N 1
ATOM 2599 C CA . THR A 1 333 ? 4.779 -4.837 -17.318 1.00 89.56 333 THR A CA 1
ATOM 2600 C C . THR A 1 333 ? 5.664 -3.609 -17.113 1.00 89.56 333 THR A C 1
ATOM 2602 O O . THR A 1 333 ? 6.743 -3.529 -17.693 1.00 89.56 333 THR A O 1
ATOM 2605 N N . ALA A 1 334 ? 5.259 -2.691 -16.233 1.00 88.56 334 ALA A N 1
ATOM 2606 C CA . ALA A 1 334 ? 6.044 -1.519 -15.869 1.00 88.56 334 ALA A CA 1
ATOM 2607 C C . ALA A 1 334 ? 7.420 -1.910 -15.302 1.00 88.56 334 ALA A C 1
ATOM 2609 O O . ALA A 1 334 ? 8.436 -1.344 -15.701 1.00 88.56 334 ALA A O 1
ATOM 2610 N N . ARG A 1 335 ? 7.476 -2.926 -14.428 1.00 88.62 335 ARG A N 1
ATOM 2611 C CA . ARG A 1 335 ? 8.742 -3.441 -13.874 1.00 88.62 335 ARG A CA 1
ATOM 2612 C C . ARG A 1 335 ? 9.659 -4.004 -14.958 1.00 88.62 335 ARG A C 1
ATOM 2614 O O . ARG A 1 335 ? 10.847 -3.706 -14.961 1.00 88.62 335 ARG A O 1
ATOM 2621 N N . LEU A 1 336 ? 9.108 -4.748 -15.918 1.00 90.00 336 LEU A N 1
ATOM 2622 C CA . LEU A 1 336 ? 9.882 -5.257 -17.055 1.00 90.00 336 LEU A CA 1
ATOM 2623 C C . LEU A 1 336 ? 10.424 -4.129 -17.951 1.00 90.00 336 LEU A C 1
ATOM 2625 O O . LEU A 1 336 ? 11.541 -4.242 -18.453 1.00 90.00 336 LEU A O 1
ATOM 2629 N N . LEU A 1 337 ? 9.665 -3.044 -18.147 1.00 88.81 337 LEU A N 1
ATOM 2630 C CA . LEU A 1 337 ? 10.139 -1.859 -18.876 1.00 88.81 337 LEU A CA 1
ATOM 2631 C C . LEU A 1 337 ? 11.297 -1.178 -18.140 1.00 88.81 337 LEU A C 1
ATOM 2633 O O . LEU A 1 337 ? 12.278 -0.803 -18.777 1.00 88.81 337 LEU A O 1
ATOM 2637 N N . ALA A 1 338 ? 11.214 -1.064 -16.812 1.00 87.62 338 ALA A N 1
ATOM 2638 C CA . ALA A 1 338 ? 12.280 -0.492 -15.992 1.00 87.62 338 ALA A CA 1
ATOM 2639 C C . ALA A 1 338 ? 13.559 -1.357 -16.011 1.00 87.62 338 ALA A C 1
ATOM 2641 O O . ALA A 1 338 ? 14.664 -0.831 -16.135 1.00 87.62 338 ALA A O 1
ATOM 2642 N N . GLU A 1 339 ? 13.427 -2.688 -15.959 1.00 89.75 339 GLU A N 1
ATOM 2643 C CA . GLU A 1 339 ? 14.556 -3.623 -16.103 1.00 89.75 339 GLU A CA 1
ATOM 2644 C C . GLU A 1 339 ? 15.242 -3.512 -17.477 1.00 89.75 339 GLU A C 1
ATOM 2646 O O . GLU A 1 339 ? 16.475 -3.530 -17.580 1.00 89.75 339 GLU A O 1
ATOM 2651 N N . GLU A 1 340 ? 14.452 -3.384 -18.544 1.00 92.00 340 GLU A N 1
ATOM 2652 C CA . GLU A 1 340 ? 14.972 -3.162 -19.894 1.00 92.00 340 GLU A CA 1
ATOM 2653 C C . GLU A 1 340 ? 15.640 -1.785 -20.012 1.00 92.00 340 GLU A C 1
ATOM 2655 O O . GLU A 1 340 ? 16.708 -1.687 -20.611 1.00 92.00 340 GLU A O 1
ATOM 2660 N N . ALA A 1 341 ? 15.086 -0.740 -19.392 1.00 89.88 341 ALA A N 1
ATOM 2661 C CA . ALA A 1 341 ? 15.687 0.592 -19.384 1.00 89.88 341 ALA A CA 1
ATOM 2662 C C . ALA A 1 341 ? 17.054 0.599 -18.678 1.00 89.88 341 ALA A C 1
ATOM 2664 O O . ALA A 1 341 ? 18.019 1.141 -19.215 1.00 89.88 341 ALA A O 1
ATOM 2665 N N . ALA A 1 342 ? 17.181 -0.093 -17.540 1.00 89.81 342 ALA A N 1
ATOM 2666 C CA . ALA A 1 342 ? 18.466 -0.295 -16.866 1.00 89.81 342 ALA A CA 1
ATOM 2667 C C . ALA A 1 342 ? 19.473 -1.055 -17.746 1.00 89.81 342 ALA A C 1
ATOM 2669 O O . ALA A 1 342 ? 20.651 -0.708 -17.807 1.00 89.81 342 ALA A O 1
ATOM 2670 N N . SER A 1 343 ? 19.013 -2.070 -18.481 1.00 90.75 343 SER A N 1
ATOM 2671 C CA . SER A 1 343 ? 19.865 -2.815 -19.417 1.00 90.75 343 SER A CA 1
ATOM 2672 C C . SER A 1 343 ? 20.312 -1.951 -20.605 1.00 90.75 343 SER A C 1
ATOM 2674 O O . SER A 1 343 ? 21.470 -2.011 -21.029 1.00 90.75 343 SER A O 1
ATOM 2676 N N . ALA A 1 344 ? 19.413 -1.119 -21.130 1.00 90.56 344 ALA A N 1
ATOM 2677 C CA . ALA A 1 344 ? 19.677 -0.211 -22.236 1.00 90.56 344 ALA A CA 1
ATOM 2678 C C . ALA A 1 344 ? 20.585 0.968 -21.838 1.00 90.56 344 ALA A C 1
ATOM 2680 O O 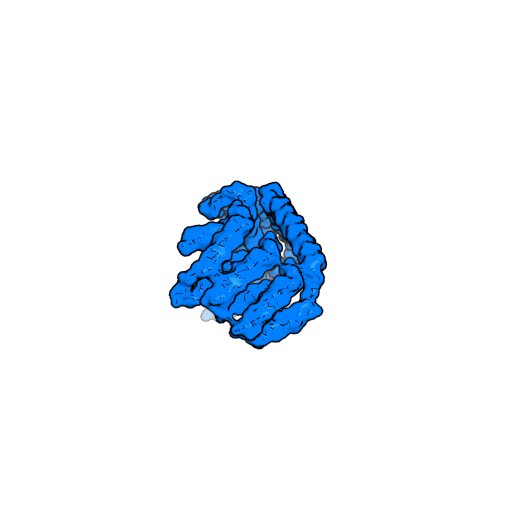. ALA A 1 344 ? 21.426 1.362 -22.646 1.00 90.56 344 ALA A O 1
ATOM 2681 N N . GLU A 1 345 ? 20.499 1.476 -20.601 1.00 92.44 345 GLU A N 1
ATOM 2682 C CA . GLU A 1 345 ? 21.422 2.489 -20.058 1.00 92.44 345 GLU A CA 1
ATOM 2683 C C . GLU A 1 345 ? 22.869 1.995 -20.110 1.00 92.44 345 GLU A C 1
ATOM 2685 O O . GLU A 1 345 ? 23.742 2.683 -20.646 1.00 92.44 345 GLU A O 1
ATOM 2690 N N . VAL A 1 346 ? 23.112 0.757 -19.667 1.00 91.38 346 VAL A N 1
ATOM 2691 C CA . VAL A 1 346 ? 24.444 0.139 -19.700 1.00 91.38 346 VAL A CA 1
ATOM 2692 C C . VAL A 1 346 ? 24.981 0.061 -21.132 1.00 91.38 346 VAL A C 1
ATOM 2694 O O . VAL A 1 346 ? 26.162 0.335 -21.375 1.00 91.38 346 VAL A O 1
ATOM 2697 N N . LEU A 1 347 ? 24.127 -0.287 -22.101 1.00 89.31 347 LEU A N 1
ATOM 2698 C CA . LEU A 1 347 ? 24.500 -0.349 -23.518 1.00 89.31 347 LEU A CA 1
ATOM 2699 C C . LEU A 1 347 ? 24.764 1.037 -24.115 1.00 89.31 347 LEU A C 1
ATOM 2701 O O . LEU A 1 347 ? 25.736 1.209 -24.858 1.00 89.31 347 LEU A O 1
ATOM 2705 N N . TRP A 1 348 ? 23.942 2.031 -23.785 1.00 90.38 348 TRP A N 1
ATOM 2706 C CA . TRP A 1 348 ? 24.110 3.409 -24.238 1.00 90.38 348 TRP A CA 1
ATOM 2707 C C . TRP A 1 348 ? 25.415 4.012 -23.696 1.00 90.38 348 TRP A C 1
ATOM 2709 O O . TRP A 1 348 ? 26.262 4.477 -24.465 1.00 90.38 348 TRP A O 1
ATOM 2719 N N . LYS A 1 349 ? 25.669 3.867 -22.392 1.00 87.88 349 LYS A N 1
ATOM 2720 C CA . LYS A 1 349 ? 26.923 4.274 -21.743 1.00 87.88 349 LYS A CA 1
ATOM 2721 C C . LYS A 1 349 ? 28.138 3.530 -22.297 1.00 87.88 349 LYS A C 1
ATOM 2723 O O . LYS A 1 349 ? 29.185 4.131 -22.541 1.00 87.88 349 LYS A O 1
ATOM 2728 N N . GLY A 1 350 ? 28.003 2.227 -22.548 1.00 85.25 350 GLY A N 1
ATOM 2729 C CA . GLY A 1 350 ? 29.033 1.422 -23.203 1.00 85.25 350 GLY A CA 1
ATOM 2730 C C . GLY A 1 350 ? 29.350 1.908 -24.620 1.00 85.25 350 GLY A C 1
ATOM 2731 O O . GLY A 1 350 ? 30.511 1.908 -25.024 1.00 85.25 350 GLY A O 1
ATOM 2732 N N . THR A 1 351 ? 28.343 2.382 -25.353 1.00 82.94 351 THR A N 1
ATOM 2733 C CA . THR A 1 351 ? 28.498 2.953 -26.698 1.00 82.94 351 THR A CA 1
ATOM 2734 C C . THR A 1 351 ? 29.236 4.293 -26.662 1.00 82.94 351 THR A C 1
ATOM 2736 O O . THR A 1 351 ? 30.042 4.552 -27.551 1.00 82.94 351 THR A O 1
ATOM 2739 N N . MET A 1 352 ? 29.057 5.105 -25.612 1.00 78.19 352 MET A N 1
ATOM 2740 C CA . MET A 1 352 ? 29.826 6.348 -25.438 1.00 78.19 352 MET A CA 1
ATOM 2741 C C . MET A 1 352 ? 31.312 6.093 -25.197 1.00 78.19 352 MET A C 1
ATOM 2743 O O . MET A 1 352 ? 32.161 6.828 -25.698 1.00 78.19 352 MET A O 1
ATOM 2747 N N . ALA A 1 353 ? 31.628 5.053 -24.423 1.00 70.75 353 ALA A N 1
ATOM 2748 C CA . ALA A 1 353 ? 33.001 4.713 -24.064 1.00 70.75 353 ALA A CA 1
ATOM 2749 C C . ALA A 1 353 ? 33.748 3.933 -25.162 1.00 70.75 353 ALA A C 1
ATOM 2751 O O . ALA A 1 353 ? 34.979 3.900 -25.162 1.00 70.75 353 ALA A O 1
ATOM 2752 N N . ARG A 1 354 ? 33.028 3.275 -26.081 1.00 66.12 354 ARG A N 1
ATOM 2753 C CA . ARG A 1 354 ? 33.622 2.475 -27.158 1.00 66.12 354 ARG A CA 1
ATOM 2754 C C . ARG A 1 354 ? 33.958 3.335 -28.373 1.00 66.12 354 ARG A C 1
ATOM 2756 O O . ARG A 1 354 ? 33.097 3.977 -28.969 1.00 66.12 354 ARG A O 1
ATOM 2763 N N . SER A 1 355 ? 35.202 3.235 -28.827 1.00 57.31 355 SER A N 1
ATOM 2764 C CA . SER A 1 355 ? 35.539 3.453 -30.229 1.00 57.31 355 SER A CA 1
ATOM 2765 C C . SER A 1 355 ? 35.153 2.190 -30.998 1.00 57.31 355 SER A C 1
ATOM 2767 O O . SER A 1 355 ? 35.803 1.152 -30.872 1.00 57.31 355 SER A O 1
ATOM 2769 N N . TYR A 1 356 ? 34.058 2.245 -31.759 1.00 58.06 356 TYR A N 1
ATOM 2770 C CA . TYR A 1 356 ? 33.733 1.186 -32.715 1.00 58.06 356 TYR A CA 1
ATOM 2771 C C . TYR A 1 356 ? 34.757 1.236 -33.848 1.00 58.06 356 TYR A C 1
ATOM 2773 O O . TYR A 1 356 ? 34.558 1.907 -34.851 1.00 58.06 356 TYR A O 1
ATOM 2781 N N . TYR A 1 357 ? 35.887 0.563 -33.644 1.00 51.03 357 TYR A N 1
ATOM 2782 C CA . TYR A 1 357 ? 36.895 0.383 -34.673 1.00 51.03 357 TYR A CA 1
ATOM 2783 C C . TYR A 1 357 ? 36.461 -0.778 -35.562 1.00 51.03 357 TYR A C 1
ATOM 2785 O O . TYR A 1 357 ? 36.456 -1.936 -35.136 1.00 51.03 357 TYR A O 1
ATOM 2793 N N . PHE A 1 358 ? 36.046 -0.460 -36.782 1.00 56.09 358 PHE A N 1
ATOM 2794 C CA . PHE A 1 358 ? 35.767 -1.467 -37.791 1.00 56.09 358 PHE A CA 1
ATOM 2795 C C . PHE A 1 358 ? 37.052 -1.769 -38.546 1.00 56.09 358 PHE A C 1
ATOM 2797 O O . PHE A 1 358 ? 37.580 -0.899 -39.223 1.00 56.09 358 PHE A O 1
ATOM 2804 N N . ASP A 1 359 ? 37.536 -3.008 -38.450 1.00 52.47 359 ASP A N 1
ATOM 2805 C CA . ASP A 1 359 ? 38.592 -3.491 -39.338 1.00 52.47 359 ASP A CA 1
ATOM 2806 C C . ASP A 1 359 ? 38.006 -3.641 -40.756 1.00 52.47 359 ASP A C 1
ATOM 2808 O O . ASP A 1 359 ? 37.150 -4.517 -40.957 1.00 52.47 359 ASP A O 1
ATOM 2812 N N . PRO A 1 360 ? 38.441 -2.845 -41.752 1.00 50.69 360 PRO A N 1
ATOM 2813 C CA . PRO A 1 360 ? 37.947 -2.952 -43.124 1.00 50.69 360 PRO A CA 1
ATOM 2814 C C . PRO A 1 360 ? 38.143 -4.361 -43.711 1.00 50.69 360 PRO A C 1
ATOM 2816 O O . PRO A 1 360 ? 37.337 -4.819 -44.522 1.00 50.69 360 PRO A O 1
ATOM 2819 N N . LEU A 1 361 ? 39.160 -5.105 -43.254 1.00 50.25 361 LEU A N 1
ATOM 2820 C CA . LEU A 1 361 ? 39.444 -6.473 -43.703 1.00 50.25 361 LEU A CA 1
ATOM 2821 C C . LEU A 1 361 ? 38.419 -7.505 -43.212 1.00 50.25 361 LEU A C 1
ATOM 2823 O O . LEU A 1 361 ? 38.353 -8.609 -43.761 1.00 50.25 361 LEU A O 1
ATOM 2827 N N . SER A 1 362 ? 37.618 -7.166 -42.200 1.00 51.50 362 SER A N 1
ATOM 2828 C CA . SER A 1 362 ? 36.564 -8.032 -41.659 1.00 51.50 362 SER A CA 1
ATOM 2829 C C . SER A 1 362 ? 35.271 -8.014 -42.486 1.00 51.50 362 SER A C 1
ATOM 2831 O O . SER A 1 362 ? 34.403 -8.874 -42.307 1.00 51.50 362 SER A O 1
ATOM 2833 N N . MET A 1 363 ? 35.138 -7.063 -43.416 1.00 53.03 363 MET A N 1
ATOM 2834 C CA . MET A 1 363 ? 33.971 -6.915 -44.280 1.00 53.03 363 MET A CA 1
ATOM 2835 C C . MET A 1 363 ? 34.247 -7.455 -45.695 1.00 53.03 363 MET A C 1
ATOM 2837 O O . MET A 1 363 ? 35.325 -7.238 -46.247 1.00 53.03 363 MET A O 1
ATOM 2841 N N . PRO A 1 364 ? 33.279 -8.136 -46.335 1.00 52.53 364 PRO A N 1
ATOM 2842 C CA . PRO A 1 364 ? 33.508 -8.817 -47.611 1.00 52.53 364 PRO A CA 1
ATOM 2843 C C . PRO A 1 364 ? 33.781 -7.866 -48.784 1.00 52.53 364 PRO A C 1
ATOM 2845 O O . PRO A 1 364 ? 34.472 -8.247 -49.719 1.00 52.53 364 PRO A O 1
ATOM 2848 N N . TRP A 1 365 ? 33.250 -6.642 -48.743 1.00 52.34 365 TRP A N 1
ATOM 2849 C CA . TRP A 1 365 ? 33.337 -5.672 -49.840 1.00 52.34 365 TRP A CA 1
ATOM 2850 C C . TRP A 1 365 ? 34.548 -4.714 -49.725 1.00 52.34 365 TRP A C 1
ATOM 2852 O O . TRP A 1 365 ? 35.222 -4.498 -50.731 1.00 52.34 365 TRP A O 1
ATOM 2862 N N . PRO A 1 366 ? 34.909 -4.203 -48.526 1.00 55.47 366 PRO A N 1
ATOM 2863 C CA . PRO A 1 366 ? 36.145 -3.452 -48.309 1.00 55.47 366 PRO A CA 1
ATOM 2864 C C . PRO A 1 366 ? 37.403 -4.328 -48.330 1.00 55.47 366 PRO A C 1
ATOM 2866 O O . PRO A 1 366 ? 38.437 -3.832 -48.743 1.00 55.47 366 PRO A O 1
ATOM 2869 N N . ARG A 1 367 ? 37.356 -5.624 -47.973 1.00 55.00 367 ARG A N 1
ATOM 2870 C CA . ARG A 1 367 ? 38.549 -6.497 -47.953 1.00 55.00 367 ARG A CA 1
ATOM 2871 C C . ARG A 1 367 ? 39.268 -6.584 -49.296 1.00 55.00 367 ARG A C 1
ATOM 2873 O O . ARG A 1 367 ? 40.477 -6.405 -49.336 1.00 55.00 367 ARG A O 1
ATOM 2880 N N . ASP A 1 368 ? 38.562 -6.875 -50.384 1.00 55.88 368 ASP A N 1
ATOM 2881 C CA . ASP A 1 368 ? 39.211 -7.082 -51.688 1.00 55.88 368 ASP A CA 1
ATOM 2882 C C . ASP A 1 368 ? 39.813 -5.777 -52.233 1.00 55.88 368 ASP A C 1
ATOM 2884 O O . ASP A 1 368 ? 40.863 -5.785 -52.867 1.00 55.88 368 ASP A O 1
ATOM 2888 N N . PHE A 1 369 ? 39.194 -4.645 -51.909 1.00 55.06 369 PHE A N 1
ATOM 2889 C CA . PHE A 1 369 ? 39.670 -3.313 -52.259 1.00 55.06 369 PHE A CA 1
ATOM 2890 C C . PHE A 1 369 ? 40.812 -2.830 -51.344 1.00 55.06 369 PHE A C 1
ATOM 2892 O O . PHE A 1 369 ? 41.792 -2.263 -51.818 1.00 55.06 369 PHE A O 1
ATOM 2899 N N . TRP A 1 370 ? 40.741 -3.123 -50.044 1.00 56.84 370 TRP A N 1
ATOM 2900 C CA . TRP A 1 370 ? 41.787 -2.833 -49.059 1.00 56.84 370 TRP A CA 1
ATOM 2901 C C . TRP A 1 370 ? 43.031 -3.691 -49.288 1.00 56.84 370 TRP A C 1
ATOM 2903 O O . TRP A 1 370 ? 44.142 -3.206 -49.127 1.00 56.84 370 TRP A O 1
ATOM 2913 N N . LEU A 1 371 ? 42.867 -4.936 -49.748 1.00 61.22 371 LEU A N 1
ATOM 2914 C CA . LEU A 1 371 ? 43.971 -5.783 -50.203 1.00 61.22 371 LEU A CA 1
ATOM 2915 C C . LEU A 1 371 ? 44.677 -5.185 -51.428 1.00 61.22 371 LEU A C 1
ATOM 2917 O O . LEU A 1 371 ? 45.901 -5.209 -51.469 1.00 61.22 371 LEU A O 1
ATOM 2921 N N . VAL A 1 372 ? 43.935 -4.600 -52.378 1.00 55.59 372 VAL A N 1
ATOM 2922 C CA . VAL A 1 372 ? 44.519 -3.855 -53.513 1.00 55.59 372 VAL A CA 1
ATOM 2923 C C . VAL A 1 372 ? 45.275 -2.612 -53.024 1.00 55.59 372 VAL A C 1
ATOM 2925 O O . VAL A 1 372 ? 46.348 -2.300 -53.535 1.00 55.59 372 VAL A O 1
ATOM 2928 N N . LEU A 1 373 ? 44.759 -1.936 -51.997 1.00 53.88 373 LEU A N 1
ATOM 2929 C CA . LEU A 1 373 ? 45.380 -0.772 -51.360 1.00 53.88 373 LEU A CA 1
ATOM 2930 C C . LEU A 1 373 ? 46.668 -1.119 -50.598 1.00 53.88 373 LEU A C 1
ATOM 2932 O O . LEU A 1 373 ? 47.675 -0.431 -50.739 1.00 53.88 373 LEU A O 1
ATOM 2936 N N . GLU A 1 374 ? 46.659 -2.206 -49.828 1.00 56.56 374 GLU A N 1
ATOM 2937 C CA . GLU A 1 374 ? 47.818 -2.776 -49.130 1.00 56.56 374 GLU A CA 1
ATOM 2938 C C . GLU A 1 374 ? 48.902 -3.235 -50.116 1.00 56.56 374 GLU A C 1
ATOM 2940 O O . GLU A 1 374 ? 50.084 -2.947 -49.916 1.00 56.56 374 GLU A O 1
ATOM 2945 N N . GLU A 1 375 ? 48.501 -3.898 -51.205 1.00 60.34 375 GLU A N 1
ATOM 2946 C CA . GLU A 1 375 ? 49.384 -4.350 -52.288 1.00 60.34 375 GLU A CA 1
ATOM 2947 C C . GLU A 1 375 ? 50.010 -3.165 -53.046 1.00 60.34 375 GLU A C 1
ATOM 2949 O O . GLU A 1 375 ? 51.162 -3.232 -53.479 1.00 60.34 375 GLU A O 1
ATOM 2954 N N . TRP A 1 376 ? 49.295 -2.042 -53.139 1.00 51.41 376 TRP A N 1
ATOM 2955 C CA . TRP A 1 376 ? 49.804 -0.790 -53.697 1.00 51.41 376 TRP A CA 1
ATOM 2956 C C . TRP A 1 376 ? 50.738 -0.047 -52.722 1.00 51.41 376 TRP A C 1
ATOM 2958 O O . TRP A 1 376 ? 51.839 0.343 -53.110 1.00 51.41 376 TRP A O 1
ATOM 2968 N N . ARG A 1 377 ? 50.365 0.067 -51.436 1.00 49.28 377 ARG A N 1
ATOM 2969 C CA . ARG A 1 377 ? 51.136 0.747 -50.371 1.00 49.28 377 ARG A CA 1
ATOM 2970 C C . ARG A 1 377 ? 52.484 0.081 -50.084 1.00 49.28 377 ARG A C 1
ATOM 2972 O O . ARG A 1 377 ? 53.458 0.770 -49.789 1.00 49.28 377 ARG A O 1
ATOM 2979 N N . HIS A 1 378 ? 52.551 -1.245 -50.183 1.00 55.47 378 HIS A N 1
ATOM 2980 C CA . HIS A 1 378 ? 53.779 -2.020 -49.965 1.00 55.47 378 HIS A CA 1
ATOM 2981 C C . HIS A 1 378 ? 54.523 -2.367 -51.267 1.00 55.47 378 HIS A C 1
ATOM 2983 O O . HIS A 1 378 ? 55.618 -2.935 -51.220 1.00 55.47 378 HIS A O 1
ATOM 2989 N N . GLY A 1 379 ? 53.955 -1.997 -52.421 1.00 48.03 379 GLY A N 1
ATOM 2990 C CA . GLY A 1 379 ? 54.401 -2.426 -53.742 1.00 48.03 379 GLY A CA 1
ATOM 2991 C C . GLY A 1 379 ? 54.133 -3.916 -53.992 1.00 48.03 379 GLY A C 1
ATOM 2992 O O . GLY A 1 379 ? 54.207 -4.747 -53.088 1.00 48.03 379 GLY A O 1
ATOM 2993 N N . ALA A 1 380 ? 53.894 -4.280 -55.257 1.00 48.62 380 ALA A N 1
ATOM 2994 C CA . ALA A 1 380 ? 53.518 -5.630 -55.712 1.00 48.62 380 ALA A CA 1
ATOM 2995 C C . ALA A 1 380 ? 54.551 -6.761 -55.440 1.00 48.62 380 ALA A C 1
ATOM 2997 O O . ALA A 1 380 ? 54.459 -7.846 -56.010 1.00 48.62 380 ALA A O 1
ATOM 2998 N N . THR A 1 381 ? 55.563 -6.531 -54.601 1.00 46.88 381 THR A N 1
ATOM 2999 C CA . THR A 1 381 ? 56.669 -7.455 -54.299 1.00 46.88 381 THR A CA 1
ATOM 3000 C C . THR A 1 381 ? 56.628 -8.047 -52.885 1.00 46.88 381 THR A C 1
ATOM 3002 O O . THR A 1 381 ? 57.630 -8.576 -52.415 1.00 46.88 381 THR A O 1
ATOM 3005 N N . GLY A 1 382 ? 55.483 -7.993 -52.202 1.00 45.28 382 GLY A N 1
ATOM 3006 C CA . GLY A 1 382 ? 55.267 -8.613 -50.889 1.00 45.28 382 GLY A CA 1
ATOM 3007 C C . GLY A 1 382 ? 54.676 -10.030 -50.929 1.00 45.28 382 GLY A C 1
ATOM 3008 O O . GLY A 1 382 ? 53.716 -10.298 -50.209 1.00 45.28 382 GLY A O 1
ATOM 3009 N N . ARG A 1 383 ? 55.209 -10.933 -51.762 1.00 41.28 383 ARG A N 1
ATOM 3010 C CA . ARG A 1 383 ? 55.032 -12.393 -51.637 1.00 41.28 383 ARG A CA 1
ATOM 3011 C C . ARG A 1 383 ? 56.356 -13.113 -51.808 1.00 41.28 383 ARG A C 1
ATOM 3013 O O . ARG A 1 383 ? 57.085 -12.760 -52.762 1.00 41.28 383 ARG A O 1
#

Foldseek 3Di:
DVVLLVVLPPPVDDLVVSLVSLQVQLQDADPPLDRRPSNLCNLLPLPDALVSSLSSLVSSCVRPVQSSLSSLLSSLQDQLHDNVSNLVSLVSCCVRPVVSSVVSVVNNVVRDHNVVSVVVVVVVVVVVVVVVVVVVVCPPPVNLLVVLVVLLVVLLVVLVVLAPVPPQQPQLVVCLVVVPLVSNLVSLVVLLCSLVPPVNLVSLVVSLVSVCVNVVPDPVCPLVPPVPVPVPLDDLDFDDPVNLVVQLVVQLVVLVVVVVVVCVVPPDPDPVVVVVVVVSLVVSLVVSLVVSLVVLSVSLSVLSCCLNVPLSVQLSVCSVVSSSSSNVVSSVSSNVSSVRSNVSSVVSVVSVVDRPDDDLCVDPVSNVVVVVVVCVVVDVPPD

pLDDT: mean 78.68, std 14.2, range [38.12, 94.69]

Secondary structure (DSSP, 8-state):
-HHHHHHHH-TTS-HHHHHHHHHHHHHS--TT-PPPHHHHHHHT-TTS-HHHHHHHHHHHHHH-HHHHHHHHHHHHH-TTS-HHHHHHHHHHHHHH-HHHHHHHHHHHTTSPPHHHHHHHHHHHHHHHHHHHHHHHHHTSHHHHHHHHHHHHHHHHHHHHHS-TTTTHHHHHHHHHHHT-HHHHHHHHHHHHHHHH-HHHHHHHHHHHHHHHHHHT--TTS-S-------TT---PPPP-HHHHHHHHHHHHHHHHHHHHHHHHHH-S--GGGHHHHHHHHHHHHHHHHHHHHHHHHHHHHHHHHHIIIIIHHHHHHHHHTT-HHHHHHHHHHHHHHHHHHHHHHHHHHHHHH------GGGSHHHHHHHHHHHHHHT-TT--

Radius of gyration: 45.82 Å; chains: 1; bounding box: 91×50×124 Å